Protein AF-A0A356E0G9-F1 (afdb_monomer)

Sequence (446 aa):
MGRFVGATNSIGKPLASLRALPQQRVYFHWIRPKVQLHAKRFLLPVWPAGHRGKLLQPDQRGICILLTPGRRTVAHSGKPHLSTLSSFSALHSPEKGDYRHPTGSRIAIPPVPVSSRGKPMRRIIPLLFSIVLILSSCELFYDEPVAGDVYAILVGLDYQNNTSQDNLQGTLNDADELHIVLDSLAEQTDSDYFGYRFRQEGLSYTSEVNYLIGTTTVNAYPSITNIEKAIEALVGATDESDLILFSYSGHGGEDGSIALAKTSSSDGEYFYDVQNLLDHFKKVNGRKLIILDTCYSGLSLPVNPGSTNTVLGSSIDDWYAKYWENSSYELPDIYVLTASADTESYEVDLDSSKSVKHMHGAFTAALLEALGWSHPHSANISTVEPSTPPAARGSTLTVDALYAYSKNYIEGLPDISLHWNLFSLSDYIQHPLVSGGAMDMVLFRF

Mean predicted aligned error: 16.93 Å

Structure (mmCIF, N/CA/C/O backbone):
data_AF-A0A356E0G9-F1
#
_entry.id   AF-A0A356E0G9-F1
#
loop_
_atom_site.group_PDB
_atom_site.id
_atom_site.type_symbol
_atom_site.label_atom_id
_atom_site.label_alt_id
_atom_site.label_comp_id
_atom_site.label_asym_id
_atom_site.label_entity_id
_atom_site.label_seq_id
_atom_site.pdbx_PDB_ins_code
_atom_site.Cartn_x
_atom_site.Cartn_y
_atom_site.Cartn_z
_atom_site.occupancy
_atom_site.B_iso_or_equiv
_atom_site.auth_seq_id
_atom_site.auth_comp_id
_atom_site.auth_asym_id
_atom_site.auth_atom_id
_atom_site.pdbx_PDB_model_num
ATOM 1 N N . MET A 1 1 ? -5.094 18.289 -58.049 1.00 35.91 1 MET A N 1
ATOM 2 C CA . MET A 1 1 ? -5.387 19.129 -59.233 1.00 35.91 1 MET A CA 1
ATOM 3 C C . MET A 1 1 ? -5.629 20.557 -58.757 1.00 35.91 1 MET A C 1
ATOM 5 O O . MET A 1 1 ? -6.449 20.719 -57.871 1.00 35.91 1 MET A O 1
ATOM 9 N N . GLY A 1 2 ? -4.915 21.546 -59.314 1.00 32.03 2 GLY A N 1
ATOM 10 C CA . GLY A 1 2 ? -5.243 22.982 -59.212 1.00 32.03 2 GLY A CA 1
ATOM 11 C C . GLY A 1 2 ? -4.559 23.797 -58.100 1.00 32.03 2 GLY A C 1
ATOM 12 O O . GLY A 1 2 ? -5.022 23.809 -56.971 1.00 32.03 2 GLY A O 1
ATOM 13 N N . ARG A 1 3 ? -3.479 24.511 -58.457 1.00 35.00 3 ARG A N 1
ATOM 14 C CA . ARG A 1 3 ? -2.796 25.594 -57.705 1.00 35.00 3 ARG A CA 1
ATOM 15 C C . ARG A 1 3 ? -3.504 26.950 -57.900 1.00 35.00 3 ARG A C 1
ATOM 17 O O . ARG A 1 3 ? -4.106 27.119 -58.949 1.00 35.00 3 ARG A O 1
ATOM 24 N N . PHE A 1 4 ? -3.304 27.899 -56.970 1.00 32.12 4 PHE A N 1
ATOM 25 C CA . PHE A 1 4 ? -2.865 29.322 -57.124 1.00 32.12 4 PHE A CA 1
ATOM 26 C C . PHE A 1 4 ? -3.093 30.031 -55.759 1.00 32.12 4 PHE A C 1
ATOM 28 O O . PHE A 1 4 ? -4.215 30.035 -55.277 1.00 32.12 4 PHE A O 1
ATOM 35 N N . VAL A 1 5 ? -2.085 30.355 -54.931 1.00 35.78 5 VAL A N 1
ATOM 36 C CA . VAL A 1 5 ? -1.077 31.453 -54.948 1.00 35.78 5 VAL A CA 1
ATOM 37 C C . VAL A 1 5 ? -1.670 32.862 -54.761 1.00 35.78 5 VAL A C 1
ATOM 39 O O . VAL A 1 5 ? -2.405 33.335 -55.618 1.00 35.78 5 VAL A O 1
ATOM 42 N N . GLY A 1 6 ? -1.235 33.558 -53.697 1.00 29.19 6 GLY A N 1
ATOM 43 C CA . GLY A 1 6 ? -1.370 35.013 -53.542 1.00 29.19 6 GLY A CA 1
ATOM 44 C C . GLY A 1 6 ? -1.037 35.532 -52.135 1.00 29.19 6 GLY A C 1
ATOM 45 O O . GLY A 1 6 ? -1.906 35.576 -51.276 1.00 29.19 6 GLY A O 1
ATOM 46 N N . ALA A 1 7 ? 0.221 35.915 -51.911 1.00 35.06 7 ALA A N 1
ATOM 47 C CA . ALA A 1 7 ? 0.749 36.555 -50.701 1.00 35.06 7 ALA A CA 1
ATOM 48 C C . ALA A 1 7 ? 0.665 38.094 -50.780 1.00 35.06 7 ALA A C 1
ATOM 50 O O . ALA A 1 7 ? 0.716 38.605 -51.890 1.00 35.06 7 ALA A O 1
ATOM 51 N N . THR A 1 8 ? 0.678 38.809 -49.640 1.00 32.97 8 THR A N 1
ATOM 52 C CA . THR A 1 8 ? 1.510 40.022 -49.413 1.00 32.97 8 THR A CA 1
ATOM 53 C C . THR A 1 8 ? 1.492 40.499 -47.953 1.00 32.97 8 THR A C 1
ATOM 55 O O . THR A 1 8 ? 0.504 40.361 -47.240 1.00 32.97 8 THR A O 1
ATOM 58 N N . ASN A 1 9 ? 2.631 41.074 -47.559 1.00 33.53 9 ASN A N 1
ATOM 59 C CA . ASN A 1 9 ? 3.059 41.536 -46.240 1.00 33.53 9 ASN A CA 1
ATOM 60 C C . ASN A 1 9 ? 2.533 42.930 -45.821 1.00 33.53 9 ASN A C 1
ATOM 62 O O . ASN A 1 9 ? 2.269 43.782 -46.663 1.00 33.53 9 ASN A O 1
ATOM 66 N N . SER A 1 10 ? 2.666 43.197 -44.513 1.00 31.72 10 SER A N 1
ATOM 67 C CA . SER A 1 10 ? 3.414 44.329 -43.910 1.00 31.72 10 SER A CA 1
ATOM 68 C C . SER A 1 10 ? 2.664 45.388 -43.066 1.00 31.72 10 SER A C 1
ATOM 70 O O . SER A 1 10 ? 1.836 46.141 -43.552 1.00 31.72 10 SER A O 1
ATOM 72 N N . ILE A 1 11 ? 3.070 45.425 -41.782 1.00 36.25 11 ILE A N 1
ATOM 73 C CA . ILE A 1 11 ? 3.589 46.555 -40.974 1.00 36.25 11 ILE A CA 1
ATOM 74 C C . ILE A 1 11 ? 2.729 47.824 -40.792 1.00 36.25 11 ILE A C 1
ATOM 76 O O . ILE A 1 11 ? 2.541 48.610 -41.712 1.00 36.25 11 ILE A O 1
ATOM 80 N N . GLY A 1 12 ? 2.430 48.139 -39.521 1.00 29.84 12 GLY A N 1
ATOM 81 C CA . GLY A 1 12 ? 2.161 49.507 -39.056 1.00 29.84 12 GLY A CA 1
ATOM 82 C C . GLY A 1 12 ? 1.699 49.596 -37.594 1.00 29.84 12 GLY A C 1
ATOM 83 O O . GLY A 1 12 ? 0.531 49.371 -37.305 1.00 29.84 12 GLY A O 1
ATOM 84 N N . LYS A 1 13 ? 2.610 49.937 -36.669 1.00 36.56 13 LYS A N 1
ATOM 85 C CA . LYS A 1 13 ? 2.304 50.350 -35.277 1.00 36.56 13 LYS A CA 1
ATOM 86 C C . LYS A 1 13 ? 1.587 51.715 -35.245 1.00 36.56 13 LYS A C 1
ATOM 88 O O . LYS A 1 13 ? 1.756 52.497 -36.179 1.00 36.56 13 LYS A O 1
ATOM 93 N N . PRO A 1 14 ? 0.965 52.079 -34.105 1.00 38.22 14 PRO A N 1
ATOM 94 C CA . PRO A 1 14 ? 1.549 53.186 -33.333 1.00 38.22 14 PRO A CA 1
ATOM 95 C C . PRO A 1 14 ? 1.628 52.978 -31.801 1.00 38.22 14 PRO A C 1
ATOM 97 O O . PRO A 1 14 ? 0.821 52.287 -31.187 1.00 38.22 14 PRO A O 1
ATOM 100 N N . LEU A 1 15 ? 2.657 53.617 -31.222 1.00 33.19 15 LEU A N 1
ATOM 101 C CA . LEU A 1 15 ? 2.876 54.015 -29.811 1.00 33.19 15 LEU A CA 1
ATOM 102 C C . LEU A 1 15 ? 1.768 54.992 -29.330 1.00 33.19 15 LEU A C 1
ATOM 104 O O . LEU A 1 15 ? 1.157 55.625 -30.179 1.00 33.19 15 LEU A O 1
ATOM 108 N N . ALA A 1 16 ? 1.471 55.294 -28.057 1.00 32.75 16 ALA A N 1
ATOM 109 C CA . ALA A 1 16 ? 1.988 55.004 -26.709 1.00 32.75 16 ALA A CA 1
ATOM 110 C C . ALA A 1 16 ? 0.949 55.494 -25.657 1.00 32.75 16 ALA A C 1
ATOM 112 O O . ALA A 1 16 ? 0.081 56.287 -26.012 1.00 32.75 16 ALA A O 1
ATOM 113 N N . SER A 1 17 ? 1.121 55.099 -24.378 1.00 29.55 17 SER A N 1
ATOM 114 C CA . SER A 1 17 ? 0.839 55.849 -23.115 1.00 29.55 17 SER A CA 1
ATOM 115 C C . SER A 1 17 ? 0.180 54.952 -22.042 1.00 29.55 17 SER A C 1
ATOM 117 O O . SER A 1 17 ? -0.998 54.645 -22.151 1.00 29.55 17 SER A O 1
ATOM 119 N N . LEU A 1 18 ? 0.923 54.337 -21.108 1.00 31.39 18 LEU A N 1
ATOM 120 C CA . LEU A 1 18 ? 1.389 54.825 -19.784 1.00 31.39 18 LEU A CA 1
ATOM 121 C C . LEU A 1 18 ? 0.334 54.870 -18.648 1.00 31.39 18 LEU A C 1
ATOM 123 O O . LEU A 1 18 ? -0.648 55.599 -18.743 1.00 31.39 18 LEU A O 1
ATOM 127 N N . ARG A 1 19 ? 0.720 54.232 -17.516 1.00 29.83 19 ARG A N 1
ATOM 128 C CA . ARG A 1 19 ? 0.151 54.173 -16.135 1.00 29.83 19 ARG A CA 1
ATOM 129 C C . ARG A 1 19 ? -0.820 52.998 -15.886 1.00 29.83 19 ARG A C 1
ATOM 131 O O . ARG A 1 19 ? -1.708 52.785 -16.688 1.00 29.83 19 ARG A O 1
ATOM 138 N N . ALA A 1 20 ? -0.741 52.196 -14.819 1.00 31.08 20 ALA A N 1
ATOM 139 C CA . ALA A 1 20 ? 0.079 52.181 -13.603 1.00 31.08 20 ALA A CA 1
ATOM 140 C C . ALA A 1 20 ? 0.285 50.723 -13.116 1.00 31.08 20 ALA A C 1
ATOM 142 O O . ALA A 1 20 ? -0.587 49.879 -13.297 1.00 31.08 20 ALA A O 1
ATOM 143 N N . LEU A 1 21 ? 1.439 50.448 -12.499 1.00 33.81 21 LEU A N 1
ATOM 144 C CA . LEU A 1 21 ? 1.812 49.173 -11.867 1.00 33.81 21 LEU A CA 1
ATOM 145 C C . LEU A 1 21 ? 1.270 49.085 -10.427 1.00 33.81 21 LEU A C 1
ATOM 147 O O . LEU A 1 21 ? 1.391 50.077 -9.703 1.00 33.81 21 LEU A O 1
ATOM 151 N N . PRO A 1 22 ? 0.843 47.905 -9.941 1.00 32.25 22 PRO A N 1
ATOM 152 C CA . PRO A 1 22 ? 0.866 47.589 -8.521 1.00 32.25 22 PRO A CA 1
ATOM 153 C C . PRO A 1 22 ? 2.098 46.739 -8.161 1.00 32.25 22 PRO A C 1
ATOM 155 O O . PRO A 1 22 ? 2.312 45.651 -8.683 1.00 32.25 22 PRO A O 1
ATOM 158 N N . GLN A 1 23 ? 2.902 47.311 -7.264 1.00 29.92 23 GLN A N 1
ATOM 159 C CA . GLN A 1 23 ? 3.772 46.704 -6.247 1.00 29.92 23 GLN A CA 1
ATOM 160 C C . GLN A 1 23 ? 4.315 45.280 -6.484 1.00 29.92 23 GLN A C 1
ATOM 162 O O . GLN A 1 23 ? 3.685 44.277 -6.158 1.00 29.92 23 GLN A O 1
ATOM 167 N N . GLN A 1 24 ? 5.585 45.219 -6.892 1.00 26.52 24 GLN A N 1
ATOM 168 C CA . GLN A 1 24 ? 6.452 44.067 -6.651 1.00 26.52 24 GLN A CA 1
ATOM 169 C C . GLN A 1 24 ? 6.668 43.891 -5.140 1.00 26.52 24 GLN A C 1
ATOM 171 O O . GLN A 1 24 ? 7.231 44.767 -4.481 1.00 26.52 24 GLN A O 1
ATOM 176 N N . ARG A 1 25 ? 6.261 42.742 -4.590 1.00 28.38 25 ARG A N 1
ATOM 177 C CA . ARG A 1 25 ? 6.801 42.251 -3.319 1.00 28.38 25 ARG A CA 1
ATOM 178 C C . ARG A 1 25 ? 8.171 41.642 -3.595 1.00 28.38 25 ARG A C 1
ATOM 180 O O . ARG A 1 25 ? 8.295 40.671 -4.334 1.00 28.38 25 ARG A O 1
ATOM 187 N N . VAL A 1 26 ? 9.189 42.253 -3.006 1.00 27.12 26 VAL A N 1
ATOM 188 C CA . VAL A 1 26 ? 10.553 41.732 -2.947 1.00 27.12 26 VAL A CA 1
ATOM 189 C C . VAL A 1 26 ? 10.541 40.527 -2.009 1.00 27.12 26 VAL A C 1
ATOM 191 O O . VAL A 1 26 ? 10.398 40.692 -0.799 1.00 27.12 26 VAL A O 1
ATOM 194 N N . TYR A 1 27 ? 10.674 39.321 -2.555 1.00 26.59 27 TYR A N 1
ATOM 195 C CA . TYR A 1 27 ? 11.041 38.154 -1.761 1.00 26.59 27 TYR A CA 1
ATOM 196 C C . TYR A 1 27 ? 12.563 38.124 -1.643 1.00 26.59 27 TYR A C 1
ATOM 198 O O . TYR A 1 27 ? 13.283 38.047 -2.639 1.00 26.59 27 TYR A O 1
ATOM 206 N N . PHE A 1 28 ? 13.056 38.220 -0.411 1.00 24.19 28 PHE A N 1
ATOM 207 C CA . PHE A 1 28 ? 14.445 37.922 -0.097 1.00 24.19 28 PHE A CA 1
ATOM 208 C C . PHE A 1 28 ? 14.677 36.426 -0.325 1.00 24.19 28 PHE A C 1
ATOM 210 O O . PHE A 1 28 ? 14.199 35.597 0.447 1.00 24.19 28 PHE A O 1
ATOM 217 N N . HIS A 1 29 ? 15.434 36.075 -1.364 1.00 25.56 29 HIS A N 1
ATOM 218 C CA . HIS A 1 29 ? 16.061 34.762 -1.440 1.00 25.56 29 HIS A CA 1
ATOM 219 C C . HIS A 1 29 ? 17.118 34.669 -0.339 1.00 25.56 29 HIS A C 1
ATOM 221 O O . HIS A 1 29 ? 18.210 35.226 -0.453 1.00 25.56 29 HIS A O 1
ATOM 227 N N . TRP A 1 30 ? 16.799 33.946 0.731 1.00 24.31 30 TRP A N 1
ATOM 228 C CA . TRP A 1 30 ? 17.823 33.391 1.604 1.00 24.31 30 TRP A CA 1
ATOM 229 C C . TRP A 1 30 ? 18.490 32.229 0.870 1.00 24.31 30 TRP A C 1
ATOM 231 O O . TRP A 1 30 ? 17.988 31.109 0.841 1.00 24.31 30 TRP A O 1
ATOM 241 N N . ILE A 1 31 ? 19.637 32.518 0.259 1.00 31.62 31 ILE A N 1
ATOM 242 C CA . ILE A 1 31 ? 20.604 31.501 -0.143 1.00 31.62 31 ILE A CA 1
ATOM 243 C C . ILE A 1 31 ? 21.127 30.885 1.158 1.00 31.62 31 ILE A C 1
ATOM 245 O O . ILE A 1 31 ? 21.936 31.494 1.859 1.00 31.62 31 ILE A O 1
ATOM 249 N N . ARG A 1 32 ? 20.639 29.693 1.519 1.00 29.91 32 ARG A N 1
ATOM 250 C CA . ARG A 1 32 ? 21.274 28.903 2.578 1.00 29.91 32 ARG A CA 1
ATOM 251 C C . ARG A 1 32 ? 22.642 28.423 2.074 1.00 29.91 32 ARG A C 1
ATOM 253 O O . ARG A 1 32 ? 22.739 27.957 0.937 1.00 29.91 32 ARG A O 1
ATOM 260 N N . PRO A 1 33 ? 23.708 28.540 2.879 1.00 27.89 33 PRO A N 1
ATOM 261 C CA . PRO A 1 33 ? 25.021 28.064 2.483 1.00 27.89 33 PRO A CA 1
ATOM 262 C C . PRO A 1 33 ? 25.018 26.534 2.419 1.00 27.89 33 PRO A C 1
ATOM 264 O O . PRO A 1 33 ? 24.547 25.866 3.339 1.00 27.89 33 PRO A O 1
ATOM 267 N N . LYS A 1 34 ? 25.597 25.981 1.345 1.00 27.16 34 LYS A N 1
ATOM 268 C CA . LYS A 1 34 ? 26.060 24.590 1.318 1.00 27.16 34 LYS A CA 1
ATOM 269 C C . LYS A 1 34 ? 27.010 24.395 2.498 1.00 27.16 34 LYS A C 1
ATOM 271 O O . LYS A 1 34 ? 28.119 24.929 2.488 1.00 27.16 34 LYS A O 1
ATOM 276 N N . VAL A 1 35 ? 26.597 23.620 3.494 1.00 27.92 35 VAL A N 1
ATOM 277 C CA . VAL A 1 35 ? 27.524 23.070 4.482 1.00 27.92 35 VAL A CA 1
ATOM 278 C C . VAL A 1 35 ? 28.307 21.972 3.767 1.00 27.92 35 VAL A C 1
ATOM 280 O O . VAL A 1 35 ? 27.882 20.826 3.685 1.00 27.92 35 VAL A O 1
ATOM 283 N N . GLN A 1 36 ? 29.445 22.343 3.179 1.00 28.34 36 GLN A N 1
ATOM 284 C CA . GLN A 1 36 ? 30.479 21.377 2.831 1.00 28.34 36 GLN A CA 1
ATOM 285 C C . GLN A 1 36 ? 31.076 20.858 4.139 1.00 28.34 36 GLN A C 1
ATOM 287 O O . GLN A 1 36 ? 31.843 21.556 4.805 1.00 28.34 36 GLN A O 1
ATOM 292 N N . LEU A 1 37 ? 30.745 19.622 4.506 1.00 28.00 37 LEU A N 1
ATOM 293 C CA . LEU A 1 37 ? 31.536 18.862 5.465 1.00 28.00 37 LEU A CA 1
ATOM 294 C C . LEU A 1 37 ? 32.902 18.582 4.827 1.00 28.00 37 LEU A C 1
ATOM 296 O O . LEU A 1 37 ? 33.096 17.638 4.066 1.00 28.00 37 LEU A O 1
ATOM 300 N N . HIS A 1 38 ? 33.864 19.458 5.116 1.00 26.19 38 HIS A N 1
ATOM 301 C CA . HIS A 1 38 ? 35.274 19.210 4.862 1.00 26.19 38 HIS A CA 1
ATOM 302 C C . HIS A 1 38 ? 35.733 18.031 5.727 1.00 26.19 38 HIS A C 1
ATOM 304 O O . HIS A 1 38 ? 36.119 18.203 6.884 1.00 26.19 38 HIS A O 1
ATOM 310 N N . ALA A 1 39 ? 35.761 16.833 5.144 1.00 30.05 39 ALA A N 1
ATOM 311 C CA . ALA A 1 39 ? 36.584 15.749 5.654 1.00 30.05 39 ALA A CA 1
ATOM 312 C C . ALA A 1 39 ? 38.056 16.194 5.580 1.00 30.05 39 ALA A C 1
ATOM 314 O O . ALA A 1 39 ? 38.675 16.222 4.512 1.00 30.05 39 ALA A O 1
ATOM 315 N N . LYS A 1 40 ? 38.622 16.596 6.724 1.00 27.41 40 LYS A N 1
ATOM 316 C CA . LYS A 1 40 ? 40.063 16.816 6.879 1.00 27.41 40 LYS A CA 1
ATOM 317 C C . LYS A 1 40 ? 40.774 15.477 6.681 1.00 27.41 40 LYS A C 1
ATOM 319 O O . LYS A 1 40 ? 40.899 14.685 7.608 1.00 27.41 40 LYS A O 1
ATOM 324 N N . ARG A 1 41 ? 41.259 15.244 5.459 1.00 28.56 41 ARG A N 1
ATOM 325 C CA . ARG A 1 41 ? 42.284 14.237 5.168 1.00 28.56 41 ARG A CA 1
ATOM 326 C C . ARG A 1 41 ? 43.509 14.527 6.034 1.00 28.56 41 ARG A C 1
ATOM 328 O O . ARG A 1 41 ? 44.144 15.570 5.878 1.00 28.56 41 ARG A O 1
ATOM 335 N N . PHE A 1 42 ? 43.851 13.595 6.917 1.00 29.36 42 PHE A N 1
ATOM 336 C CA . PHE A 1 42 ? 45.190 13.528 7.486 1.00 29.36 42 PHE A CA 1
ATOM 337 C C . PHE A 1 42 ? 46.171 13.196 6.357 1.00 29.36 42 PHE A C 1
ATOM 339 O O . PHE A 1 42 ? 46.122 12.124 5.757 1.00 29.36 42 PHE A O 1
ATOM 346 N N . LEU A 1 43 ? 47.032 14.162 6.043 1.00 29.14 43 LEU A N 1
ATOM 347 C CA . LEU A 1 43 ? 48.207 13.983 5.203 1.00 29.14 43 LEU A CA 1
ATOM 348 C C . LEU A 1 43 ? 49.259 13.208 6.004 1.00 29.14 43 LEU A C 1
ATOM 350 O O . LEU A 1 43 ? 49.739 13.694 7.026 1.00 29.14 43 LEU A O 1
ATOM 354 N N . LEU A 1 44 ? 49.649 12.036 5.508 1.00 31.06 44 LEU A N 1
ATOM 355 C CA . LEU A 1 44 ? 50.942 11.421 5.807 1.00 31.06 44 LEU A CA 1
ATOM 356 C C . LEU A 1 44 ? 51.749 11.319 4.501 1.00 31.06 44 LEU A C 1
ATOM 358 O O . LEU A 1 44 ? 51.158 11.238 3.421 1.00 31.06 44 LEU A O 1
ATOM 362 N N . PRO A 1 45 ? 53.084 11.442 4.576 1.00 32.59 45 PRO A N 1
ATOM 363 C CA . PRO A 1 45 ? 53.891 11.977 3.489 1.00 32.59 45 PRO A CA 1
ATOM 364 C C . PRO A 1 45 ? 54.175 10.963 2.378 1.00 32.59 45 PRO A C 1
ATOM 366 O O . PRO A 1 45 ? 54.380 9.775 2.611 1.00 32.59 45 PRO A O 1
ATOM 369 N N . VAL A 1 46 ? 54.248 11.494 1.159 1.00 31.75 46 VAL A N 1
ATOM 370 C CA . VAL A 1 46 ? 54.706 10.817 -0.056 1.00 31.75 46 VAL A CA 1
ATOM 371 C C . VAL A 1 46 ? 56.235 10.797 -0.094 1.00 31.75 46 VAL A C 1
ATOM 373 O O . VAL A 1 46 ? 56.863 11.845 0.043 1.00 31.75 46 VAL A O 1
ATOM 376 N N . TRP A 1 47 ? 56.821 9.635 -0.395 1.00 27.69 47 TRP A N 1
ATOM 377 C CA . TRP A 1 47 ? 58.110 9.523 -1.096 1.00 27.69 47 TRP A CA 1
ATOM 378 C C . TRP A 1 47 ? 58.171 8.209 -1.916 1.00 27.69 47 TRP A C 1
ATOM 380 O O . TRP A 1 47 ? 57.299 7.363 -1.731 1.00 27.69 47 TRP A O 1
ATOM 390 N N . PRO A 1 48 ? 59.062 8.056 -2.921 1.00 40.75 48 PRO A N 1
ATOM 391 C CA . PRO A 1 48 ? 58.610 7.809 -4.286 1.00 40.75 48 PRO A CA 1
ATOM 392 C C . PRO A 1 48 ? 59.123 6.499 -4.919 1.00 40.75 48 PRO A C 1
ATOM 394 O O . PRO A 1 48 ? 60.130 5.936 -4.512 1.00 40.75 48 PRO A O 1
ATOM 397 N N . ALA A 1 49 ? 58.451 6.147 -6.021 1.00 31.81 49 ALA A N 1
ATOM 398 C CA . ALA A 1 49 ? 58.928 5.434 -7.214 1.00 31.81 49 ALA A CA 1
ATOM 399 C C . ALA A 1 49 ? 59.436 3.976 -7.115 1.00 31.81 49 ALA A C 1
ATOM 401 O O . ALA A 1 49 ? 60.465 3.684 -6.521 1.00 31.81 49 ALA A O 1
ATOM 402 N N . GLY A 1 50 ? 58.841 3.118 -7.959 1.00 27.81 50 GLY A N 1
ATOM 403 C CA . GLY A 1 50 ? 59.640 2.281 -8.863 1.00 27.81 50 GLY A CA 1
ATOM 404 C C . GLY A 1 50 ? 59.413 0.763 -8.843 1.00 27.81 50 GLY A C 1
ATOM 405 O O . GLY A 1 50 ? 59.832 0.076 -7.928 1.00 27.81 50 GLY A O 1
ATOM 406 N N . HIS A 1 51 ? 58.919 0.272 -9.986 1.00 29.41 51 HIS A N 1
ATOM 407 C CA . HIS A 1 51 ? 59.160 -1.042 -10.611 1.00 29.41 51 HIS A CA 1
ATOM 408 C C . HIS A 1 51 ? 58.269 -2.281 -10.346 1.00 29.41 51 HIS A C 1
ATOM 410 O O . HIS A 1 51 ? 58.147 -2.827 -9.260 1.00 29.41 51 HIS A O 1
ATOM 416 N N . ARG A 1 52 ? 57.739 -2.737 -11.498 1.00 32.44 52 ARG A N 1
ATOM 417 C CA . ARG A 1 52 ? 57.273 -4.056 -11.968 1.00 32.44 52 ARG A CA 1
ATOM 418 C C . ARG A 1 52 ? 57.725 -5.288 -11.163 1.00 32.44 52 ARG A C 1
ATOM 420 O O . ARG A 1 52 ? 58.914 -5.465 -10.933 1.00 32.44 52 ARG A O 1
ATOM 427 N N . GLY A 1 53 ? 56.816 -6.251 -10.992 1.00 27.56 53 GLY A N 1
ATOM 428 C CA . GLY A 1 53 ? 57.157 -7.643 -10.673 1.00 27.56 53 GLY A CA 1
ATOM 429 C C . GLY A 1 53 ? 55.929 -8.538 -10.490 1.00 27.56 53 GLY A C 1
ATOM 430 O O . GLY A 1 53 ? 54.923 -8.086 -9.971 1.00 27.56 53 GLY A O 1
ATOM 431 N N . LYS A 1 54 ? 56.003 -9.778 -10.982 1.00 29.73 54 LYS A N 1
ATOM 432 C CA . LYS A 1 54 ? 54.931 -10.785 -11.115 1.00 29.73 54 LYS A CA 1
ATOM 433 C C . LYS A 1 54 ? 54.623 -11.552 -9.814 1.00 29.73 54 LYS A C 1
ATOM 435 O O . LYS A 1 54 ? 55.442 -11.564 -8.907 1.00 29.73 54 LYS A O 1
ATOM 440 N N . LEU A 1 55 ? 53.471 -12.244 -9.846 1.00 32.62 55 LEU A N 1
ATOM 441 C CA . LEU A 1 55 ? 53.054 -13.453 -9.107 1.00 32.62 55 LEU A CA 1
ATOM 442 C C . LEU A 1 55 ? 54.086 -14.102 -8.166 1.00 32.62 55 LEU A C 1
ATOM 444 O O . LEU A 1 55 ? 55.165 -14.468 -8.628 1.00 32.62 55 LEU A O 1
ATOM 448 N N . LEU A 1 56 ? 53.637 -14.424 -6.943 1.00 26.98 56 LEU A N 1
ATOM 449 C CA . LEU A 1 56 ? 53.635 -15.771 -6.331 1.00 26.98 56 LEU A CA 1
ATOM 450 C C . LEU A 1 56 ? 53.014 -15.710 -4.911 1.00 26.98 56 LEU A C 1
ATOM 452 O O . LEU A 1 56 ? 53.440 -14.915 -4.080 1.00 26.98 56 LEU A O 1
ATOM 456 N N . GLN A 1 57 ? 52.020 -16.564 -4.634 1.00 30.05 57 GLN A N 1
ATOM 457 C CA . GLN A 1 57 ? 51.799 -17.161 -3.298 1.00 30.05 57 GLN A CA 1
ATOM 458 C C . GLN A 1 57 ? 52.984 -18.118 -3.001 1.00 30.05 57 GLN A C 1
ATOM 460 O O . GLN A 1 57 ? 53.560 -18.590 -3.988 1.00 30.05 57 GLN A O 1
ATOM 465 N N . PRO A 1 58 ? 53.357 -18.470 -1.741 1.00 38.06 58 PRO A N 1
ATOM 466 C CA . PRO A 1 58 ? 52.431 -18.839 -0.657 1.00 38.06 58 PRO A CA 1
ATOM 467 C C . PRO A 1 58 ? 52.886 -18.594 0.814 1.00 38.06 58 PRO A C 1
ATOM 469 O O . PRO A 1 58 ? 54.013 -18.217 1.114 1.00 38.06 58 PRO A O 1
ATOM 472 N N . ASP A 1 59 ? 51.956 -18.962 1.699 1.00 28.08 59 ASP A N 1
ATOM 473 C CA . ASP A 1 59 ? 52.118 -19.655 2.988 1.00 28.08 59 ASP A CA 1
ATOM 474 C C . ASP A 1 59 ? 52.281 -18.909 4.330 1.00 28.08 59 ASP A C 1
ATOM 476 O O . ASP A 1 59 ? 52.843 -17.828 4.476 1.00 28.08 59 ASP A O 1
ATOM 480 N N . GLN A 1 60 ? 51.689 -19.591 5.309 1.00 30.45 60 GLN A N 1
ATOM 481 C CA . GLN A 1 60 ? 51.258 -19.263 6.659 1.00 30.45 60 GLN A CA 1
ATOM 482 C C . GLN A 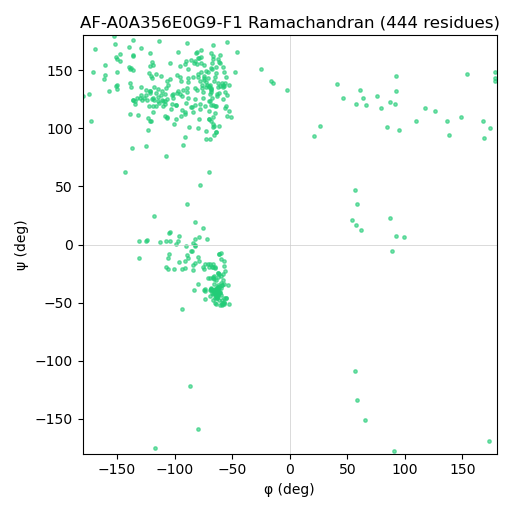1 60 ? 52.315 -18.742 7.643 1.00 30.45 60 GLN A C 1
ATOM 484 O O . GLN A 1 60 ? 53.462 -19.188 7.643 1.00 30.45 60 GLN A O 1
ATOM 489 N N . ARG A 1 61 ? 51.840 -17.948 8.624 1.00 29.78 61 ARG A N 1
ATOM 490 C CA . ARG A 1 61 ? 51.991 -18.196 10.081 1.00 29.78 61 ARG A CA 1
ATOM 491 C C . ARG A 1 61 ? 51.206 -17.177 10.930 1.00 29.78 61 ARG A C 1
ATOM 493 O O . ARG A 1 61 ? 51.391 -15.987 10.736 1.00 29.78 61 ARG A O 1
ATOM 500 N N . GLY A 1 62 ? 50.414 -17.714 11.876 1.00 24.67 62 GLY A N 1
ATOM 501 C CA . GLY A 1 62 ? 50.001 -17.228 13.219 1.00 24.67 62 GLY A CA 1
ATOM 502 C C . GLY A 1 62 ? 49.636 -15.747 13.422 1.00 24.67 62 GLY A C 1
ATOM 503 O O . GLY A 1 62 ? 50.363 -14.858 13.025 1.00 24.67 62 GLY A O 1
ATOM 504 N N . ILE A 1 63 ? 48.587 -15.383 14.160 1.00 25.03 63 ILE A N 1
ATOM 505 C CA . ILE A 1 63 ? 48.222 -15.837 15.511 1.00 25.03 63 ILE A CA 1
ATOM 506 C C . ILE A 1 63 ? 46.709 -15.617 15.697 1.00 25.03 63 ILE A C 1
ATOM 508 O O . ILE A 1 63 ? 46.203 -14.532 15.429 1.00 25.03 63 ILE A O 1
ATOM 512 N N . CYS A 1 64 ? 46.001 -16.636 16.189 1.00 24.41 64 CYS A N 1
ATOM 513 C CA . CYS A 1 64 ? 44.587 -16.576 16.557 1.00 24.41 64 CYS A CA 1
ATOM 514 C C . CYS A 1 64 ? 44.471 -16.892 18.057 1.00 24.41 64 CYS A C 1
ATOM 516 O O . CYS A 1 64 ? 45.012 -17.901 18.515 1.00 24.41 64 CYS A O 1
ATOM 518 N N . ILE A 1 65 ? 43.818 -16.014 18.822 1.00 26.66 65 ILE A N 1
ATOM 519 C CA . ILE A 1 65 ? 43.548 -16.201 20.253 1.00 26.66 65 ILE A CA 1
ATOM 520 C C . ILE A 1 65 ? 42.187 -16.888 20.375 1.00 26.66 65 ILE A C 1
ATOM 522 O O . ILE A 1 65 ? 41.157 -16.314 20.035 1.00 26.66 65 ILE A O 1
ATOM 526 N N . LEU A 1 66 ? 42.210 -18.133 20.846 1.00 24.34 66 LEU A N 1
ATOM 527 C CA . LEU A 1 66 ? 41.048 -18.978 21.104 1.00 24.34 66 LEU A CA 1
ATOM 528 C C . LEU A 1 66 ? 40.720 -18.920 22.602 1.00 24.34 66 LEU A C 1
ATOM 530 O O . LEU A 1 66 ? 41.541 -19.310 23.431 1.00 24.34 66 LEU A O 1
ATOM 534 N N . LEU A 1 67 ? 39.514 -18.468 22.945 1.00 26.38 67 LEU A N 1
ATOM 535 C CA . LEU A 1 67 ? 38.905 -18.687 24.256 1.00 26.38 67 LEU A CA 1
ATOM 536 C C . LEU A 1 67 ? 37.791 -19.724 24.091 1.00 26.38 67 LEU A C 1
ATOM 538 O O . LEU A 1 67 ? 36.755 -19.462 23.489 1.00 26.38 67 LEU A O 1
ATOM 542 N N . THR A 1 68 ? 38.027 -20.924 24.612 1.00 28.52 68 THR A N 1
ATOM 543 C CA . THR A 1 68 ? 37.033 -21.997 24.747 1.00 28.52 68 THR A CA 1
ATOM 544 C C . THR A 1 68 ? 36.282 -21.886 26.073 1.00 28.52 68 THR A C 1
ATOM 546 O O . THR A 1 68 ? 36.912 -21.593 27.091 1.00 28.52 68 THR A O 1
ATOM 549 N N . PRO A 1 69 ? 35.025 -22.353 26.124 1.00 30.33 69 PRO A N 1
ATOM 550 C CA . PRO A 1 69 ? 34.567 -23.132 27.266 1.00 30.33 69 PRO A CA 1
ATOM 551 C C . PRO A 1 69 ? 34.086 -24.525 26.837 1.00 30.33 69 PRO A C 1
ATOM 553 O O . PRO A 1 69 ? 33.332 -24.700 25.882 1.00 30.33 69 PRO A O 1
ATOM 556 N N . GLY A 1 70 ? 34.572 -25.533 27.562 1.00 27.05 70 GLY A N 1
ATOM 557 C CA . GLY A 1 70 ? 34.319 -26.946 27.309 1.00 27.05 70 GLY A CA 1
ATOM 558 C C . GLY A 1 70 ? 32.914 -27.411 27.696 1.00 27.05 70 GLY A C 1
ATOM 559 O O . GLY A 1 70 ? 32.362 -27.027 28.725 1.00 27.05 70 GLY A O 1
ATOM 560 N N . ARG A 1 71 ? 32.381 -28.327 26.882 1.00 27.80 71 ARG A N 1
ATOM 561 C CA . ARG A 1 71 ? 31.263 -29.218 27.219 1.00 27.80 71 ARG A CA 1
ATOM 562 C C . ARG A 1 71 ? 31.752 -30.381 28.089 1.00 27.80 71 ARG A C 1
ATOM 564 O O . ARG A 1 71 ? 32.768 -31.000 27.783 1.00 27.80 71 ARG A O 1
ATOM 571 N N . ARG A 1 72 ? 30.946 -30.770 29.082 1.00 29.45 72 ARG A N 1
ATOM 572 C CA . ARG A 1 72 ? 30.825 -32.167 29.527 1.00 29.45 72 ARG A CA 1
ATOM 573 C C . ARG A 1 72 ? 29.445 -32.681 29.132 1.00 29.45 72 ARG A C 1
ATOM 575 O O . ARG A 1 72 ? 28.433 -32.097 29.497 1.00 29.45 72 ARG A O 1
ATOM 582 N N . THR A 1 73 ? 29.434 -33.773 28.382 1.00 29.64 73 THR A N 1
ATOM 583 C CA . THR A 1 73 ? 28.270 -34.595 28.047 1.00 29.64 73 THR A CA 1
ATOM 584 C C . THR A 1 73 ? 28.066 -35.674 29.106 1.00 29.64 73 THR A C 1
ATOM 586 O O . THR A 1 73 ? 29.018 -36.376 29.439 1.00 29.64 73 THR A O 1
ATOM 589 N N . VAL A 1 74 ? 26.824 -35.874 29.548 1.00 30.12 74 VAL A N 1
ATOM 590 C CA . VAL A 1 74 ? 26.325 -37.176 30.015 1.00 30.12 74 VAL A CA 1
ATOM 591 C C . VAL A 1 74 ? 24.940 -37.364 29.403 1.00 30.12 74 VAL A C 1
ATOM 593 O O . VAL A 1 74 ? 24.079 -36.497 29.524 1.00 30.12 74 VAL A O 1
ATOM 596 N N . ALA A 1 75 ? 24.768 -38.473 28.692 1.00 28.19 75 ALA A N 1
ATOM 597 C CA . ALA A 1 75 ? 23.520 -38.901 28.084 1.00 28.19 75 ALA A CA 1
ATOM 598 C C . ALA A 1 75 ? 22.711 -39.739 29.082 1.00 28.19 75 ALA A C 1
ATOM 600 O O . ALA A 1 75 ? 23.281 -40.608 29.736 1.00 28.19 75 ALA A O 1
ATOM 601 N N . HIS A 1 76 ? 21.392 -39.547 29.132 1.00 29.30 76 HIS A N 1
ATOM 602 C CA . HIS A 1 76 ? 20.462 -40.630 29.444 1.00 29.30 76 HIS A CA 1
ATOM 603 C C . HIS A 1 76 ? 19.105 -40.425 28.761 1.00 29.30 76 HIS A C 1
ATOM 605 O O . HIS A 1 76 ? 18.563 -39.328 28.673 1.00 29.30 76 HIS A O 1
ATOM 611 N N . SER A 1 77 ? 18.626 -41.545 28.237 1.00 30.34 77 SER A N 1
ATOM 612 C CA . SER A 1 77 ? 17.393 -41.831 27.516 1.00 30.34 77 SER A CA 1
ATOM 613 C C . SER A 1 77 ? 16.143 -41.836 28.401 1.00 30.34 77 SER A C 1
ATOM 615 O O . SER A 1 77 ? 16.208 -42.336 29.521 1.00 30.34 77 SER A O 1
ATOM 617 N N . GLY A 1 78 ? 14.988 -41.470 27.831 1.00 27.12 78 GLY A N 1
ATOM 618 C CA . GLY A 1 78 ? 13.681 -41.986 28.266 1.00 27.12 78 GLY A CA 1
ATOM 619 C C . GLY A 1 78 ? 12.559 -40.947 28.385 1.00 27.12 78 GLY A C 1
ATOM 620 O O . GLY A 1 78 ? 12.503 -40.193 29.346 1.00 27.12 78 GLY A O 1
ATOM 621 N N . LYS A 1 79 ? 11.621 -40.962 27.431 1.00 28.78 79 LYS A N 1
ATOM 622 C CA . LYS A 1 79 ? 10.182 -40.683 27.659 1.00 28.78 79 LYS A CA 1
ATOM 623 C C . LYS A 1 79 ? 9.495 -42.028 28.015 1.00 28.78 79 LYS A C 1
ATOM 625 O O . LYS A 1 79 ? 10.155 -43.045 27.785 1.00 28.78 79 LYS A O 1
ATOM 630 N N . PRO A 1 80 ? 8.202 -42.122 28.420 1.00 49.12 80 PRO A N 1
ATOM 631 C CA . PRO A 1 80 ? 7.154 -41.095 28.629 1.00 49.12 80 PRO A CA 1
ATOM 632 C C . PRO A 1 80 ? 6.329 -41.283 29.942 1.00 49.12 80 PRO A C 1
ATOM 634 O O . PRO A 1 80 ? 6.500 -42.278 30.631 1.00 49.12 80 PRO A O 1
ATOM 637 N N . HIS A 1 81 ? 5.414 -40.350 30.264 1.00 29.19 81 HIS A N 1
ATOM 638 C CA . HIS A 1 81 ? 3.949 -40.542 30.465 1.00 29.19 81 HIS A CA 1
ATOM 639 C C . HIS A 1 81 ? 3.279 -39.509 31.400 1.00 29.19 81 HIS A C 1
ATOM 641 O O . HIS A 1 81 ? 3.863 -39.030 32.366 1.00 29.19 81 HIS A O 1
ATOM 647 N N . LEU A 1 82 ? 2.018 -39.212 31.054 1.00 31.12 82 LEU A N 1
ATOM 648 C CA . LEU A 1 82 ? 0.986 -38.438 31.759 1.00 31.12 82 LEU A CA 1
ATOM 649 C C . LEU A 1 82 ? 0.802 -38.808 33.247 1.00 31.12 82 LEU A C 1
ATOM 651 O O . LEU A 1 82 ? 0.791 -39.994 33.556 1.00 31.12 82 LEU A O 1
ATOM 655 N N . SER A 1 83 ? 0.421 -37.833 34.089 1.00 28.94 83 SER A N 1
ATOM 656 C CA . SER A 1 83 ? -0.913 -37.797 34.735 1.00 28.94 83 SER A CA 1
ATOM 657 C C . SER A 1 83 ? -1.113 -36.607 35.691 1.00 28.94 83 SER A C 1
ATOM 659 O O . SER A 1 83 ? -0.196 -36.139 36.354 1.00 28.94 83 SER A O 1
ATOM 661 N N . THR A 1 84 ? -2.373 -36.188 35.725 1.00 31.30 84 THR A N 1
ATOM 662 C CA . THR A 1 84 ? -3.145 -35.230 36.536 1.00 31.30 84 THR A CA 1
ATOM 663 C C . THR A 1 84 ? -3.127 -35.392 38.070 1.00 31.30 84 THR A C 1
ATOM 665 O O . THR A 1 84 ? -2.726 -36.439 38.565 1.00 31.30 84 THR A O 1
ATOM 668 N N . LEU A 1 85 ? -3.767 -34.405 38.743 1.00 28.73 85 LEU A N 1
ATOM 669 C CA . LEU A 1 85 ? -4.355 -34.334 40.113 1.00 28.73 85 LEU A CA 1
ATOM 670 C C . LEU A 1 85 ? -3.558 -33.426 41.078 1.00 28.73 85 LEU A C 1
ATOM 672 O O . LEU A 1 85 ? -2.399 -33.684 41.361 1.00 28.73 85 LEU A O 1
ATOM 676 N N . SER A 1 86 ? -4.021 -32.222 41.443 1.00 28.53 86 SER A N 1
ATOM 677 C CA . SER A 1 86 ? -5.181 -31.803 42.266 1.00 28.53 86 SER A CA 1
ATOM 678 C C . SER A 1 86 ? -4.974 -31.914 43.788 1.00 28.53 86 SER A C 1
ATOM 680 O O . SER A 1 86 ? -4.924 -33.013 44.325 1.00 28.53 86 SER A O 1
ATOM 682 N N . SER A 1 87 ? -5.038 -30.744 44.448 1.00 31.00 87 SER A N 1
ATOM 683 C CA . SER A 1 87 ? -5.719 -30.434 45.729 1.00 31.00 87 SER A CA 1
ATOM 684 C C . SER A 1 87 ? -5.329 -31.131 47.048 1.00 31.00 87 SER A C 1
ATOM 686 O O . SER A 1 87 ? -5.317 -32.350 47.125 1.00 31.00 87 SER A O 1
ATOM 688 N N . PHE A 1 88 ? -5.170 -30.303 48.097 1.00 29.67 88 PHE A N 1
ATOM 689 C CA . PHE A 1 88 ? -5.664 -30.371 49.503 1.00 29.67 88 PHE A CA 1
ATOM 690 C C . PHE A 1 88 ? -4.632 -29.678 50.424 1.00 29.67 88 PHE A C 1
ATOM 692 O O . PHE A 1 88 ? -3.467 -30.046 50.438 1.00 29.67 88 PHE A O 1
ATOM 699 N N . SER A 1 89 ? -4.925 -28.509 51.003 1.00 30.89 89 SER A N 1
ATOM 700 C CA . SER A 1 89 ? -5.718 -28.233 52.221 1.00 30.89 89 SER A CA 1
ATOM 701 C C . SER A 1 89 ? -4.910 -28.287 53.524 1.00 30.89 89 SER A C 1
ATOM 703 O O . SER A 1 89 ? -4.306 -29.289 53.883 1.00 30.89 89 SER A O 1
ATOM 705 N N . ALA A 1 90 ? -4.985 -27.142 54.205 1.00 35.00 90 ALA A N 1
ATOM 706 C CA . ALA A 1 90 ? -4.690 -26.797 55.592 1.00 35.00 90 ALA A CA 1
ATOM 707 C C . ALA A 1 90 ? -4.764 -27.913 56.649 1.00 35.00 90 ALA A C 1
ATOM 709 O O . ALA A 1 90 ? -5.648 -28.758 56.578 1.00 35.00 90 ALA A O 1
ATOM 710 N N . LEU A 1 91 ? -3.964 -27.772 57.722 1.00 29.70 91 LEU A N 1
ATOM 711 C CA . LEU A 1 91 ? -4.432 -27.668 59.121 1.00 29.70 91 LEU A CA 1
ATOM 712 C C . LEU A 1 91 ? -3.263 -27.552 60.132 1.00 29.70 91 LEU A C 1
ATOM 714 O O . LEU A 1 91 ? -2.256 -28.237 60.020 1.00 29.70 91 LEU A O 1
ATOM 718 N N . HIS A 1 92 ? -3.518 -26.737 61.167 1.00 32.12 92 HIS A N 1
ATOM 719 C CA . HIS A 1 92 ? -3.071 -26.849 62.572 1.00 32.12 92 HIS A CA 1
ATOM 720 C C . HIS A 1 92 ? -1.693 -26.314 63.038 1.00 32.12 92 HIS A C 1
ATOM 722 O O . HIS A 1 92 ? -0.673 -26.989 63.003 1.00 32.12 92 HIS A O 1
ATOM 728 N N . SER A 1 93 ? -1.754 -25.124 63.658 1.00 34.66 93 SER A N 1
ATOM 729 C CA . SER A 1 93 ? -1.169 -24.804 64.987 1.00 34.66 93 SER A CA 1
ATOM 730 C C . SER A 1 93 ? -1.833 -25.669 66.083 1.00 34.66 93 SER A C 1
ATOM 732 O O . SER A 1 93 ? -2.972 -26.077 65.834 1.00 34.66 93 SER A O 1
ATOM 734 N N . PRO A 1 94 ? -1.263 -25.901 67.297 1.00 48.22 94 PRO A N 1
ATOM 735 C CA . PRO A 1 94 ? -0.667 -24.859 68.163 1.00 48.22 94 PRO A CA 1
ATOM 736 C C . PRO A 1 94 ? 0.480 -25.309 69.102 1.00 48.22 94 PRO A C 1
ATOM 738 O O . PRO A 1 94 ? 0.681 -26.493 69.311 1.00 48.22 94 PRO A O 1
ATOM 741 N N . GLU A 1 95 ? 1.144 -24.368 69.788 1.00 34.94 95 GLU A N 1
ATOM 742 C CA . GLU A 1 95 ? 1.501 -24.578 71.203 1.00 34.94 95 GLU A CA 1
ATOM 743 C C . GLU A 1 95 ? 1.832 -23.278 71.953 1.00 34.94 95 GLU A C 1
ATOM 745 O O . GLU A 1 95 ? 2.390 -22.326 71.410 1.00 34.94 95 GLU A O 1
ATOM 750 N N . LYS A 1 96 ? 1.395 -23.252 73.217 1.00 37.28 96 LYS A N 1
ATOM 751 C CA . LYS A 1 96 ? 1.506 -22.169 74.199 1.00 37.28 96 LYS A CA 1
ATOM 752 C C . LYS A 1 96 ? 2.819 -22.299 74.974 1.00 37.28 96 LYS A C 1
ATOM 754 O O . LYS A 1 96 ? 3.179 -23.403 75.365 1.00 37.28 96 LYS A O 1
ATOM 759 N N . GLY A 1 97 ? 3.445 -21.173 75.310 1.00 38.12 97 GLY A N 1
ATOM 760 C CA . GLY A 1 97 ? 4.528 -21.104 76.293 1.00 38.12 97 GLY A CA 1
ATOM 761 C C . GLY A 1 97 ? 4.288 -19.977 77.295 1.00 38.12 97 GLY A C 1
ATOM 762 O O . GLY A 1 97 ? 4.336 -18.806 76.929 1.00 38.12 97 GLY A O 1
ATOM 763 N N . ASP A 1 98 ? 4.014 -20.354 78.545 1.00 38.25 98 ASP A N 1
ATOM 764 C CA . ASP A 1 98 ? 3.979 -19.496 79.736 1.00 38.25 98 ASP A CA 1
ATOM 765 C C . ASP A 1 98 ? 5.404 -19.162 80.201 1.00 38.25 98 ASP A C 1
ATOM 767 O O . ASP A 1 98 ? 6.211 -20.076 80.334 1.00 38.25 98 ASP A O 1
ATOM 771 N N . TYR A 1 99 ? 5.688 -17.911 80.583 1.00 36.59 99 TYR A N 1
ATOM 772 C CA . TYR A 1 99 ? 6.738 -17.604 81.569 1.00 36.59 99 TYR A CA 1
ATOM 773 C C . TYR A 1 99 ? 6.417 -16.330 82.369 1.00 36.59 99 TYR A C 1
ATOM 775 O O . TYR A 1 99 ? 5.994 -15.309 81.829 1.00 36.59 99 TYR A O 1
ATOM 783 N N . ARG A 1 100 ? 6.596 -16.429 83.694 1.00 35.91 100 ARG A N 1
ATOM 784 C CA . ARG A 1 100 ? 6.277 -15.421 84.721 1.00 35.91 100 ARG A CA 1
ATOM 785 C C . ARG A 1 100 ? 7.369 -14.347 84.895 1.00 35.91 100 ARG A C 1
ATOM 787 O O . ARG A 1 100 ? 8.544 -14.594 84.657 1.00 35.91 100 ARG A O 1
ATOM 794 N N . HIS A 1 101 ? 6.907 -13.197 85.403 1.00 39.22 101 HIS A N 1
ATOM 795 C CA . HIS A 1 101 ? 7.574 -11.951 85.835 1.00 39.22 101 HIS A CA 1
ATOM 796 C C . HIS A 1 101 ? 8.843 -12.077 86.715 1.00 39.22 101 HIS A C 1
ATOM 798 O O . HIS A 1 101 ? 9.048 -13.106 87.358 1.00 39.22 101 HIS A O 1
ATOM 804 N N . PRO A 1 102 ? 9.615 -10.973 86.871 1.00 49.22 102 PRO A N 1
ATOM 805 C CA . PRO A 1 102 ? 9.403 -10.118 88.051 1.00 49.22 102 PRO A CA 1
ATOM 806 C C . PRO A 1 102 ? 9.461 -8.584 87.832 1.00 49.22 102 PRO A C 1
ATOM 808 O O . PRO A 1 102 ? 10.104 -8.045 86.940 1.00 49.22 102 PRO A O 1
ATOM 811 N N . THR A 1 103 ? 8.727 -7.935 88.735 1.00 42.78 103 THR A N 1
ATOM 812 C CA . THR A 1 103 ? 8.638 -6.543 89.222 1.00 42.78 103 THR A CA 1
ATOM 813 C C . THR A 1 103 ? 9.742 -5.514 88.921 1.00 42.78 103 THR A C 1
ATOM 815 O O . THR A 1 103 ? 10.915 -5.759 89.190 1.00 42.78 103 THR A O 1
ATOM 818 N N . GLY A 1 104 ? 9.321 -4.276 88.607 1.00 35.94 104 GLY A N 1
ATOM 819 C CA . GLY A 1 104 ? 10.143 -3.064 88.738 1.00 35.94 104 GLY A CA 1
ATOM 820 C C . GLY A 1 104 ? 9.388 -1.744 88.491 1.00 35.94 104 GLY A C 1
ATOM 821 O O . GLY A 1 104 ? 9.082 -1.417 87.355 1.00 35.94 104 GLY A O 1
ATOM 822 N N . SER A 1 105 ? 9.114 -1.012 89.580 1.00 38.22 105 SER A N 1
ATOM 823 C CA . SER A 1 105 ? 9.086 0.464 89.752 1.00 38.22 105 SER A CA 1
ATOM 824 C C . SER A 1 105 ? 8.388 1.413 88.746 1.00 38.22 105 SER A C 1
ATOM 826 O O . SER A 1 105 ? 8.713 1.508 87.570 1.00 38.22 105 SER A O 1
ATOM 828 N N . ARG A 1 106 ? 7.490 2.233 89.317 1.00 46.19 106 ARG A N 1
ATOM 829 C CA . ARG A 1 106 ? 6.692 3.328 88.731 1.00 46.19 106 ARG A CA 1
ATOM 830 C C . ARG A 1 106 ? 7.530 4.483 88.162 1.00 46.19 106 ARG A C 1
ATOM 832 O O . ARG A 1 106 ? 8.386 5.002 88.870 1.00 46.19 106 ARG A O 1
ATOM 839 N N . ILE A 1 107 ? 7.124 5.010 87.002 1.00 40.91 107 ILE A N 1
ATOM 840 C CA . ILE A 1 107 ? 7.293 6.424 86.618 1.00 40.91 107 ILE A CA 1
ATOM 841 C C . ILE A 1 107 ? 5.974 6.901 85.993 1.00 40.91 107 ILE A C 1
ATOM 843 O O . ILE A 1 107 ? 5.451 6.277 85.073 1.00 40.91 107 ILE A O 1
ATOM 847 N N . ALA A 1 108 ? 5.410 7.977 86.542 1.00 47.28 108 ALA A N 1
ATOM 848 C CA . ALA A 1 108 ? 4.198 8.618 86.048 1.00 47.28 108 ALA A CA 1
ATOM 849 C C . ALA A 1 108 ? 4.525 9.478 84.817 1.00 47.28 108 ALA A C 1
ATOM 851 O O . ALA A 1 108 ? 5.327 10.405 84.909 1.00 47.28 108 ALA A O 1
ATOM 852 N N . ILE A 1 109 ? 3.896 9.172 83.682 1.00 46.81 109 ILE A N 1
ATOM 853 C CA . ILE A 1 109 ? 3.958 9.969 82.451 1.00 46.81 109 ILE A CA 1
ATOM 854 C C . ILE A 1 109 ? 2.649 10.774 82.358 1.00 46.81 109 ILE A C 1
ATOM 856 O O . ILE A 1 109 ? 1.577 10.181 82.511 1.00 46.81 109 ILE A O 1
ATOM 860 N N . PRO A 1 110 ? 2.691 12.101 82.146 1.00 54.91 110 PRO A N 1
ATOM 861 C CA . PRO A 1 110 ? 1.485 12.910 81.982 1.00 54.91 110 PRO A CA 1
ATOM 862 C C . PRO A 1 110 ? 0.752 12.565 80.669 1.00 54.91 110 PRO A C 1
ATOM 864 O O . PRO A 1 110 ? 1.390 12.158 79.696 1.00 54.91 110 PRO A O 1
ATOM 867 N N . PRO A 1 111 ? -0.584 12.721 80.610 1.00 52.00 111 PRO A N 1
ATOM 868 C CA . PRO A 1 111 ? -1.361 12.362 79.430 1.00 52.00 111 PRO A CA 1
ATOM 869 C C . PRO A 1 111 ? -1.031 13.279 78.246 1.00 52.00 111 PRO A C 1
ATOM 871 O O . PRO A 1 111 ? -1.130 14.502 78.332 1.00 52.00 111 PRO A O 1
ATOM 874 N N . VAL A 1 112 ? -0.669 12.662 77.120 1.00 52.28 112 VAL A N 1
ATOM 875 C CA . VAL A 1 112 ? -0.555 13.315 75.811 1.00 52.28 112 VAL A CA 1
ATOM 876 C C . VAL A 1 112 ? -1.963 13.716 75.342 1.00 52.28 112 VAL A C 1
ATOM 878 O O . VAL A 1 112 ? -2.877 12.889 75.413 1.00 52.28 112 VAL A O 1
ATOM 881 N N . PRO A 1 113 ? -2.178 14.950 74.851 1.00 52.00 113 PRO A N 1
ATOM 882 C CA . PRO A 1 113 ? -3.466 15.350 74.302 1.00 52.00 113 PRO A CA 1
ATOM 883 C C . PRO A 1 113 ? -3.749 14.559 73.020 1.00 52.00 113 PRO A C 1
ATOM 885 O O . PRO A 1 113 ? -3.003 14.626 72.043 1.00 52.00 113 PRO A O 1
ATOM 888 N N . VAL A 1 114 ? -4.844 13.797 73.028 1.00 49.97 114 VAL A N 1
ATOM 889 C CA . VAL A 1 114 ? -5.359 13.085 71.855 1.00 49.97 114 VAL A CA 1
ATOM 890 C C . VAL A 1 114 ? -5.838 14.125 70.844 1.00 49.97 114 VAL A C 1
ATOM 892 O O . VAL A 1 114 ? -6.910 14.712 70.989 1.00 49.97 114 VAL A O 1
ATOM 895 N N . SER A 1 115 ? -4.999 14.363 69.835 1.00 48.75 115 SER A N 1
ATOM 896 C CA . SER A 1 115 ? -5.323 15.173 68.667 1.00 48.75 115 SER A CA 1
ATOM 897 C C . SER A 1 115 ? -6.545 14.599 67.953 1.00 48.75 115 SER A C 1
ATOM 899 O O . SER A 1 115 ? -6.717 13.387 67.793 1.00 48.75 115 SER A O 1
ATOM 901 N N . SER A 1 116 ? -7.432 15.509 67.585 1.00 50.22 116 SER A N 1
ATOM 902 C CA . SER A 1 116 ? -8.752 15.273 67.042 1.00 50.22 116 SER A CA 1
ATOM 903 C C . SER A 1 116 ? -8.720 14.430 65.766 1.00 50.22 116 SER A C 1
ATOM 905 O O . SER A 1 116 ? -8.087 14.768 64.774 1.00 50.22 116 SER A O 1
ATOM 907 N N . ARG A 1 117 ? -9.488 13.334 65.812 1.00 52.00 117 ARG A N 1
ATOM 908 C CA . ARG A 1 117 ? -10.248 12.723 64.708 1.00 52.00 117 ARG A CA 1
ATOM 909 C C . ARG A 1 117 ? -9.756 13.111 63.310 1.00 52.00 117 ARG A C 1
ATOM 911 O O . ARG A 1 117 ? -10.266 14.057 62.707 1.00 52.00 117 ARG A O 1
ATOM 918 N N . GLY A 1 118 ? -8.872 12.286 62.750 1.00 55.94 118 GLY A N 1
ATOM 919 C CA . GLY A 1 118 ? -8.743 12.181 61.303 1.00 55.94 118 GLY A CA 1
ATOM 920 C C . GLY A 1 118 ? -10.131 11.940 60.709 1.00 55.94 118 GLY A C 1
ATOM 921 O O . GLY A 1 118 ? -10.744 10.895 60.936 1.00 55.94 118 GLY A O 1
ATOM 922 N N . LYS A 1 119 ? -10.667 12.946 60.009 1.00 60.06 119 LYS A N 1
ATOM 923 C CA . LYS A 1 119 ? -11.881 12.800 59.201 1.00 60.06 119 LYS A CA 1
ATOM 924 C C . LYS A 1 119 ? -11.674 11.607 58.257 1.00 60.06 119 LYS A C 1
ATOM 926 O O . LYS A 1 119 ? -10.585 11.470 57.699 1.00 60.06 119 LYS A O 1
ATOM 931 N N . PRO A 1 120 ? -12.675 10.734 58.063 1.00 55.84 120 PRO A N 1
ATOM 932 C CA . PRO A 1 120 ? -12.506 9.512 57.293 1.00 55.84 120 PRO A CA 1
ATOM 933 C C . PRO A 1 120 ? -12.318 9.838 55.802 1.00 55.84 120 PRO A C 1
ATOM 935 O O . PRO A 1 120 ? -13.278 9.873 55.039 1.00 55.84 120 PRO A O 1
ATOM 938 N N . MET A 1 121 ? -11.065 10.004 55.364 1.00 57.41 121 MET A N 1
ATOM 939 C CA . MET A 1 121 ? -10.674 10.038 53.942 1.00 57.41 121 MET A CA 1
ATOM 940 C C . MET A 1 121 ? -11.037 8.734 53.204 1.00 57.41 121 MET A C 1
ATOM 942 O O . MET A 1 121 ? -11.067 8.693 51.977 1.00 57.41 121 MET A O 1
ATOM 946 N N . ARG A 1 122 ? -11.405 7.680 53.948 1.00 59.00 122 ARG A N 1
ATOM 947 C CA . ARG A 1 122 ? -11.845 6.372 53.442 1.00 59.00 122 ARG A CA 1
ATOM 948 C C . ARG A 1 122 ? -13.056 6.419 52.502 1.00 59.00 122 ARG A C 1
ATOM 950 O O . ARG A 1 122 ? -13.270 5.453 51.784 1.00 59.00 122 ARG A O 1
ATOM 957 N N . ARG A 1 123 ? -13.845 7.502 52.502 1.00 63.59 123 ARG A N 1
ATOM 958 C CA . ARG A 1 123 ? -15.004 7.662 51.601 1.00 63.59 123 ARG A CA 1
ATOM 959 C C . ARG A 1 123 ? -14.706 8.463 50.331 1.00 63.59 123 ARG A C 1
ATOM 961 O O . ARG A 1 123 ? -15.498 8.403 49.403 1.00 63.59 123 ARG A O 1
ATOM 968 N N . ILE A 1 124 ? -13.582 9.182 50.280 1.00 78.25 124 ILE A N 1
ATOM 969 C CA . ILE A 1 124 ? -13.212 10.005 49.118 1.00 78.25 124 ILE A CA 1
ATOM 970 C C . ILE A 1 124 ? -12.535 9.148 48.045 1.00 78.25 124 ILE A C 1
ATOM 972 O O . ILE A 1 124 ? -12.834 9.307 46.871 1.00 78.25 124 ILE A O 1
ATOM 976 N N . ILE A 1 125 ? -11.690 8.192 48.443 1.00 82.75 125 ILE A N 1
ATOM 977 C CA . ILE A 1 125 ? -10.981 7.291 47.518 1.00 82.75 125 ILE A CA 1
ATOM 978 C C . ILE A 1 125 ? -11.937 6.495 46.607 1.00 82.75 125 ILE A C 1
ATOM 980 O O . ILE A 1 125 ? -11.747 6.558 45.396 1.00 82.75 125 ILE A O 1
ATOM 984 N N . PRO A 1 126 ? -12.978 5.796 47.114 1.00 83.31 126 PRO A N 1
ATOM 985 C CA . PRO A 1 126 ? -13.898 5.079 46.232 1.00 83.31 126 PRO A CA 1
ATOM 986 C C . PRO A 1 126 ? -14.701 6.027 45.336 1.00 83.31 126 PRO A C 1
ATOM 988 O O . PRO A 1 126 ? -14.924 5.698 44.183 1.00 83.31 126 PRO A O 1
ATOM 991 N N . LEU A 1 127 ? -15.063 7.225 45.815 1.00 85.44 127 LEU A N 1
ATOM 992 C CA . LEU A 1 127 ? -15.755 8.233 45.005 1.00 85.44 127 LEU A CA 1
ATOM 993 C C . LEU A 1 127 ? -14.882 8.712 43.833 1.00 85.44 127 LEU A C 1
ATOM 995 O O . LEU A 1 127 ? -15.362 8.812 42.711 1.00 85.44 127 LEU A O 1
ATOM 999 N N . LEU A 1 128 ? -13.596 8.971 44.085 1.00 85.62 128 LEU A N 1
ATOM 1000 C CA . LEU A 1 128 ? -12.626 9.365 43.062 1.00 85.62 128 LEU A CA 1
ATOM 1001 C C . LEU A 1 128 ? -12.397 8.241 42.048 1.00 85.62 128 LEU A C 1
ATOM 1003 O O . LEU A 1 128 ? -12.390 8.501 40.852 1.00 85.62 128 LEU A O 1
ATOM 1007 N N . PHE A 1 129 ? -12.292 6.994 42.512 1.00 85.06 129 PHE A N 1
ATOM 1008 C CA . PHE A 1 129 ? -12.162 5.828 41.636 1.00 85.06 129 PHE A CA 1
ATOM 1009 C C . PHE A 1 129 ? -13.415 5.616 40.776 1.00 85.06 129 PHE A C 1
ATOM 1011 O O . PHE A 1 129 ? -13.305 5.314 39.595 1.00 85.06 129 PHE A O 1
ATOM 1018 N N . SER A 1 130 ? -14.608 5.830 41.339 1.00 83.88 130 SER A N 1
ATOM 1019 C CA . SER A 1 130 ? -15.870 5.765 40.599 1.00 83.88 130 SER A CA 1
ATOM 1020 C C . SER A 1 130 ? -16.013 6.899 39.588 1.00 83.88 130 SER A C 1
ATOM 1022 O O . SER A 1 130 ? -16.501 6.651 38.497 1.00 83.88 130 SER A O 1
ATOM 1024 N N . ILE A 1 131 ? -15.562 8.117 39.902 1.00 83.06 131 ILE A N 1
ATOM 1025 C CA . ILE A 1 131 ? -15.546 9.232 38.943 1.00 83.06 131 ILE A CA 1
ATOM 1026 C C . ILE A 1 131 ? -14.555 8.946 37.812 1.00 83.06 131 ILE A C 1
ATOM 1028 O O . ILE A 1 131 ? -14.908 9.145 36.661 1.00 83.06 131 ILE A O 1
ATOM 1032 N N . VAL A 1 132 ? -13.361 8.421 38.107 1.00 82.19 132 VAL A N 1
ATOM 1033 C CA . VAL A 1 132 ? -12.400 7.999 37.071 1.00 82.19 132 VAL A CA 1
ATOM 1034 C C . VAL A 1 132 ? -12.981 6.880 36.209 1.00 82.19 132 VAL A C 1
ATOM 1036 O O . VAL A 1 132 ? -12.865 6.947 34.992 1.00 82.19 132 VAL A O 1
ATOM 1039 N N . LEU A 1 133 ? -13.660 5.893 36.801 1.00 80.19 133 LEU A N 1
ATOM 1040 C CA . LEU A 1 133 ? -14.344 4.834 36.053 1.00 80.19 133 LEU A CA 1
ATOM 1041 C C . LEU A 1 133 ? -15.472 5.392 35.180 1.00 80.19 133 LEU A C 1
ATOM 1043 O O . LEU A 1 133 ? -15.534 5.066 34.008 1.00 80.19 133 LEU A O 1
ATOM 1047 N N . ILE A 1 134 ? -16.326 6.276 35.698 1.00 74.38 134 ILE A N 1
ATOM 1048 C CA . ILE A 1 134 ? -17.436 6.864 34.928 1.00 74.38 134 ILE A CA 1
ATOM 1049 C C . ILE A 1 134 ? -16.911 7.782 33.815 1.00 74.38 134 ILE A C 1
ATOM 1051 O O . ILE A 1 134 ? -17.392 7.706 32.691 1.00 74.38 134 ILE A O 1
ATOM 1055 N N . LEU A 1 135 ? -15.893 8.604 34.088 1.00 69.25 135 LEU A N 1
ATOM 1056 C CA . LEU A 1 135 ? -15.270 9.468 33.079 1.00 69.25 135 LEU A CA 1
ATOM 1057 C C . LEU A 1 135 ? -14.482 8.670 32.030 1.00 69.25 135 LEU A C 1
ATOM 1059 O O . LEU A 1 135 ? -14.428 9.093 30.886 1.00 69.25 135 LEU A O 1
ATOM 1063 N N . SER A 1 136 ? -13.937 7.501 32.381 1.00 65.31 136 SER A N 1
ATOM 1064 C CA . SER A 1 136 ? -13.367 6.559 31.399 1.00 65.31 136 SER A CA 1
ATOM 1065 C C . SER A 1 136 ? -14.421 5.713 30.674 1.00 65.31 136 SER A C 1
ATOM 1067 O O . SER A 1 136 ? -14.089 5.071 29.686 1.00 65.31 136 SER A O 1
ATOM 1069 N N . SER A 1 137 ? -15.684 5.722 31.120 1.00 56.97 137 SER A N 1
ATOM 1070 C CA . SER A 1 137 ? -16.773 4.947 30.503 1.00 56.97 137 SER A CA 1
ATOM 1071 C C . SER A 1 137 ? -17.571 5.727 29.453 1.00 56.97 137 SER A C 1
ATOM 1073 O O . SER A 1 137 ? -18.250 5.105 28.644 1.00 56.97 137 SER A O 1
ATOM 1075 N N . CYS A 1 138 ? -17.547 7.066 29.477 1.00 46.22 138 CYS A N 1
ATOM 1076 C CA . CYS A 1 138 ? -18.516 7.892 28.739 1.00 46.22 138 CYS A CA 1
ATOM 1077 C C . CYS A 1 138 ? -18.002 8.553 27.444 1.00 46.22 138 CYS A C 1
ATOM 1079 O O . CYS A 1 138 ? -18.775 9.275 26.824 1.00 46.22 138 CYS A O 1
ATOM 1081 N N . GLU A 1 139 ? -16.761 8.315 27.008 1.00 45.19 139 GLU A N 1
ATOM 1082 C CA . GLU A 1 139 ? -16.241 8.865 25.734 1.00 45.19 139 GLU A CA 1
ATOM 1083 C C . GLU A 1 139 ? -15.680 7.822 24.752 1.00 45.19 139 GLU A C 1
ATOM 1085 O O . GLU A 1 139 ? -15.210 8.195 23.683 1.00 45.19 139 GLU A O 1
ATOM 1090 N N . LEU A 1 140 ? -15.745 6.520 25.055 1.00 48.72 140 LEU A N 1
ATOM 1091 C CA . LEU A 1 140 ? -15.030 5.507 24.262 1.00 48.72 140 LEU A CA 1
ATOM 1092 C C . LEU A 1 140 ? -15.920 4.462 23.576 1.00 48.72 140 LEU A C 1
ATOM 1094 O O . LEU A 1 140 ? -15.466 3.359 23.300 1.00 48.72 140 LEU A O 1
ATOM 1098 N N . PHE A 1 141 ? -17.184 4.783 23.318 1.00 43.78 141 PHE A N 1
ATOM 1099 C CA . PHE A 1 141 ? -18.057 3.928 22.515 1.00 43.78 141 PHE A CA 1
ATOM 1100 C C . PHE A 1 141 ? -18.845 4.814 21.559 1.00 43.78 141 PHE A C 1
ATOM 1102 O O . PHE A 1 141 ? -19.961 5.237 21.853 1.00 43.78 141 PHE A O 1
ATOM 1109 N N . TYR A 1 142 ? -18.217 5.158 20.436 1.00 43.97 142 TYR A N 1
ATOM 1110 C CA . TYR A 1 142 ? -18.985 5.515 19.251 1.00 43.97 142 TYR A CA 1
ATOM 1111 C C . TYR A 1 142 ? -19.608 4.228 18.715 1.00 43.97 142 TYR A C 1
ATOM 1113 O O . TYR A 1 142 ? -18.936 3.195 18.708 1.00 43.97 142 TYR A O 1
ATOM 1121 N N . ASP A 1 143 ? -20.882 4.286 18.312 1.00 41.03 143 ASP A N 1
ATOM 1122 C CA . ASP A 1 143 ? -21.509 3.189 17.577 1.00 41.03 143 ASP A CA 1
ATOM 1123 C C . ASP A 1 143 ? -20.616 2.874 16.376 1.00 41.03 143 ASP A C 1
ATOM 1125 O O . ASP A 1 143 ? -20.370 3.729 15.520 1.00 41.03 143 ASP A O 1
ATOM 1129 N N . GLU A 1 144 ? -20.045 1.672 16.386 1.00 56.00 144 GLU A N 1
ATOM 1130 C CA . GLU A 1 144 ? -19.083 1.261 15.377 1.00 56.00 144 GLU A CA 1
ATOM 1131 C C . GLU A 1 144 ? -19.806 1.100 14.039 1.00 56.00 144 GLU A C 1
ATOM 1133 O O . GLU A 1 144 ? -20.843 0.429 13.983 1.00 56.00 144 GLU A O 1
ATOM 1138 N N . PRO A 1 145 ? -19.298 1.714 12.958 1.00 55.97 145 PRO A N 1
ATOM 1139 C CA . PRO A 1 145 ? -19.885 1.518 11.647 1.00 55.97 145 PRO A CA 1
ATOM 1140 C C . PRO A 1 145 ? -19.811 0.033 11.279 1.00 55.97 145 PRO A C 1
ATOM 1142 O O . PRO A 1 145 ? -18.794 -0.627 11.505 1.00 55.97 145 PRO A O 1
ATOM 1145 N N . VAL A 1 146 ? -20.908 -0.483 10.723 1.00 64.62 146 VAL A N 1
ATOM 1146 C CA . VAL A 1 146 ? -20.960 -1.822 10.125 1.00 64.62 146 VAL A CA 1
ATOM 1147 C C . VAL A 1 146 ? -19.875 -1.893 9.051 1.00 64.62 146 VAL A C 1
ATOM 1149 O O . VAL A 1 146 ? -19.751 -0.964 8.253 1.00 64.62 146 VAL A O 1
ATOM 1152 N N . ALA A 1 147 ? -19.064 -2.952 9.066 1.00 80.38 147 ALA A N 1
ATOM 1153 C CA . ALA A 1 147 ? -18.045 -3.153 8.045 1.00 80.38 147 ALA A CA 1
ATOM 1154 C C . ALA A 1 147 ? -18.737 -3.376 6.693 1.00 80.38 147 ALA A C 1
ATOM 1156 O O . ALA A 1 147 ? -19.543 -4.296 6.573 1.00 80.38 147 ALA A O 1
ATOM 1157 N N . GLY A 1 148 ? -18.472 -2.492 5.729 1.00 92.25 148 GLY A N 1
ATOM 1158 C CA . GLY A 1 148 ? -18.907 -2.662 4.345 1.00 92.25 148 GLY A CA 1
ATOM 1159 C C . GLY A 1 148 ? -18.003 -3.627 3.579 1.00 92.25 148 GLY A C 1
ATOM 1160 O O . GLY A 1 148 ? -17.270 -4.428 4.171 1.00 92.25 148 GLY A O 1
ATOM 1161 N N . ASP A 1 149 ? -18.032 -3.503 2.261 1.00 96.44 149 ASP A N 1
ATOM 1162 C CA . ASP A 1 149 ? -17.228 -4.302 1.345 1.00 96.44 149 ASP A CA 1
ATOM 1163 C C . ASP A 1 149 ? -15.772 -3.811 1.315 1.00 96.44 149 ASP A C 1
ATOM 1165 O O . ASP A 1 149 ? -15.436 -2.685 1.707 1.00 96.44 149 ASP A O 1
ATOM 1169 N N . VAL A 1 150 ? -14.873 -4.665 0.828 1.00 97.62 150 VAL A N 1
ATOM 1170 C CA . VAL A 1 150 ? -13.442 -4.373 0.716 1.00 97.62 150 VAL A CA 1
ATOM 1171 C C . VAL A 1 150 ? -13.055 -4.218 -0.749 1.00 97.62 150 VAL A C 1
ATOM 1173 O O . VAL A 1 150 ? -13.117 -5.160 -1.534 1.00 97.62 150 VAL A O 1
ATOM 1176 N N . TYR A 1 151 ? -12.559 -3.040 -1.116 1.00 98.56 151 TYR A N 1
ATOM 1177 C CA . TYR A 1 151 ? -12.049 -2.744 -2.454 1.00 98.56 151 TYR A CA 1
ATOM 1178 C C . TYR A 1 151 ? -10.541 -2.544 -2.395 1.00 98.56 151 TYR A C 1
ATOM 1180 O O . TYR A 1 151 ? -10.059 -1.731 -1.611 1.00 98.56 151 TYR A O 1
ATOM 1188 N N . ALA A 1 152 ? -9.779 -3.236 -3.243 1.00 98.56 152 ALA A N 1
ATOM 1189 C CA . ALA A 1 152 ? -8.322 -3.136 -3.247 1.00 98.56 152 ALA A CA 1
ATOM 1190 C C . ALA A 1 152 ? -7.763 -2.882 -4.650 1.00 98.56 152 ALA A C 1
ATOM 1192 O O . ALA A 1 152 ? -8.007 -3.653 -5.571 1.00 98.56 152 ALA A O 1
ATOM 1193 N N . ILE A 1 153 ? -6.956 -1.834 -4.810 1.00 98.75 153 ILE A N 1
ATOM 1194 C CA . ILE A 1 153 ? -6.109 -1.618 -5.989 1.00 98.75 153 ILE A CA 1
ATOM 1195 C C . ILE A 1 153 ? -4.676 -1.983 -5.595 1.00 98.75 153 ILE A C 1
ATOM 1197 O O . ILE A 1 153 ? -4.091 -1.353 -4.719 1.00 98.75 153 ILE A O 1
ATOM 1201 N N . LEU A 1 154 ? -4.110 -3.006 -6.230 1.00 98.75 154 LEU A N 1
ATOM 1202 C CA . LEU A 1 154 ? -2.809 -3.578 -5.872 1.00 98.75 154 LEU A CA 1
ATOM 1203 C C . LEU A 1 154 ? -1.855 -3.436 -7.055 1.00 98.75 154 LEU A C 1
ATOM 1205 O O . LEU A 1 154 ? -2.085 -4.030 -8.107 1.00 98.75 154 LEU A O 1
ATOM 1209 N N . VAL A 1 155 ? -0.812 -2.628 -6.903 1.00 98.69 155 VAL A N 1
ATOM 1210 C CA . VAL A 1 155 ? 0.097 -2.232 -7.980 1.00 98.69 155 VAL A CA 1
ATOM 1211 C C . VAL A 1 155 ? 1.474 -2.857 -7.764 1.00 98.69 155 VAL A C 1
ATOM 1213 O O . VAL A 1 155 ? 2.091 -2.634 -6.726 1.00 98.69 155 VAL A O 1
ATOM 1216 N N . GLY A 1 156 ? 1.966 -3.597 -8.761 1.00 98.06 156 GLY A N 1
ATOM 1217 C CA . GLY A 1 156 ? 3.302 -4.206 -8.750 1.00 98.06 156 GLY A CA 1
ATOM 1218 C C . GLY A 1 156 ? 4.003 -4.079 -10.104 1.00 98.06 156 GLY A C 1
ATOM 1219 O O . GLY A 1 156 ? 3.389 -4.304 -11.154 1.00 98.06 156 GLY A O 1
ATOM 1220 N N . LEU A 1 157 ? 5.283 -3.705 -10.094 1.00 96.81 157 LEU A N 1
ATOM 1221 C CA . LEU A 1 157 ? 6.077 -3.446 -11.301 1.00 96.81 157 LEU A CA 1
ATOM 1222 C C . LEU A 1 157 ? 7.455 -4.109 -11.215 1.00 96.81 157 LEU A C 1
ATOM 1224 O O . LEU A 1 157 ? 8.211 -3.819 -10.289 1.00 96.81 157 LEU A O 1
ATOM 1228 N N . ASP A 1 158 ? 7.809 -4.964 -12.178 1.00 95.75 158 ASP A N 1
ATOM 1229 C CA . ASP A 1 158 ? 9.141 -5.599 -12.220 1.00 95.75 158 ASP A CA 1
ATOM 1230 C C . ASP A 1 158 ? 10.199 -4.775 -12.976 1.00 95.75 158 ASP A C 1
ATOM 1232 O O . ASP A 1 158 ? 11.392 -5.077 -12.914 1.00 95.75 158 ASP A O 1
ATOM 1236 N N . TYR A 1 159 ? 9.757 -3.737 -13.692 1.00 95.00 159 TYR A N 1
ATOM 1237 C CA . TYR A 1 159 ? 10.552 -2.812 -14.498 1.00 95.00 159 TYR A CA 1
ATOM 1238 C C . TYR A 1 159 ? 11.397 -3.456 -15.604 1.00 95.00 159 TYR A C 1
ATOM 1240 O O . TYR A 1 159 ? 12.240 -2.782 -16.190 1.00 95.00 159 TYR A O 1
ATOM 1248 N N . GLN A 1 160 ? 11.127 -4.705 -16.003 1.00 94.25 160 GLN A N 1
ATOM 1249 C CA . GLN A 1 160 ? 11.896 -5.369 -17.066 1.00 94.25 160 GLN A CA 1
ATOM 1250 C C . GLN A 1 160 ? 11.837 -4.629 -18.411 1.00 94.25 160 GLN A C 1
ATOM 1252 O O . GLN A 1 160 ? 12.762 -4.721 -19.220 1.00 94.25 160 GLN A O 1
ATOM 1257 N N . ASN A 1 161 ? 10.761 -3.881 -18.667 1.00 90.75 161 ASN A N 1
ATOM 1258 C CA . ASN A 1 161 ? 10.602 -3.048 -19.860 1.00 90.75 161 ASN A CA 1
ATOM 1259 C C . ASN A 1 161 ? 11.292 -1.666 -19.764 1.00 90.75 161 ASN A C 1
ATOM 1261 O O . ASN A 1 161 ? 11.151 -0.846 -20.684 1.00 90.75 161 ASN A O 1
ATOM 1265 N N . ASN A 1 162 ? 12.028 -1.396 -18.680 1.00 87.19 162 ASN A N 1
ATOM 1266 C CA . ASN A 1 162 ? 12.722 -0.144 -18.412 1.00 87.19 162 ASN A CA 1
ATOM 1267 C C . ASN A 1 162 ? 14.242 -0.359 -18.356 1.00 87.19 162 ASN A C 1
ATOM 1269 O O . ASN A 1 162 ? 14.765 -1.063 -17.509 1.00 87.19 162 ASN A O 1
ATOM 1273 N N . THR A 1 163 ? 14.985 0.294 -19.249 1.00 82.50 163 THR A N 1
ATOM 1274 C CA . THR A 1 163 ? 16.455 0.193 -19.288 1.00 82.50 163 THR A CA 1
ATOM 1275 C C . THR A 1 163 ? 17.172 1.163 -18.352 1.00 82.50 163 THR A C 1
ATOM 1277 O O . THR A 1 163 ? 18.401 1.177 -18.322 1.00 82.50 163 THR A O 1
ATOM 1280 N N . SER A 1 164 ? 16.434 2.058 -17.699 1.00 82.88 164 SER A N 1
ATOM 1281 C CA . SER A 1 164 ? 16.993 3.158 -16.908 1.00 82.88 164 SER A CA 1
ATOM 1282 C C . SER A 1 164 ? 16.868 2.930 -15.396 1.00 82.88 164 SER A C 1
ATOM 1284 O O . SER A 1 164 ? 17.552 3.601 -14.632 1.00 82.88 164 SER A O 1
ATOM 1286 N N . GLN A 1 165 ? 16.082 1.930 -14.989 1.00 84.19 165 GLN A N 1
ATOM 1287 C CA . GLN A 1 165 ? 15.900 1.500 -13.603 1.00 84.19 165 GLN A CA 1
ATOM 1288 C C . GLN A 1 165 ? 16.290 0.029 -13.471 1.00 84.19 165 GLN A C 1
ATOM 1290 O O . GLN A 1 165 ? 16.222 -0.720 -14.446 1.00 84.19 165 GLN A O 1
ATOM 1295 N N . ASP A 1 166 ? 16.698 -0.374 -12.272 1.00 91.31 166 ASP A N 1
ATOM 1296 C CA . ASP A 1 166 ? 16.972 -1.778 -11.986 1.00 91.31 166 ASP A CA 1
ATOM 1297 C C . ASP A 1 166 ? 15.668 -2.581 -11.929 1.00 91.31 166 ASP A C 1
ATOM 1299 O O . ASP A 1 166 ? 14.620 -2.075 -11.527 1.00 91.31 166 ASP A O 1
ATOM 1303 N N . ASN A 1 167 ? 15.728 -3.852 -12.314 1.00 94.56 167 ASN A N 1
ATOM 1304 C CA . ASN A 1 167 ? 14.569 -4.732 -12.208 1.00 94.56 167 ASN A CA 1
ATOM 1305 C C . ASN A 1 167 ? 14.316 -5.088 -10.740 1.00 94.56 167 ASN A C 1
ATOM 1307 O O . ASN A 1 167 ? 15.261 -5.410 -10.016 1.00 94.56 167 ASN A O 1
ATOM 1311 N N . LEU A 1 168 ? 13.046 -5.121 -10.345 1.00 95.12 168 LEU A N 1
ATOM 1312 C CA . LEU A 1 168 ? 12.619 -5.599 -9.030 1.00 95.12 168 LEU A CA 1
ATOM 1313 C C . LEU A 1 168 ? 12.009 -6.993 -9.156 1.00 95.12 168 LEU A C 1
ATOM 1315 O O . LEU A 1 168 ? 11.355 -7.305 -10.151 1.00 95.12 168 LEU A O 1
ATOM 1319 N N . GLN A 1 169 ? 12.268 -7.856 -8.176 1.00 93.44 169 GLN A N 1
ATOM 1320 C CA . GLN A 1 169 ? 11.885 -9.270 -8.253 1.00 93.44 169 GLN A CA 1
ATOM 1321 C C . GLN A 1 169 ? 10.694 -9.609 -7.358 1.00 93.44 169 GLN A C 1
ATOM 1323 O O . GLN A 1 169 ? 10.042 -10.624 -7.601 1.00 93.44 169 GLN A O 1
ATOM 1328 N N . GLY A 1 170 ? 10.422 -8.799 -6.334 1.00 94.88 170 GLY A N 1
ATOM 1329 C CA . GLY A 1 170 ? 9.399 -9.072 -5.330 1.00 94.88 170 GLY A CA 1
ATOM 1330 C C . GLY A 1 170 ? 8.081 -8.333 -5.520 1.00 94.88 170 GLY A C 1
ATOM 1331 O O . GLY A 1 170 ? 7.050 -8.819 -5.072 1.00 94.88 170 GLY A O 1
ATOM 1332 N N . THR A 1 171 ? 8.066 -7.225 -6.257 1.00 97.31 171 THR A N 1
ATOM 1333 C CA . THR A 1 171 ? 6.886 -6.345 -6.388 1.00 97.31 171 THR A CA 1
ATOM 1334 C C . THR A 1 171 ? 5.643 -7.033 -6.964 1.00 97.31 171 THR A C 1
ATOM 1336 O O . THR A 1 171 ? 4.510 -6.703 -6.611 1.00 97.31 171 THR A O 1
ATOM 1339 N N . LEU A 1 172 ? 5.827 -8.001 -7.867 1.00 96.81 172 LEU A N 1
ATOM 1340 C CA . LEU A 1 172 ? 4.722 -8.788 -8.416 1.00 96.81 172 LEU A CA 1
ATOM 1341 C C . LEU A 1 172 ? 4.182 -9.787 -7.386 1.00 96.81 172 LEU A C 1
ATOM 1343 O O . LEU A 1 172 ? 2.965 -9.948 -7.299 1.00 96.81 172 LEU A O 1
ATOM 1347 N N . ASN A 1 173 ? 5.064 -10.400 -6.588 1.00 95.44 173 ASN A N 1
ATOM 1348 C CA . ASN A 1 173 ? 4.670 -11.289 -5.494 1.00 95.44 173 ASN A CA 1
ATOM 1349 C C . ASN A 1 173 ? 3.938 -10.503 -4.404 1.00 95.44 173 ASN A C 1
ATOM 1351 O O . ASN A 1 173 ? 2.911 -10.958 -3.919 1.00 95.44 173 ASN A O 1
ATOM 1355 N N . ASP A 1 174 ? 4.415 -9.300 -4.074 1.00 97.56 174 ASP A N 1
ATOM 1356 C CA . ASP A 1 174 ? 3.766 -8.382 -3.136 1.00 97.56 174 ASP A CA 1
ATOM 1357 C C . ASP A 1 174 ? 2.300 -8.136 -3.522 1.00 97.56 174 ASP A C 1
ATOM 1359 O O . ASP A 1 174 ? 1.397 -8.323 -2.708 1.00 97.56 174 ASP A O 1
ATOM 1363 N N . ALA A 1 175 ? 2.041 -7.772 -4.784 1.00 97.56 175 ALA A N 1
ATOM 1364 C CA . ALA A 1 175 ? 0.686 -7.513 -5.268 1.00 97.56 175 ALA A CA 1
ATOM 1365 C C . ALA A 1 175 ? -0.195 -8.777 -5.302 1.00 97.56 175 ALA A C 1
ATOM 1367 O O . ALA A 1 175 ? -1.387 -8.704 -4.993 1.00 97.56 175 ALA A O 1
ATOM 1368 N N . ASP A 1 176 ? 0.361 -9.926 -5.692 1.00 95.50 176 ASP A N 1
ATOM 1369 C CA . ASP A 1 176 ? -0.383 -11.186 -5.784 1.00 95.50 176 ASP A CA 1
ATOM 1370 C C . ASP A 1 176 ? -0.700 -11.784 -4.404 1.00 95.50 176 ASP A C 1
ATOM 1372 O O . ASP A 1 176 ? -1.808 -12.272 -4.191 1.00 95.50 176 ASP A O 1
ATOM 1376 N N . GLU A 1 177 ? 0.227 -11.730 -3.453 1.00 95.75 177 GLU A N 1
ATOM 1377 C CA . GLU A 1 177 ? 0.030 -12.309 -2.120 1.00 95.75 177 GLU A CA 1
ATOM 1378 C C . GLU A 1 177 ? -0.800 -11.396 -1.217 1.00 95.75 177 GLU A C 1
ATOM 1380 O O . GLU A 1 177 ? -1.653 -11.893 -0.477 1.00 95.75 177 GLU A O 1
ATOM 1385 N N . LEU A 1 178 ? -0.666 -10.067 -1.350 1.00 97.12 178 LEU A N 1
ATOM 1386 C CA . LEU A 1 178 ? -1.586 -9.137 -0.692 1.00 97.12 178 LEU A CA 1
ATOM 1387 C C . LEU A 1 178 ? -3.025 -9.342 -1.176 1.00 97.12 178 LEU A C 1
ATOM 1389 O O . LEU A 1 178 ? -3.953 -9.266 -0.379 1.00 97.12 178 LEU A O 1
ATOM 1393 N N . HIS A 1 179 ? -3.227 -9.632 -2.464 1.00 97.12 179 HIS A N 1
ATOM 1394 C CA . HIS A 1 179 ? -4.555 -9.935 -2.997 1.00 97.12 179 HIS A CA 1
ATOM 1395 C C . HIS A 1 179 ? -5.185 -11.140 -2.298 1.00 97.12 179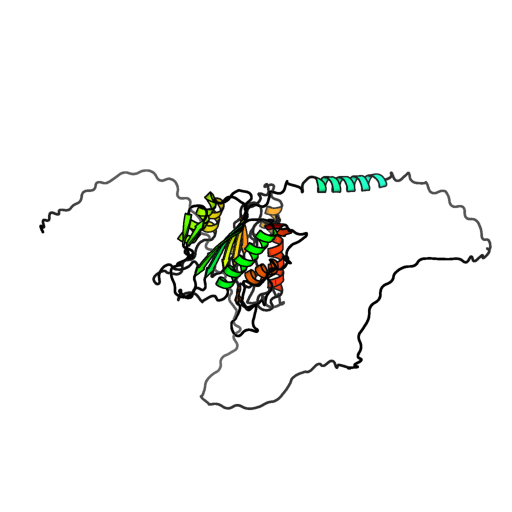 HIS A C 1
ATOM 1397 O O . HIS A 1 179 ? -6.325 -11.056 -1.856 1.00 97.12 179 HIS A O 1
ATOM 1403 N N . ILE A 1 180 ? -4.426 -12.230 -2.165 1.00 95.12 180 ILE A N 1
ATOM 1404 C CA . ILE A 1 180 ? -4.910 -13.481 -1.573 1.00 95.12 180 ILE A CA 1
ATOM 1405 C C . ILE A 1 180 ? -5.216 -13.304 -0.087 1.00 95.12 180 ILE A C 1
ATOM 1407 O O . ILE A 1 180 ? -6.279 -13.716 0.375 1.00 95.12 180 ILE A O 1
ATOM 1411 N N . VAL A 1 181 ? -4.302 -12.692 0.673 1.00 95.62 181 VAL A N 1
ATOM 1412 C CA . VAL A 1 181 ? -4.519 -12.533 2.114 1.00 95.62 181 VAL A CA 1
ATOM 1413 C C . VAL A 1 181 ? -5.695 -11.595 2.391 1.00 95.62 181 VAL A C 1
ATOM 1415 O O . VAL A 1 181 ? -6.494 -11.883 3.272 1.00 95.62 181 VAL A O 1
ATOM 1418 N N . LEU A 1 182 ? -5.860 -10.515 1.620 1.00 96.62 182 LEU A N 1
ATOM 1419 C CA . LEU A 1 182 ? -6.975 -9.583 1.807 1.00 96.62 182 LEU A CA 1
ATOM 1420 C C . LEU A 1 182 ? -8.329 -10.207 1.452 1.00 96.62 182 LEU A C 1
ATOM 1422 O O . LEU A 1 182 ? -9.290 -9.961 2.174 1.00 96.62 182 LEU A O 1
ATOM 1426 N N . ASP A 1 183 ? -8.389 -11.021 0.395 1.00 96.00 183 ASP A N 1
ATOM 1427 C CA . ASP A 1 183 ? -9.585 -11.788 0.017 1.00 96.00 183 ASP A CA 1
ATOM 1428 C C . ASP A 1 183 ? -10.023 -12.717 1.157 1.00 96.00 183 ASP A C 1
ATOM 1430 O O . ASP A 1 183 ? -11.147 -12.649 1.649 1.00 96.00 183 ASP A O 1
ATOM 1434 N N . SER A 1 184 ? -9.079 -13.499 1.689 1.00 93.50 184 SER A N 1
ATOM 1435 C CA . SER A 1 184 ? -9.352 -14.403 2.809 1.00 93.50 184 SER A CA 1
ATOM 1436 C C . SER A 1 184 ? -9.765 -13.671 4.088 1.00 93.50 184 SER A C 1
ATOM 1438 O O . SER A 1 184 ? -10.622 -14.156 4.825 1.00 93.50 184 SER A O 1
ATOM 1440 N N . LEU A 1 185 ? -9.165 -12.514 4.388 1.00 93.44 185 LEU A N 1
ATOM 1441 C CA . LEU A 1 185 ? -9.550 -11.734 5.565 1.00 93.44 185 LEU A CA 1
ATOM 1442 C C . LEU A 1 185 ? -10.952 -11.141 5.420 1.00 93.44 185 LEU A C 1
ATOM 1444 O O . LEU A 1 185 ? -11.691 -11.150 6.398 1.00 93.44 185 LEU A O 1
ATOM 1448 N N . ALA A 1 186 ? -11.327 -10.679 4.226 1.00 94.56 186 ALA A N 1
ATOM 1449 C CA . ALA A 1 186 ? -12.683 -10.216 3.950 1.00 94.56 186 ALA A CA 1
ATOM 1450 C C . ALA A 1 186 ? -13.708 -11.354 4.092 1.00 94.56 186 ALA A C 1
ATOM 1452 O O . ALA A 1 186 ? -14.719 -11.174 4.771 1.00 94.56 186 ALA A O 1
ATOM 1453 N N . GLU A 1 187 ? -13.404 -12.550 3.570 1.00 92.56 187 GLU A N 1
ATOM 1454 C CA . GLU A 1 187 ? -14.249 -13.742 3.742 1.00 92.56 187 GLU A CA 1
ATOM 1455 C C . GLU A 1 187 ? -14.425 -14.104 5.227 1.00 92.56 187 GLU A C 1
ATOM 1457 O O . GLU A 1 187 ? -15.537 -14.374 5.684 1.00 92.56 187 GLU A O 1
ATOM 1462 N N . GLN A 1 188 ? -13.345 -14.058 6.015 1.00 90.00 188 GLN A N 1
ATOM 1463 C CA . GLN A 1 188 ? -13.395 -14.320 7.459 1.00 90.00 188 GLN A CA 1
ATOM 1464 C C . GLN A 1 188 ? -14.272 -13.321 8.226 1.00 90.00 188 GLN A C 1
ATOM 1466 O O . GLN A 1 188 ? -14.761 -13.662 9.305 1.00 90.00 188 GLN A O 1
ATOM 1471 N N . THR A 1 189 ? -14.472 -12.112 7.694 1.00 89.94 189 THR A N 1
ATOM 1472 C CA . THR A 1 189 ? -15.298 -11.066 8.308 1.00 89.94 189 THR A CA 1
ATOM 1473 C C . THR A 1 189 ? -16.664 -10.878 7.648 1.00 89.94 189 THR A C 1
ATOM 1475 O O . THR A 1 189 ? -17.346 -9.914 7.987 1.00 89.94 189 THR A O 1
ATOM 1478 N N . ASP A 1 190 ? -17.080 -11.789 6.758 1.00 91.12 190 ASP A N 1
ATOM 1479 C CA . ASP A 1 190 ? -18.361 -11.729 6.027 1.00 91.12 190 ASP A CA 1
ATOM 1480 C C . ASP A 1 190 ? -18.519 -10.441 5.184 1.00 91.12 190 ASP A C 1
ATOM 1482 O O . ASP A 1 190 ? -19.612 -9.890 5.065 1.00 91.12 190 ASP A O 1
ATOM 1486 N N . SER A 1 191 ? -17.409 -9.949 4.618 1.00 93.06 191 SER A N 1
ATOM 1487 C CA . SER A 1 191 ? -17.362 -8.819 3.679 1.00 93.06 191 SER A CA 1
ATOM 1488 C C . SER A 1 191 ? -17.098 -9.319 2.258 1.00 93.06 191 SER A C 1
ATOM 1490 O O . SER A 1 191 ? -16.240 -10.184 2.062 1.00 93.06 191 SER A O 1
ATOM 1492 N N . ASP A 1 192 ? -17.749 -8.732 1.250 1.00 96.62 192 ASP A N 1
ATOM 1493 C CA . ASP A 1 192 ? -17.380 -9.001 -0.142 1.00 96.62 192 ASP A CA 1
ATOM 1494 C C . ASP A 1 192 ? -16.022 -8.351 -0.468 1.00 96.62 192 ASP A C 1
ATOM 1496 O O . ASP A 1 192 ? -15.704 -7.250 -0.005 1.00 96.62 192 ASP A O 1
ATOM 1500 N N . TYR A 1 193 ? -15.209 -9.028 -1.285 1.00 97.56 193 TYR A N 1
ATOM 1501 C CA . TYR A 1 193 ? -13.891 -8.548 -1.700 1.00 97.56 193 TYR A CA 1
ATOM 1502 C C . TYR A 1 193 ? -13.800 -8.289 -3.206 1.00 97.56 193 TYR A C 1
ATOM 1504 O O . TYR A 1 193 ? -14.086 -9.144 -4.047 1.00 97.56 193 TYR A O 1
ATOM 1512 N N . PHE A 1 194 ? -13.305 -7.102 -3.550 1.00 98.31 194 PHE A N 1
ATOM 1513 C CA . PHE A 1 194 ? -13.100 -6.634 -4.914 1.00 98.31 194 PHE A CA 1
ATOM 1514 C C . PHE A 1 194 ? -11.645 -6.192 -5.118 1.00 98.31 194 PHE A C 1
ATOM 1516 O O . PHE A 1 194 ? -11.297 -5.013 -5.008 1.00 98.31 194 PHE A O 1
ATOM 1523 N N . GLY A 1 195 ? -10.774 -7.158 -5.421 1.00 97.94 195 GLY A N 1
ATOM 1524 C CA . GLY A 1 195 ? -9.350 -6.929 -5.673 1.00 97.94 195 GLY A CA 1
ATOM 1525 C C . GLY A 1 195 ? -8.991 -6.737 -7.149 1.00 97.94 195 GLY A C 1
ATOM 1526 O O . GLY A 1 195 ? -9.269 -7.590 -7.992 1.00 97.94 195 GLY A O 1
ATOM 1527 N N . TYR A 1 196 ? -8.280 -5.654 -7.455 1.00 98.50 196 TYR A N 1
ATOM 1528 C CA . TYR A 1 196 ? -7.827 -5.278 -8.793 1.00 98.50 196 TYR A CA 1
ATOM 1529 C C . TYR A 1 196 ? -6.298 -5.191 -8.832 1.00 98.50 196 TYR A C 1
ATOM 1531 O O . TYR A 1 196 ? -5.697 -4.246 -8.320 1.00 98.50 196 TYR A O 1
ATOM 1539 N N . ARG A 1 197 ? -5.651 -6.174 -9.465 1.00 98.19 197 ARG A N 1
ATOM 1540 C CA . ARG A 1 197 ? -4.186 -6.237 -9.582 1.00 98.19 197 ARG A CA 1
ATOM 1541 C C . ARG A 1 197 ? -3.698 -5.543 -10.847 1.00 98.19 197 ARG A C 1
ATOM 1543 O O . ARG A 1 197 ? -3.972 -6.015 -11.952 1.00 98.19 197 ARG A O 1
ATOM 1550 N N . PHE A 1 198 ? -2.963 -4.452 -10.690 1.00 98.38 198 PHE A N 1
ATOM 1551 C CA . PHE A 1 198 ? -2.331 -3.711 -11.772 1.00 98.38 198 PHE A CA 1
ATOM 1552 C C . PHE A 1 198 ? -0.852 -4.078 -11.849 1.00 98.38 198 PHE A C 1
ATOM 1554 O O . PHE A 1 198 ? -0.050 -3.648 -11.023 1.00 98.38 198 PHE A O 1
ATOM 1561 N N . ARG A 1 199 ? -0.494 -4.903 -12.835 1.00 97.25 199 ARG A N 1
ATOM 1562 C CA . ARG A 1 199 ? 0.830 -5.532 -12.914 1.00 97.25 199 ARG A CA 1
ATOM 1563 C C . ARG A 1 199 ? 1.552 -5.167 -14.204 1.00 97.25 199 ARG A C 1
ATOM 1565 O O . ARG A 1 199 ? 0.977 -5.270 -15.290 1.00 97.25 199 ARG A O 1
ATOM 1572 N N . GLN A 1 200 ? 2.814 -4.766 -14.084 1.00 95.88 200 GLN A N 1
ATOM 1573 C CA . GLN A 1 200 ? 3.742 -4.690 -15.211 1.00 95.88 200 GLN A CA 1
ATOM 1574 C C . GLN A 1 200 ? 4.761 -5.819 -15.061 1.00 95.88 200 GLN A C 1
ATOM 1576 O O . GLN A 1 200 ? 5.588 -5.798 -14.156 1.00 95.88 200 GLN A O 1
ATOM 1581 N N . GLU A 1 201 ? 4.661 -6.804 -15.953 1.00 94.56 201 GLU A N 1
ATOM 1582 C CA . GLU A 1 201 ? 5.512 -7.993 -15.981 1.00 94.56 201 GLU A CA 1
ATOM 1583 C C . GLU A 1 201 ? 6.235 -8.093 -17.329 1.00 94.56 201 GLU A C 1
ATOM 1585 O O . GLU A 1 201 ? 5.626 -7.991 -18.403 1.00 94.56 201 GLU A O 1
ATOM 1590 N N . GLY A 1 202 ? 7.548 -8.303 -17.276 1.00 94.56 202 GLY A N 1
ATOM 1591 C CA . GLY A 1 202 ? 8.381 -8.497 -18.451 1.00 94.56 202 GLY A CA 1
ATOM 1592 C C . GLY A 1 202 ? 8.455 -7.264 -19.356 1.00 94.56 202 GLY A C 1
ATOM 1593 O O . GLY A 1 202 ? 8.344 -6.118 -18.933 1.00 94.56 202 GLY A O 1
ATOM 1594 N N . LEU A 1 203 ? 8.655 -7.502 -20.653 1.00 94.50 203 LEU A N 1
ATOM 1595 C CA . LEU A 1 203 ? 8.927 -6.449 -21.641 1.00 94.50 203 LEU A CA 1
ATOM 1596 C C . LEU A 1 203 ? 7.668 -5.752 -22.197 1.00 94.50 203 LEU A C 1
ATOM 1598 O O . LEU A 1 203 ? 7.782 -4.914 -23.091 1.00 94.50 203 LEU A O 1
ATOM 1602 N N . SER A 1 204 ? 6.468 -6.121 -21.737 1.00 93.69 204 SER A N 1
ATOM 1603 C CA . SER A 1 204 ? 5.210 -5.586 -22.276 1.00 93.69 204 SER A CA 1
ATOM 1604 C C . SER A 1 204 ? 4.956 -4.152 -21.812 1.00 93.69 204 SER A C 1
ATOM 1606 O O . SER A 1 204 ? 5.233 -3.817 -20.665 1.00 93.69 204 SER A O 1
ATOM 1608 N N . TYR A 1 205 ? 4.359 -3.328 -22.679 1.00 93.25 205 TYR A N 1
ATOM 1609 C CA . TYR A 1 205 ? 3.890 -1.971 -22.354 1.00 93.25 205 TYR A CA 1
ATOM 1610 C C . TYR A 1 205 ? 2.361 -1.875 -22.201 1.00 93.25 205 TYR A C 1
ATOM 1612 O O . TYR A 1 205 ? 1.790 -0.785 -22.171 1.00 93.25 205 TYR A O 1
ATOM 1620 N N . THR A 1 206 ? 1.681 -3.022 -22.171 1.00 93.19 206 THR A N 1
ATOM 1621 C CA . THR A 1 206 ? 0.217 -3.132 -22.127 1.00 93.19 206 THR A CA 1
ATOM 1622 C C . THR A 1 206 ? -0.217 -4.364 -21.339 1.00 93.19 206 THR A C 1
ATOM 1624 O O . THR A 1 206 ? 0.569 -5.297 -21.165 1.00 93.19 206 THR A O 1
ATOM 1627 N N . SER A 1 207 ? -1.487 -4.407 -20.938 1.00 94.94 207 SER A N 1
ATOM 1628 C CA . SER A 1 207 ? -2.126 -5.590 -20.356 1.00 94.94 207 SER A CA 1
ATOM 1629 C C . SER A 1 207 ? -3.305 -6.039 -21.215 1.00 94.94 207 SER A C 1
ATOM 1631 O O . SER A 1 207 ? -4.045 -5.210 -21.750 1.00 94.94 207 SER A O 1
ATOM 1633 N N . GLU A 1 208 ? -3.498 -7.351 -21.328 1.00 95.19 208 GLU A N 1
ATOM 1634 C CA . GLU A 1 208 ? -4.697 -7.949 -21.932 1.00 95.19 208 GLU A CA 1
ATOM 1635 C C . GLU A 1 208 ? -5.863 -8.029 -20.932 1.00 95.19 208 GLU A C 1
ATOM 1637 O O . GLU A 1 208 ? -7.022 -8.196 -21.320 1.00 95.19 208 GLU A O 1
ATOM 1642 N N . VAL A 1 209 ? -5.571 -7.871 -19.638 1.00 97.19 209 VAL A N 1
ATOM 1643 C CA . VAL A 1 209 ? -6.558 -7.928 -18.562 1.00 97.19 209 VAL A CA 1
ATOM 1644 C C . VAL A 1 209 ? -7.264 -6.581 -18.443 1.00 97.19 209 VAL A C 1
ATOM 1646 O O . VAL A 1 209 ? -6.643 -5.516 -18.448 1.00 97.19 209 VAL A O 1
ATOM 1649 N N . ASN A 1 210 ? -8.588 -6.633 -18.319 1.00 98.00 210 ASN A N 1
ATOM 1650 C CA . ASN A 1 210 ? -9.416 -5.475 -18.021 1.00 98.00 210 ASN A CA 1
ATOM 1651 C C . ASN A 1 210 ? -10.330 -5.810 -16.843 1.00 98.00 210 ASN A C 1
ATOM 1653 O O . ASN A 1 210 ? -10.945 -6.876 -16.825 1.00 98.00 210 ASN A O 1
ATOM 1657 N N . TYR A 1 211 ? -10.443 -4.886 -15.897 1.00 98.19 211 TYR A N 1
ATOM 1658 C CA . TYR A 1 211 ? -11.368 -4.977 -14.775 1.00 98.19 211 TYR A CA 1
ATOM 1659 C C . TYR A 1 211 ? -12.630 -4.174 -15.063 1.00 98.19 211 TYR A C 1
ATOM 1661 O O . TYR A 1 211 ? -12.574 -3.124 -15.706 1.00 98.19 211 TYR A O 1
ATOM 1669 N N . LEU A 1 212 ? -13.767 -4.661 -14.575 1.00 97.88 212 LEU A N 1
ATOM 1670 C CA . LEU A 1 212 ? -14.994 -3.885 -14.483 1.00 97.88 212 LEU A CA 1
ATOM 1671 C C . LEU A 1 212 ? -15.110 -3.383 -13.042 1.00 97.88 212 LEU A C 1
ATOM 1673 O O . LEU A 1 212 ? -15.360 -4.178 -12.145 1.00 97.88 212 LEU A O 1
ATOM 1677 N N . ILE A 1 213 ? -14.898 -2.084 -12.837 1.00 97.81 213 ILE A N 1
ATOM 1678 C CA . ILE A 1 213 ? -15.002 -1.425 -11.531 1.00 97.81 213 ILE A CA 1
ATOM 1679 C C . ILE A 1 213 ? -16.286 -0.597 -11.550 1.00 97.81 213 ILE A C 1
ATOM 1681 O O . ILE A 1 213 ? -16.403 0.366 -12.317 1.00 97.81 213 ILE A O 1
ATOM 1685 N N . GLY A 1 214 ? -17.290 -1.030 -10.786 1.00 94.12 214 GLY A N 1
ATOM 1686 C CA . GLY A 1 214 ? -18.656 -0.526 -10.915 1.00 94.12 214 GLY A CA 1
ATOM 1687 C C . GLY A 1 214 ? -19.177 -0.710 -12.345 1.00 94.12 214 GLY A C 1
ATOM 1688 O O . GLY A 1 214 ? -19.422 -1.824 -12.801 1.00 94.12 214 GLY A O 1
ATOM 1689 N N . THR A 1 215 ? -19.316 0.391 -13.0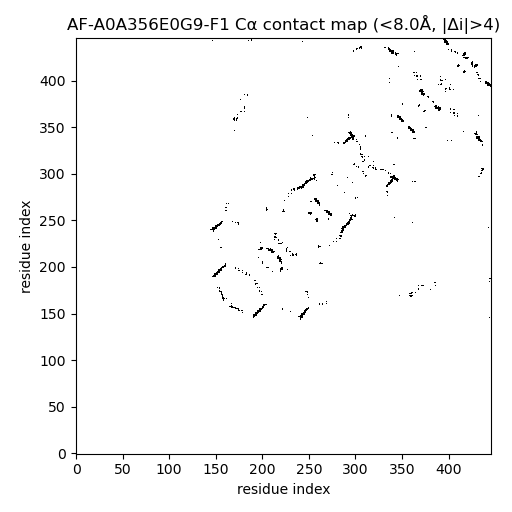86 1.00 96.19 215 THR A N 1
ATOM 1690 C CA . THR A 1 215 ? -19.749 0.385 -14.500 1.00 96.19 215 THR A CA 1
ATOM 1691 C C . THR A 1 215 ? -18.628 0.703 -15.494 1.00 96.19 215 THR A C 1
ATOM 1693 O O . THR A 1 215 ? -18.865 0.770 -16.702 1.00 96.19 215 THR A O 1
ATOM 1696 N N . THR A 1 216 ? -17.397 0.885 -15.012 1.00 98.00 216 THR A N 1
ATOM 1697 C CA . THR A 1 216 ? -16.267 1.356 -15.816 1.00 98.00 216 THR A CA 1
ATOM 1698 C C . THR A 1 216 ? -15.287 0.226 -16.104 1.00 98.00 216 THR A C 1
ATOM 1700 O O . THR A 1 216 ? -14.755 -0.401 -15.192 1.00 98.00 216 THR A O 1
ATOM 1703 N N . THR A 1 217 ? -14.984 -0.006 -17.383 1.00 98.25 217 THR A N 1
ATOM 1704 C CA . THR A 1 217 ? -13.905 -0.921 -17.783 1.00 98.25 217 THR A CA 1
ATOM 1705 C C . THR A 1 217 ? -12.548 -0.220 -17.730 1.00 98.25 217 THR A C 1
ATOM 1707 O O . THR A 1 217 ? -12.350 0.817 -18.378 1.00 98.25 217 THR A O 1
ATOM 1710 N N . VAL A 1 218 ? -11.597 -0.799 -17.002 1.00 98.31 218 VAL A N 1
ATOM 1711 C CA . VAL A 1 218 ? -10.245 -0.267 -16.793 1.00 98.31 218 VAL A CA 1
ATOM 1712 C C . VAL A 1 218 ? -9.211 -1.313 -17.197 1.00 98.31 218 VAL A C 1
ATOM 1714 O O . VAL A 1 218 ? -9.332 -2.478 -16.831 1.00 98.31 218 VAL A O 1
ATOM 1717 N N . ASN A 1 219 ? -8.197 -0.911 -17.961 1.00 97.94 219 ASN A N 1
ATOM 1718 C CA . ASN A 1 219 ? -7.107 -1.805 -18.341 1.00 97.94 219 ASN A CA 1
ATOM 1719 C C . ASN A 1 219 ? -6.154 -2.008 -17.155 1.00 97.94 219 ASN A C 1
ATOM 1721 O O . ASN A 1 219 ? -5.771 -1.035 -16.515 1.00 97.94 219 ASN A O 1
ATOM 1725 N N . ALA A 1 220 ? -5.750 -3.248 -16.885 1.00 97.62 220 ALA A N 1
ATOM 1726 C CA . ALA A 1 220 ? -4.960 -3.607 -15.705 1.00 97.62 220 ALA A CA 1
ATOM 1727 C C . ALA A 1 220 ? -3.459 -3.276 -15.819 1.00 97.62 220 ALA A C 1
ATOM 1729 O O . ALA A 1 220 ? -2.669 -3.676 -14.970 1.00 97.62 220 ALA A O 1
ATOM 1730 N N . TYR A 1 221 ? -3.022 -2.595 -16.878 1.00 97.62 221 TYR A N 1
ATOM 1731 C CA . TYR A 1 221 ? -1.637 -2.144 -16.972 1.00 97.62 221 TYR A CA 1
ATOM 1732 C C . TYR A 1 221 ? -1.410 -0.932 -16.048 1.00 97.62 221 TYR A C 1
ATOM 1734 O O . TYR A 1 221 ? -2.199 0.012 -16.144 1.00 97.62 221 TYR A O 1
ATOM 1742 N N . PRO A 1 222 ? -0.363 -0.897 -15.199 1.00 96.50 222 PRO A N 1
ATOM 1743 C CA . PRO A 1 222 ? -0.152 0.147 -14.186 1.00 96.50 222 PRO A CA 1
ATOM 1744 C C . PRO A 1 222 ? 0.414 1.457 -14.767 1.00 96.50 222 PRO A C 1
ATOM 1746 O O . PRO A 1 222 ? 1.409 2.005 -14.291 1.00 96.50 222 PRO A O 1
ATOM 1749 N N . SER A 1 223 ? -0.223 1.973 -15.820 1.00 95.25 223 SER A N 1
ATOM 1750 C CA . SER A 1 223 ? -0.015 3.347 -16.274 1.00 95.25 223 SER A CA 1
ATOM 1751 C C . SER A 1 223 ? -0.770 4.318 -15.370 1.00 95.25 223 SER A C 1
ATOM 1753 O O . SER A 1 223 ? -1.795 3.961 -14.780 1.00 95.25 223 SER A O 1
ATOM 1755 N N . ILE A 1 224 ? -0.317 5.572 -15.322 1.00 93.38 224 ILE A N 1
ATOM 1756 C CA . ILE A 1 224 ? -0.989 6.603 -14.525 1.00 93.38 224 ILE A CA 1
ATOM 1757 C C . ILE A 1 224 ? -2.467 6.752 -14.898 1.00 93.38 224 ILE A C 1
ATOM 1759 O O . ILE A 1 224 ? -3.334 6.703 -14.034 1.00 93.38 224 ILE A O 1
ATOM 1763 N N . THR A 1 225 ? -2.767 6.811 -16.197 1.00 95.31 225 THR A N 1
ATOM 1764 C CA . THR A 1 225 ? -4.138 6.957 -16.695 1.00 95.31 225 THR A CA 1
ATOM 1765 C C . THR A 1 225 ? -5.036 5.809 -16.250 1.00 95.31 225 THR A C 1
ATOM 1767 O O . THR A 1 225 ? -6.206 6.026 -15.952 1.00 95.31 225 THR A O 1
ATOM 1770 N N . ASN A 1 226 ? -4.517 4.582 -16.203 1.00 97.56 226 ASN A N 1
ATOM 1771 C CA . ASN A 1 226 ? -5.303 3.434 -15.767 1.00 97.56 226 ASN A CA 1
ATOM 1772 C C . ASN A 1 226 ? -5.518 3.432 -14.250 1.00 97.56 226 ASN A C 1
ATOM 1774 O O . ASN A 1 226 ? -6.622 3.118 -13.813 1.00 97.56 226 ASN A O 1
ATOM 1778 N N . ILE A 1 227 ? -4.505 3.813 -13.464 1.00 97.81 227 ILE A N 1
ATOM 1779 C CA . ILE A 1 227 ? -4.612 3.922 -12.002 1.00 97.81 227 ILE A CA 1
ATOM 1780 C C . ILE A 1 227 ? -5.603 5.028 -11.620 1.00 97.81 227 ILE A C 1
ATOM 1782 O O . ILE A 1 227 ? -6.540 4.765 -10.871 1.00 97.81 227 ILE A O 1
ATOM 1786 N N . GLU A 1 228 ? -5.472 6.232 -12.184 1.00 97.50 228 GLU A N 1
ATOM 1787 C CA . GLU A 1 228 ? -6.418 7.336 -11.957 1.00 97.50 228 GLU A CA 1
ATOM 1788 C C . GLU A 1 228 ? -7.843 6.927 -12.336 1.00 97.50 228 GLU A C 1
ATOM 1790 O O . GLU A 1 228 ? -8.773 7.109 -11.553 1.00 97.50 228 GLU A O 1
ATOM 1795 N N . LYS A 1 229 ? -8.014 6.288 -13.501 1.00 98.06 229 LYS A N 1
ATOM 1796 C CA . LYS A 1 229 ? -9.317 5.794 -13.956 1.00 98.06 229 LYS A CA 1
ATOM 1797 C C . LYS A 1 229 ? -9.900 4.733 -13.019 1.00 98.06 229 LYS A C 1
ATOM 1799 O O . LYS A 1 229 ? -11.114 4.697 -12.838 1.00 98.06 229 LYS A O 1
ATOM 1804 N N . ALA A 1 230 ? -9.067 3.866 -12.443 1.00 98.44 230 ALA A N 1
ATOM 1805 C CA . ALA A 1 230 ? -9.508 2.875 -11.466 1.00 98.44 230 ALA A CA 1
ATOM 1806 C C . ALA A 1 230 ? -10.028 3.542 -10.190 1.00 98.44 230 ALA A C 1
ATOM 1808 O O . ALA A 1 230 ? -11.112 3.203 -9.724 1.00 98.44 230 ALA A O 1
ATOM 1809 N N . ILE A 1 231 ? -9.297 4.532 -9.675 1.00 98.38 231 ILE A N 1
ATOM 1810 C CA . ILE A 1 231 ? -9.687 5.286 -8.478 1.00 98.38 231 ILE A CA 1
ATOM 1811 C C . ILE A 1 231 ? -10.976 6.072 -8.738 1.00 98.38 231 ILE A C 1
ATOM 1813 O O . ILE A 1 231 ? -11.901 6.039 -7.932 1.00 98.38 231 ILE A O 1
ATOM 1817 N N . GLU A 1 232 ? -11.083 6.735 -9.890 1.00 98.00 232 GLU A N 1
ATOM 1818 C CA . GLU A 1 232 ? -12.298 7.455 -10.284 1.00 98.00 232 GLU A CA 1
ATOM 1819 C C . GLU A 1 232 ? -13.507 6.526 -10.436 1.00 98.00 232 GLU A C 1
ATOM 1821 O O . GLU A 1 232 ? -14.626 6.913 -10.099 1.00 98.00 232 GLU A O 1
ATOM 1826 N N . ALA A 1 233 ? -13.299 5.293 -10.903 1.00 98.19 233 ALA A N 1
ATOM 1827 C CA . ALA A 1 233 ? -14.364 4.304 -11.009 1.00 98.19 233 ALA A CA 1
ATOM 1828 C C . ALA A 1 233 ? -14.900 3.851 -9.639 1.00 98.19 233 ALA A C 1
ATOM 1830 O O . ALA A 1 233 ? -16.086 3.529 -9.547 1.00 98.19 233 ALA A O 1
ATOM 1831 N N . LEU A 1 234 ? -14.076 3.877 -8.581 1.00 98.12 234 LEU A N 1
ATOM 1832 C CA . LEU A 1 234 ? -14.516 3.545 -7.221 1.00 98.12 234 LEU A CA 1
ATOM 1833 C C . LEU A 1 234 ? -15.531 4.552 -6.666 1.00 98.12 234 LEU A C 1
ATOM 1835 O O . LEU A 1 234 ? -16.428 4.154 -5.937 1.00 98.12 234 LEU A O 1
ATOM 1839 N N . VAL A 1 235 ? -15.478 5.827 -7.073 1.00 96.62 235 VAL A N 1
ATOM 1840 C CA . VAL A 1 235 ? -16.408 6.877 -6.596 1.00 96.62 235 VAL A CA 1
ATOM 1841 C C . VAL A 1 235 ? -17.883 6.490 -6.775 1.00 96.62 235 VAL A C 1
ATOM 1843 O O . VAL A 1 235 ? -18.726 6.857 -5.964 1.00 96.62 235 VAL A O 1
ATOM 1846 N N . GLY A 1 236 ? -18.206 5.767 -7.852 1.00 93.19 236 GLY A N 1
ATOM 1847 C CA . GLY A 1 236 ? -19.564 5.285 -8.127 1.00 93.19 236 GLY A CA 1
ATOM 1848 C C . GLY A 1 236 ? -19.815 3.827 -7.739 1.00 93.19 236 GLY A C 1
ATOM 1849 O O . GLY A 1 236 ? -20.909 3.333 -8.004 1.00 93.19 236 GLY A O 1
ATOM 1850 N N . ALA A 1 237 ? -18.811 3.135 -7.199 1.00 96.50 237 ALA A N 1
ATOM 1851 C CA . ALA A 1 237 ? -18.881 1.726 -6.826 1.00 96.50 237 ALA A CA 1
ATOM 1852 C C . ALA A 1 237 ? -18.932 1.511 -5.307 1.00 96.50 237 ALA A C 1
ATOM 1854 O O . ALA A 1 237 ? -19.357 0.441 -4.898 1.00 96.50 237 ALA A O 1
ATOM 1855 N N . THR A 1 238 ? -18.523 2.503 -4.508 1.00 96.75 238 THR A N 1
ATOM 1856 C CA . THR A 1 238 ? -18.333 2.358 -3.058 1.00 96.75 238 THR A CA 1
ATOM 1857 C C . THR A 1 238 ? -19.224 3.293 -2.239 1.00 96.75 238 THR A C 1
ATOM 1859 O O . THR A 1 238 ? -19.661 4.352 -2.712 1.00 96.75 238 THR A O 1
ATOM 1862 N N . ASP A 1 239 ? -19.463 2.919 -0.986 1.00 95.12 239 ASP A N 1
ATOM 1863 C CA . ASP A 1 239 ? -20.176 3.693 0.027 1.00 95.12 239 ASP A CA 1
ATOM 1864 C C . ASP A 1 239 ? -19.298 4.057 1.242 1.00 95.12 239 ASP A C 1
ATOM 1866 O O . ASP A 1 239 ? -18.083 3.870 1.235 1.00 95.12 239 ASP A O 1
ATOM 1870 N N . GLU A 1 240 ? -19.894 4.683 2.262 1.00 92.25 240 GLU A N 1
ATOM 1871 C CA . GLU A 1 240 ? -19.170 5.200 3.436 1.00 92.25 240 GLU A CA 1
ATOM 1872 C C . GLU A 1 240 ? -18.731 4.119 4.440 1.00 92.25 240 GLU A C 1
ATOM 1874 O O . GLU A 1 240 ? -17.854 4.372 5.270 1.00 92.25 240 GLU A O 1
ATOM 1879 N N . SER A 1 241 ? -19.337 2.930 4.399 1.00 91.88 241 SER A N 1
ATOM 1880 C CA . SER A 1 241 ? -18.977 1.790 5.256 1.00 91.88 241 SER A CA 1
ATOM 1881 C C . SER A 1 241 ? -17.813 0.970 4.699 1.00 91.88 241 SER A C 1
ATOM 1883 O O . SER A 1 241 ? -17.118 0.293 5.470 1.00 91.88 241 SER A O 1
ATOM 1885 N N . ASP A 1 242 ? -17.580 1.058 3.390 1.00 95.44 242 ASP A N 1
ATOM 1886 C CA . ASP A 1 242 ? -16.563 0.287 2.682 1.00 95.44 242 ASP A CA 1
ATOM 1887 C C . ASP A 1 242 ? -15.129 0.608 3.131 1.00 95.44 242 ASP A C 1
ATOM 1889 O O . ASP A 1 242 ? -14.788 1.711 3.586 1.00 95.44 242 ASP A O 1
ATOM 1893 N N . LEU A 1 243 ? -14.258 -0.391 2.979 1.00 95.19 243 LEU A N 1
ATOM 1894 C CA . LEU A 1 243 ? -12.815 -0.282 3.154 1.00 95.19 243 LEU A CA 1
ATOM 1895 C C . LEU A 1 243 ? -12.134 -0.209 1.785 1.00 95.19 243 LEU A C 1
ATOM 1897 O O . LEU A 1 243 ? -12.212 -1.138 0.986 1.00 95.19 243 LEU A O 1
ATOM 1901 N N . ILE A 1 244 ? -11.405 0.877 1.541 1.00 97.69 244 ILE A N 1
ATOM 1902 C CA . ILE A 1 244 ? -10.663 1.106 0.302 1.00 97.69 244 ILE A CA 1
ATOM 1903 C C . ILE A 1 244 ? -9.168 0.968 0.570 1.00 97.69 244 ILE A C 1
ATOM 1905 O O . ILE A 1 244 ? -8.587 1.707 1.365 1.00 97.69 244 ILE A O 1
ATOM 1909 N N . LEU A 1 245 ? -8.532 0.040 -0.129 1.00 98.12 245 LEU A N 1
ATOM 1910 C CA . LEU A 1 245 ? -7.112 -0.252 -0.031 1.00 98.12 245 LEU A CA 1
ATOM 1911 C C . LEU A 1 245 ? -6.420 0.105 -1.344 1.00 98.12 245 LEU A C 1
ATOM 1913 O O . LEU A 1 245 ? -6.861 -0.272 -2.429 1.00 98.12 245 LEU A O 1
ATOM 1917 N N . PHE A 1 246 ? -5.294 0.794 -1.245 1.00 98.62 246 PHE A N 1
ATOM 1918 C CA . PHE A 1 246 ? -4.351 0.935 -2.346 1.00 98.62 246 PHE A CA 1
ATOM 1919 C C . PHE A 1 246 ? -2.996 0.450 -1.869 1.00 98.62 246 PHE A C 1
ATOM 1921 O O . PHE A 1 246 ? -2.496 0.967 -0.879 1.00 98.62 246 PHE A O 1
ATOM 1928 N N . SER A 1 247 ? -2.397 -0.513 -2.561 1.00 98.56 247 SER A N 1
ATOM 1929 C CA . SER A 1 247 ? -1.018 -0.926 -2.309 1.00 98.56 247 SER A CA 1
ATOM 1930 C C . SER A 1 247 ? -0.175 -0.682 -3.545 1.00 98.56 247 SER A C 1
ATOM 1932 O O . SER A 1 247 ? -0.594 -1.013 -4.654 1.00 98.56 247 SER A O 1
ATOM 1934 N N . TYR A 1 248 ? 1.008 -0.119 -3.351 1.00 98.62 248 TYR A N 1
ATOM 1935 C CA . TYR A 1 248 ? 2.010 0.064 -4.387 1.00 98.62 248 TYR A CA 1
ATOM 1936 C C . TYR A 1 248 ? 3.333 -0.539 -3.930 1.00 98.62 248 TYR A C 1
ATOM 1938 O O . TYR A 1 248 ? 3.835 -0.155 -2.877 1.00 98.62 248 TYR A O 1
ATOM 1946 N N . SER A 1 249 ? 3.894 -1.432 -4.746 1.00 98.38 249 SER A N 1
ATOM 1947 C CA . SER A 1 249 ? 5.253 -1.952 -4.597 1.00 98.38 249 SER A CA 1
ATOM 1948 C C . SER A 1 249 ? 6.057 -1.661 -5.866 1.00 98.38 249 SER A C 1
ATOM 1950 O O . SER A 1 249 ? 5.677 -2.073 -6.971 1.00 98.38 249 SER A O 1
ATOM 1952 N N . GLY A 1 250 ? 7.143 -0.900 -5.726 1.00 97.25 250 GLY A N 1
ATOM 1953 C CA . GLY A 1 250 ? 7.949 -0.447 -6.856 1.00 97.25 250 GLY A CA 1
ATOM 1954 C C . GLY A 1 250 ? 9.043 0.551 -6.481 1.00 97.25 250 GLY A C 1
ATOM 1955 O O . GLY A 1 250 ? 9.328 0.788 -5.310 1.00 97.25 250 GLY A O 1
ATOM 1956 N N . HIS A 1 251 ? 9.652 1.165 -7.496 1.00 96.69 251 HIS A N 1
ATOM 1957 C CA . HIS A 1 251 ? 10.656 2.216 -7.304 1.00 96.69 251 HIS A CA 1
ATOM 1958 C C . HIS A 1 251 ? 10.025 3.539 -6.868 1.00 96.69 251 HIS A C 1
ATOM 1960 O O . HIS A 1 251 ? 8.877 3.844 -7.214 1.00 96.69 251 HIS A O 1
ATOM 1966 N N . GLY A 1 252 ? 10.822 4.362 -6.185 1.00 95.44 252 GLY A N 1
ATOM 1967 C CA . GLY A 1 252 ? 10.429 5.690 -5.719 1.00 95.44 252 GLY A CA 1
ATOM 1968 C C . GLY A 1 252 ? 11.531 6.716 -5.901 1.00 95.44 252 GLY A C 1
ATOM 1969 O O . GLY A 1 252 ? 12.715 6.379 -5.909 1.00 95.44 252 GLY A O 1
ATOM 1970 N N . GLY A 1 253 ? 11.126 7.967 -6.092 1.00 93.44 253 GLY A N 1
ATOM 1971 C CA . GLY A 1 253 ? 12.033 9.100 -6.195 1.00 93.44 253 GLY A CA 1
ATOM 1972 C C . GLY A 1 253 ? 12.486 9.566 -4.815 1.00 93.44 253 GLY A C 1
ATOM 1973 O O . GLY A 1 253 ? 11.774 9.403 -3.829 1.00 93.44 253 GLY A O 1
ATOM 1974 N N . GLU A 1 254 ? 13.647 10.219 -4.744 1.00 92.25 254 GLU A N 1
ATOM 1975 C CA . GLU A 1 254 ? 14.158 10.840 -3.507 1.00 92.25 254 GLU A CA 1
ATOM 1976 C C . GLU A 1 254 ? 13.243 11.950 -2.947 1.00 92.25 254 GLU A C 1
ATOM 1978 O O . GLU A 1 254 ? 13.477 12.459 -1.855 1.00 92.25 254 GLU A O 1
ATOM 1983 N N . ASP A 1 255 ? 12.212 12.353 -3.691 1.00 90.56 255 ASP A N 1
ATOM 1984 C CA . ASP A 1 255 ? 11.165 13.290 -3.281 1.00 90.56 255 ASP A CA 1
ATOM 1985 C C . ASP A 1 255 ? 9.884 12.598 -2.770 1.00 90.56 255 ASP A C 1
ATOM 1987 O O . ASP A 1 255 ? 8.917 13.280 -2.436 1.00 90.56 255 ASP A O 1
ATOM 1991 N N . GLY A 1 256 ? 9.873 11.262 -2.696 1.00 91.06 256 GLY A N 1
ATOM 1992 C CA . GLY A 1 256 ? 8.731 10.439 -2.284 1.00 91.06 256 GLY A CA 1
ATOM 1993 C C . GLY A 1 256 ? 7.789 10.037 -3.423 1.00 91.06 256 GLY A C 1
ATOM 1994 O O . GLY A 1 256 ? 6.863 9.250 -3.203 1.00 91.06 256 GLY A O 1
ATOM 1995 N N . SER A 1 257 ? 8.003 10.536 -4.641 1.00 95.44 257 SER A N 1
ATOM 1996 C CA . SER A 1 257 ? 7.204 10.155 -5.812 1.00 95.44 257 SER A CA 1
ATOM 1997 C C . SER A 1 257 ? 7.319 8.660 -6.140 1.00 95.44 257 SER A C 1
ATOM 1999 O O . SER A 1 257 ? 8.298 8.006 -5.787 1.00 95.44 257 SER A O 1
ATOM 2001 N N . ILE A 1 258 ? 6.329 8.110 -6.847 1.00 96.50 258 ILE A N 1
ATOM 2002 C CA . ILE A 1 258 ? 6.301 6.694 -7.255 1.00 96.50 258 ILE A CA 1
ATOM 2003 C C . ILE A 1 258 ? 6.600 6.531 -8.746 1.00 96.50 258 ILE A C 1
ATOM 2005 O O . ILE A 1 258 ? 6.089 7.288 -9.572 1.00 96.50 258 ILE A O 1
ATOM 2009 N N . ALA A 1 259 ? 7.414 5.543 -9.117 1.00 95.12 259 ALA A N 1
ATOM 2010 C CA . ALA A 1 259 ? 7.737 5.248 -10.511 1.00 95.12 259 ALA A CA 1
ATOM 2011 C C . ALA A 1 259 ? 6.672 4.354 -11.168 1.00 95.12 259 ALA A C 1
ATOM 2013 O O . ALA A 1 259 ? 6.532 3.178 -10.842 1.00 95.12 259 ALA A O 1
ATOM 2014 N N . LEU A 1 260 ? 5.953 4.874 -12.160 1.00 92.00 260 LEU A N 1
ATOM 2015 C CA . LEU A 1 260 ? 4.890 4.123 -12.839 1.00 92.00 260 LEU A CA 1
ATOM 2016 C C . LEU A 1 260 ? 5.363 3.468 -14.139 1.00 92.00 260 LEU A C 1
ATOM 2018 O O . LEU A 1 260 ? 6.417 3.795 -14.691 1.00 92.00 260 LEU A O 1
ATOM 2022 N N . ALA A 1 261 ? 4.558 2.538 -14.656 1.00 92.75 261 ALA A N 1
ATOM 2023 C CA . ALA A 1 261 ? 4.924 1.786 -15.843 1.00 92.75 261 ALA A CA 1
ATOM 2024 C C . ALA A 1 261 ? 4.911 2.660 -17.101 1.00 92.75 261 ALA A C 1
ATOM 2026 O O . ALA A 1 261 ? 3.954 3.390 -17.379 1.00 92.75 261 ALA A O 1
ATOM 2027 N N . LYS A 1 262 ? 5.956 2.508 -17.918 1.00 91.62 262 LYS A N 1
ATOM 2028 C CA . LYS A 1 262 ? 6.037 3.113 -19.253 1.00 91.62 262 LYS A CA 1
ATOM 2029 C C . LYS A 1 262 ? 4.951 2.550 -20.157 1.00 91.62 262 LYS A C 1
ATOM 2031 O O . LYS A 1 262 ? 4.622 1.375 -20.059 1.00 91.62 262 LYS A O 1
ATOM 2036 N N . THR A 1 263 ? 4.438 3.348 -21.083 1.00 91.88 263 THR A N 1
ATOM 2037 C CA . THR A 1 263 ? 3.453 2.894 -22.085 1.00 91.88 263 THR A CA 1
ATOM 2038 C C . THR A 1 263 ? 4.064 2.706 -23.471 1.00 91.88 263 THR A C 1
ATOM 2040 O O . THR A 1 263 ? 3.431 2.163 -24.375 1.00 91.88 263 THR A O 1
ATOM 2043 N N . SER A 1 264 ? 5.319 3.122 -23.641 1.00 91.00 264 SER A N 1
ATOM 2044 C CA . SER A 1 264 ? 6.111 2.902 -24.841 1.00 91.00 264 SER A CA 1
ATOM 2045 C C . SER A 1 264 ? 7.604 2.809 -24.518 1.00 91.00 264 SER A C 1
ATOM 2047 O O . SER A 1 264 ? 8.081 3.349 -23.520 1.00 91.00 264 SER A O 1
ATOM 2049 N N . SER A 1 265 ? 8.380 2.201 -25.418 1.00 87.38 265 SER A N 1
ATOM 2050 C CA . SER A 1 265 ? 9.844 2.136 -25.302 1.00 87.38 265 SER A CA 1
ATOM 2051 C C . SER A 1 265 ? 10.538 3.498 -25.425 1.00 87.38 265 SER A C 1
ATOM 2053 O O . SER A 1 265 ? 11.718 3.614 -25.108 1.00 87.38 265 SER A O 1
ATOM 2055 N N . SER A 1 266 ? 9.845 4.514 -25.947 1.00 87.31 266 SER A N 1
ATOM 2056 C CA . SER A 1 266 ? 10.358 5.885 -26.048 1.00 87.31 266 SER A CA 1
ATOM 2057 C C . SER A 1 266 ? 10.059 6.739 -24.819 1.00 87.31 266 SER A C 1
ATOM 2059 O O . SER A 1 266 ? 10.581 7.850 -24.727 1.00 87.31 266 SER A O 1
ATOM 2061 N N . ASP A 1 267 ? 9.235 6.246 -23.893 1.00 85.38 267 ASP A N 1
ATOM 2062 C CA . ASP A 1 267 ? 8.888 6.991 -22.691 1.00 85.38 267 ASP A CA 1
ATOM 2063 C C . ASP A 1 267 ? 10.111 7.074 -21.762 1.00 85.38 267 ASP A C 1
ATOM 2065 O O . ASP A 1 267 ? 10.848 6.100 -21.540 1.00 85.38 267 ASP A O 1
ATOM 2069 N N . GLY A 1 268 ? 10.332 8.266 -21.208 1.00 80.62 268 GLY A N 1
ATOM 2070 C CA . GLY A 1 268 ? 11.260 8.452 -20.097 1.00 80.62 268 GLY A CA 1
ATOM 2071 C C . GLY A 1 268 ? 10.753 7.752 -18.838 1.00 80.62 268 GLY A C 1
ATOM 2072 O O . GLY A 1 268 ? 9.628 7.254 -18.793 1.00 80.62 268 GLY A O 1
ATOM 2073 N N . GLU A 1 269 ? 11.588 7.702 -17.805 1.00 82.06 269 GLU A N 1
ATOM 2074 C CA . GLU A 1 269 ? 11.078 7.396 -16.469 1.00 82.06 269 GLU A CA 1
ATOM 2075 C C . GLU A 1 269 ? 10.015 8.419 -16.081 1.00 82.06 269 GLU A C 1
ATOM 2077 O O . GLU A 1 269 ? 10.170 9.618 -16.335 1.00 82.06 269 GLU A O 1
ATOM 2082 N N . TYR A 1 270 ? 8.931 7.929 -15.493 1.00 83.19 270 TYR A N 1
ATOM 2083 C CA . TYR A 1 270 ? 7.827 8.762 -15.064 1.00 83.19 270 TYR A CA 1
ATOM 2084 C C . TYR A 1 270 ? 7.596 8.554 -13.575 1.00 83.19 270 TYR A C 1
ATOM 2086 O O . TYR A 1 270 ? 7.125 7.501 -13.146 1.00 83.19 270 TYR A O 1
ATOM 2094 N N . PHE A 1 271 ? 7.948 9.582 -12.811 1.00 92.06 271 PHE A N 1
ATOM 2095 C CA . PHE A 1 271 ? 7.673 9.674 -11.390 1.00 92.06 271 PHE A CA 1
ATOM 2096 C C . PHE A 1 271 ? 6.386 10.463 -11.177 1.00 92.06 271 PHE A C 1
ATOM 2098 O O . PHE A 1 271 ? 6.211 11.551 -11.733 1.00 92.06 271 PHE A O 1
ATOM 2105 N N . TYR A 1 272 ? 5.481 9.891 -10.395 1.00 94.56 272 TYR A N 1
ATOM 2106 C CA . TYR A 1 272 ? 4.183 10.461 -10.091 1.00 94.56 272 TYR A CA 1
ATOM 2107 C C . TYR A 1 272 ? 4.135 10.944 -8.646 1.00 94.56 272 TYR A C 1
ATOM 2109 O O . TYR A 1 272 ? 4.481 10.213 -7.717 1.00 94.56 272 TYR A O 1
ATOM 2117 N N . ASP A 1 273 ? 3.704 12.190 -8.468 1.00 94.12 273 ASP A N 1
ATOM 2118 C CA . ASP A 1 273 ? 3.538 12.795 -7.151 1.00 94.12 273 ASP A CA 1
ATOM 2119 C C . ASP A 1 273 ? 2.383 12.112 -6.407 1.00 94.12 273 ASP A C 1
ATOM 2121 O O . ASP A 1 273 ? 1.230 12.123 -6.852 1.00 94.12 273 ASP A O 1
ATOM 2125 N N . VAL A 1 274 ? 2.699 11.533 -5.250 1.00 94.19 274 VAL A N 1
ATOM 2126 C CA . VAL A 1 274 ? 1.728 10.837 -4.408 1.00 94.19 274 VAL A CA 1
ATOM 2127 C C . VAL A 1 274 ? 0.633 11.783 -3.918 1.00 94.19 274 VAL A C 1
ATOM 2129 O O . VAL A 1 274 ? -0.496 11.341 -3.748 1.00 94.19 274 VAL A O 1
ATOM 2132 N N . GLN A 1 275 ? 0.876 13.087 -3.760 1.00 91.69 275 GLN A N 1
ATOM 2133 C CA . GLN A 1 275 ? -0.196 14.012 -3.370 1.00 91.69 275 GLN A CA 1
ATOM 2134 C C . GLN A 1 275 ? -1.313 14.072 -4.416 1.00 91.69 275 GLN A C 1
ATOM 2136 O O . GLN A 1 275 ? -2.488 14.089 -4.048 1.00 91.69 275 GLN A O 1
ATOM 2141 N N . ASN A 1 276 ? -0.973 13.995 -5.707 1.00 94.06 276 ASN A N 1
ATOM 2142 C CA . ASN A 1 276 ? -1.983 13.908 -6.758 1.00 94.06 276 ASN A CA 1
ATOM 2143 C C . ASN A 1 276 ? -2.777 12.597 -6.636 1.00 94.06 276 ASN A C 1
ATOM 2145 O O . ASN A 1 276 ? -4.000 12.612 -6.748 1.00 94.06 276 ASN A O 1
ATOM 2149 N N . LEU A 1 277 ? -2.114 11.472 -6.329 1.00 94.75 277 LEU A N 1
ATOM 2150 C CA . LEU A 1 277 ? -2.787 10.196 -6.045 1.00 94.75 277 LEU A CA 1
ATOM 2151 C C . LEU A 1 277 ? -3.793 10.334 -4.890 1.00 94.75 277 LEU A C 1
ATOM 2153 O O . LEU A 1 277 ? -4.956 9.951 -5.026 1.00 94.75 277 LEU A O 1
ATOM 2157 N N . LEU A 1 278 ? -3.358 10.910 -3.765 1.00 93.75 278 LEU A N 1
ATOM 2158 C CA . LEU A 1 278 ? -4.200 11.121 -2.586 1.00 93.75 278 LEU A CA 1
ATOM 2159 C C . LEU A 1 278 ? -5.393 12.036 -2.904 1.00 93.75 278 LEU A C 1
ATOM 2161 O O . LEU A 1 278 ? -6.498 11.789 -2.422 1.00 93.75 278 LEU A O 1
ATOM 2165 N N . ASP A 1 279 ? -5.212 13.049 -3.754 1.00 93.88 279 ASP A N 1
ATOM 2166 C CA . ASP A 1 279 ? -6.287 13.938 -4.206 1.00 93.88 279 ASP A CA 1
ATOM 2167 C C . ASP A 1 279 ? -7.378 13.219 -5.017 1.00 93.88 279 ASP A C 1
ATOM 2169 O O . ASP A 1 279 ? -8.550 13.606 -4.942 1.00 93.88 279 ASP A O 1
ATOM 2173 N N . HIS A 1 280 ? -7.042 12.154 -5.753 1.00 95.88 280 HIS A N 1
ATOM 2174 C CA . HIS A 1 280 ? -8.052 11.290 -6.372 1.00 95.88 280 HIS A CA 1
ATOM 2175 C C . HIS A 1 280 ? -8.828 10.492 -5.314 1.00 95.88 280 HIS A C 1
ATOM 2177 O O . HIS A 1 280 ? -10.059 10.459 -5.362 1.00 95.88 280 HIS A O 1
ATOM 2183 N N . PHE A 1 281 ? -8.140 9.925 -4.317 1.00 96.00 281 PHE A N 1
ATOM 2184 C CA . PHE A 1 281 ? -8.775 9.146 -3.244 1.00 96.00 281 PHE A CA 1
ATOM 2185 C C . PHE A 1 281 ? -9.689 9.965 -2.328 1.00 96.00 281 PHE A C 1
ATOM 2187 O O . PHE A 1 281 ? -10.664 9.420 -1.814 1.00 96.00 281 PHE A O 1
ATOM 2194 N N . LYS A 1 282 ? -9.454 11.276 -2.173 1.00 93.88 282 LYS A N 1
ATOM 2195 C CA . LYS A 1 282 ? -10.355 12.176 -1.421 1.00 93.88 282 LYS A CA 1
ATOM 2196 C C . LYS A 1 282 ? -11.799 12.167 -1.935 1.00 93.88 282 LYS A C 1
ATOM 2198 O O . LYS A 1 282 ? -12.700 12.542 -1.196 1.00 93.88 282 LYS A O 1
ATOM 2203 N N . LYS A 1 283 ? -12.018 11.787 -3.199 1.00 95.00 283 LYS A N 1
ATOM 2204 C CA . LYS A 1 283 ? -13.344 11.756 -3.840 1.00 95.00 283 LYS A CA 1
ATOM 2205 C C . LYS A 1 283 ? -14.056 10.410 -3.700 1.00 95.00 283 LYS A C 1
ATOM 2207 O O . LYS A 1 283 ? -15.231 10.331 -4.038 1.00 95.00 283 LYS A O 1
ATOM 2212 N N . VAL A 1 284 ? -13.343 9.360 -3.299 1.00 96.75 284 VAL A N 1
ATOM 2213 C CA . VAL A 1 284 ? -13.897 8.011 -3.126 1.00 96.75 284 VAL A CA 1
ATOM 2214 C C . VAL A 1 284 ? -14.625 7.964 -1.782 1.00 96.75 284 VAL A C 1
ATOM 2216 O O . VAL A 1 284 ? -14.173 8.611 -0.839 1.00 96.75 284 VAL A O 1
ATOM 2219 N N . ASN A 1 285 ? -15.736 7.241 -1.669 1.00 94.50 285 ASN A N 1
ATOM 2220 C CA . ASN A 1 285 ? -16.415 7.067 -0.379 1.00 94.50 285 ASN A CA 1
ATOM 2221 C C . ASN A 1 285 ? -15.709 5.994 0.460 1.00 94.50 285 ASN A C 1
ATOM 2223 O O . ASN A 1 285 ? -14.938 5.194 -0.076 1.00 94.50 285 ASN A O 1
ATOM 2227 N N . GLY A 1 286 ? -15.951 5.997 1.769 1.00 92.25 286 GLY A N 1
ATOM 2228 C CA . GLY A 1 286 ? -15.442 4.955 2.657 1.00 92.25 286 GLY A CA 1
ATOM 2229 C C . GLY A 1 286 ? -14.078 5.271 3.260 1.00 92.25 286 GLY A C 1
ATOM 2230 O O . GLY A 1 286 ? -13.496 6.346 3.062 1.00 92.25 286 GLY A O 1
ATOM 2231 N N . ARG A 1 287 ? -13.566 4.324 4.043 1.00 91.56 287 ARG A N 1
ATOM 2232 C CA . ARG A 1 287 ? -12.324 4.475 4.813 1.00 91.56 287 ARG A CA 1
ATOM 2233 C C . ARG A 1 287 ? -11.147 4.051 3.946 1.00 91.56 287 ARG A C 1
ATOM 2235 O O . ARG A 1 287 ? -11.156 2.935 3.435 1.00 91.56 287 ARG A O 1
ATOM 2242 N N . LYS A 1 288 ? -10.129 4.903 3.780 1.00 94.12 288 LYS A N 1
ATOM 2243 C CA . LYS A 1 288 ? -9.011 4.618 2.863 1.00 94.12 288 LYS A CA 1
ATOM 2244 C C . LYS A 1 288 ? -7.703 4.346 3.595 1.00 94.12 288 LYS A C 1
ATOM 2246 O O . LYS A 1 288 ? -7.282 5.154 4.422 1.00 94.12 288 LYS A O 1
ATOM 2251 N N . LEU A 1 289 ? -7.026 3.268 3.208 1.00 95.25 289 LEU A N 1
ATOM 2252 C CA . LEU A 1 289 ? -5.635 2.995 3.556 1.00 95.25 289 LEU A CA 1
ATOM 2253 C C . LEU A 1 289 ? -4.789 2.883 2.281 1.00 95.25 289 LEU A C 1
ATOM 2255 O O . LEU A 1 289 ? -5.067 2.082 1.391 1.00 95.25 289 LEU A O 1
ATOM 2259 N N . ILE A 1 290 ? -3.730 3.682 2.228 1.00 96.75 290 ILE A N 1
ATOM 2260 C CA . ILE A 1 290 ? -2.734 3.720 1.160 1.00 96.75 290 ILE A CA 1
ATOM 2261 C C . ILE A 1 290 ? -1.442 3.110 1.704 1.00 96.75 290 ILE A C 1
ATOM 2263 O O . ILE A 1 290 ? -0.918 3.573 2.710 1.00 96.75 290 ILE A O 1
ATOM 2267 N N . ILE A 1 291 ? -0.923 2.083 1.050 1.00 98.00 291 ILE A N 1
ATOM 2268 C CA . ILE A 1 291 ? 0.278 1.344 1.430 1.00 98.00 291 ILE A CA 1
ATOM 2269 C C . ILE A 1 291 ? 1.332 1.576 0.348 1.00 98.00 291 ILE A C 1
ATOM 2271 O O . ILE A 1 291 ? 1.076 1.329 -0.829 1.00 98.00 291 ILE A O 1
ATOM 2275 N N . LEU A 1 292 ? 2.501 2.079 0.738 1.00 98.12 292 LEU A N 1
ATOM 2276 C CA . LEU A 1 292 ? 3.581 2.442 -0.179 1.00 98.12 292 LEU A CA 1
ATOM 2277 C C . LEU A 1 292 ? 4.859 1.682 0.185 1.00 98.12 292 LEU A C 1
ATOM 2279 O O . LEU A 1 292 ? 5.597 2.106 1.077 1.00 98.12 292 LEU A O 1
ATOM 2283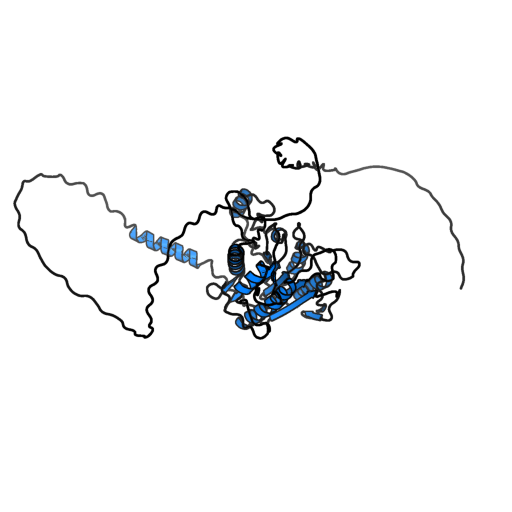 N N . ASP A 1 293 ? 5.134 0.589 -0.526 1.00 97.94 293 ASP A N 1
ATOM 2284 C CA . ASP A 1 293 ? 6.411 -0.121 -0.469 1.00 97.94 293 ASP A CA 1
ATOM 2285 C C . ASP A 1 293 ? 7.364 0.374 -1.552 1.00 97.94 293 ASP A C 1
ATOM 2287 O O . ASP A 1 293 ? 7.399 -0.103 -2.684 1.00 97.94 293 ASP A O 1
ATOM 2291 N N . THR A 1 294 ? 8.076 1.441 -1.205 1.00 96.88 294 THR A N 1
ATOM 2292 C CA . THR A 1 294 ? 8.982 2.138 -2.111 1.00 96.88 294 THR A CA 1
ATOM 2293 C C . THR A 1 294 ? 9.984 2.980 -1.333 1.00 96.88 294 THR A C 1
ATOM 2295 O O . THR A 1 294 ? 9.707 3.426 -0.211 1.00 96.88 294 THR A O 1
ATOM 2298 N N . CYS A 1 295 ? 11.145 3.228 -1.940 1.00 95.62 295 CYS A N 1
ATOM 2299 C CA . CYS A 1 295 ? 12.166 4.128 -1.409 1.00 95.62 295 CYS A CA 1
ATOM 2300 C C . CYS A 1 295 ? 11.590 5.524 -1.131 1.00 95.62 295 CYS A C 1
ATOM 2302 O O . CYS A 1 295 ? 10.736 6.010 -1.874 1.00 95.62 295 CYS A O 1
ATOM 2304 N N . TYR A 1 296 ? 12.081 6.158 -0.065 1.00 94.31 296 TYR A N 1
ATOM 2305 C CA . TYR A 1 296 ? 11.734 7.513 0.380 1.00 94.31 296 TYR A CA 1
ATOM 2306 C C . TYR A 1 296 ? 10.230 7.768 0.586 1.00 94.31 296 TYR A C 1
ATOM 2308 O O . TYR A 1 296 ? 9.774 8.914 0.592 1.00 94.31 296 TYR A O 1
ATOM 2316 N N . SER A 1 297 ? 9.442 6.708 0.783 1.00 94.56 297 SER A N 1
ATOM 2317 C CA . SER A 1 297 ? 7.977 6.773 0.856 1.00 94.56 297 SER A CA 1
ATOM 2318 C C . SER A 1 297 ? 7.456 7.645 2.003 1.00 94.56 297 SER A C 1
ATOM 2320 O O . SER A 1 297 ? 6.377 8.226 1.894 1.00 94.56 297 SER A O 1
ATOM 2322 N N . GLY A 1 298 ? 8.229 7.826 3.076 1.00 90.25 298 GLY A N 1
ATOM 2323 C CA . GLY A 1 298 ? 7.885 8.698 4.200 1.00 90.25 298 GLY A CA 1
ATOM 2324 C C . GLY A 1 298 ? 7.796 10.188 3.851 1.00 90.25 298 GLY A C 1
ATOM 2325 O O . GLY A 1 298 ? 7.144 10.951 4.572 1.00 90.25 298 GLY A O 1
ATOM 2326 N N . LEU A 1 299 ? 8.401 10.611 2.734 1.00 89.12 299 LEU A N 1
ATOM 2327 C CA . LEU A 1 299 ? 8.266 11.971 2.198 1.00 89.12 299 LEU A CA 1
ATOM 2328 C C . LEU A 1 299 ? 6.893 12.220 1.555 1.00 89.12 299 LEU A C 1
ATOM 2330 O O . LEU A 1 299 ? 6.484 13.371 1.422 1.00 89.12 299 LEU A O 1
ATOM 2334 N N . SER A 1 300 ? 6.154 11.152 1.246 1.00 84.75 300 SER A N 1
ATOM 2335 C CA . SER A 1 300 ? 4.814 11.204 0.650 1.00 84.75 300 SER A CA 1
ATOM 2336 C C . SER A 1 300 ? 3.672 11.240 1.659 1.00 84.75 300 SER A C 1
ATOM 2338 O O . SER A 1 300 ? 2.504 11.341 1.272 1.00 84.75 300 SER A O 1
ATOM 2340 N N . LEU A 1 301 ? 3.978 11.190 2.958 1.00 81.38 301 LEU A N 1
ATOM 2341 C CA . LEU A 1 301 ? 2.957 11.294 3.995 1.00 81.38 301 LEU A CA 1
ATOM 2342 C C . LEU A 1 301 ? 2.263 12.665 3.937 1.00 81.38 301 LEU A C 1
ATOM 2344 O O . LEU A 1 301 ? 2.941 13.699 3.964 1.00 81.38 301 LEU A O 1
ATOM 2348 N N . PRO A 1 302 ? 0.919 12.705 3.917 1.00 74.50 302 PRO A N 1
ATOM 2349 C CA . PRO A 1 302 ? 0.186 13.959 3.923 1.00 74.50 302 PRO A CA 1
ATOM 2350 C C . PRO A 1 302 ? 0.414 14.706 5.239 1.00 74.50 302 PRO A C 1
ATOM 2352 O O . PRO A 1 302 ? 0.479 14.115 6.321 1.00 74.50 302 PRO A O 1
ATOM 2355 N N . VAL A 1 303 ? 0.484 16.033 5.159 1.00 66.50 303 VAL A N 1
ATOM 2356 C CA . VAL A 1 303 ? 0.481 16.883 6.354 1.00 66.50 303 VAL A CA 1
ATOM 2357 C C . VAL A 1 303 ? -0.915 16.830 6.973 1.00 66.50 303 VAL A C 1
ATOM 2359 O O . VAL A 1 303 ? -1.897 17.146 6.304 1.00 66.50 303 VAL A O 1
ATOM 2362 N N . ASN A 1 304 ? -1.014 16.451 8.248 1.00 63.00 304 ASN A N 1
ATOM 2363 C CA . ASN A 1 304 ? -2.286 16.375 8.964 1.00 63.00 304 ASN A CA 1
ATOM 2364 C C . ASN A 1 304 ? -2.394 17.528 9.991 1.00 63.00 304 ASN A C 1
ATOM 2366 O O . ASN A 1 304 ? -1.452 17.764 10.752 1.00 63.00 304 ASN A O 1
ATOM 2370 N N . PRO A 1 305 ? -3.535 18.239 10.081 1.00 55.78 305 PRO A N 1
ATOM 2371 C CA . PRO A 1 305 ? -3.782 19.237 11.122 1.00 55.78 305 PRO A CA 1
ATOM 2372 C C . PRO A 1 305 ? -3.670 18.729 12.566 1.00 55.78 305 PRO A C 1
ATOM 2374 O O . PRO A 1 305 ? -3.613 19.556 13.464 1.00 55.78 305 PRO A O 1
ATOM 2377 N N . GLY A 1 306 ? -3.644 17.422 12.815 1.00 54.25 306 GLY A N 1
ATOM 2378 C CA . GLY A 1 306 ? -3.463 16.790 14.123 1.00 54.25 306 GLY A CA 1
ATOM 2379 C C . GLY A 1 306 ? -2.147 16.016 14.284 1.00 54.25 306 GLY A C 1
ATOM 2380 O O . GLY A 1 306 ? -1.935 15.412 15.332 1.00 54.25 306 GLY A O 1
ATOM 2381 N N . SER A 1 307 ? -1.259 15.995 13.280 1.00 58.94 307 SER A N 1
ATOM 2382 C CA . SER A 1 307 ? 0.013 15.257 13.353 1.00 58.94 307 SER A CA 1
ATOM 2383 C C . SER A 1 307 ? 1.114 15.892 12.498 1.00 58.94 307 SER A C 1
ATOM 2385 O O . SER A 1 307 ? 0.886 16.291 11.358 1.00 58.94 307 SER A O 1
ATOM 2387 N N . THR A 1 308 ? 2.329 15.982 13.041 1.00 60.03 308 THR A N 1
ATOM 2388 C CA . THR A 1 308 ? 3.506 16.497 12.327 1.00 60.03 308 THR A CA 1
ATOM 2389 C C . THR A 1 308 ? 4.353 15.357 11.771 1.00 60.03 308 THR A C 1
ATOM 2391 O O . THR A 1 308 ? 4.744 14.461 12.519 1.00 60.03 308 THR A O 1
ATOM 2394 N N . ASN A 1 309 ? 4.715 15.434 10.489 1.00 63.44 309 ASN A N 1
ATOM 2395 C CA . ASN A 1 309 ? 5.722 14.552 9.905 1.00 63.44 309 ASN A CA 1
ATOM 2396 C C . ASN A 1 309 ? 7.132 15.043 10.282 1.00 63.44 309 ASN A C 1
ATOM 2398 O O . ASN A 1 309 ? 7.611 16.048 9.752 1.00 63.44 309 ASN A O 1
ATOM 2402 N N . THR A 1 310 ? 7.809 14.310 11.168 1.00 59.09 310 THR A N 1
ATOM 2403 C CA . THR A 1 310 ? 9.175 14.622 11.621 1.00 59.09 310 THR A CA 1
ATOM 2404 C C . THR A 1 310 ? 10.231 14.494 10.530 1.00 59.09 310 THR A C 1
ATOM 2406 O O . THR A 1 310 ? 11.294 15.096 10.659 1.00 59.09 310 THR A O 1
ATOM 2409 N N . VAL A 1 311 ? 9.941 13.771 9.445 1.00 58.44 311 VAL A N 1
ATOM 2410 C CA . VAL A 1 311 ? 10.843 13.638 8.293 1.00 58.44 311 VAL A CA 1
ATOM 2411 C C . VAL A 1 311 ? 10.954 14.955 7.522 1.00 58.44 311 VAL A C 1
ATOM 2413 O O . VAL A 1 311 ? 12.043 15.371 7.142 1.00 58.44 311 VAL A O 1
ATOM 2416 N N . LEU A 1 312 ? 9.847 15.688 7.366 1.00 61.34 312 LEU A N 1
ATOM 2417 C CA . LEU A 1 312 ? 9.804 16.952 6.614 1.00 61.34 312 LEU A CA 1
ATOM 2418 C C . LEU A 1 312 ? 10.271 18.172 7.431 1.00 61.34 312 LEU A C 1
ATOM 2420 O O . LEU A 1 312 ? 10.007 19.319 7.069 1.00 61.34 312 LEU A O 1
ATOM 2424 N N . GLY A 1 313 ? 11.006 17.940 8.522 1.00 53.97 313 GLY A N 1
ATOM 2425 C CA . GLY A 1 313 ? 11.692 18.994 9.263 1.00 53.97 313 GLY A CA 1
ATOM 2426 C C . GLY A 1 313 ? 10.860 19.684 10.341 1.00 53.97 313 GLY A C 1
ATOM 2427 O O . GLY A 1 313 ? 11.208 20.803 10.722 1.00 53.97 313 GLY A O 1
ATOM 2428 N N . SER A 1 314 ? 9.806 19.049 10.866 1.00 61.44 314 SER A N 1
ATOM 2429 C CA . SER A 1 314 ? 9.217 19.514 12.126 1.00 61.44 314 SER A CA 1
ATOM 2430 C C . SER A 1 314 ? 10.195 19.242 13.270 1.00 61.44 314 SER A C 1
ATOM 2432 O O . SER A 1 314 ? 10.616 18.103 13.485 1.00 61.44 314 SER A O 1
ATOM 2434 N N . SER A 1 315 ? 10.566 20.283 14.007 1.00 69.06 315 SER A N 1
ATOM 2435 C CA . SER A 1 315 ? 11.351 20.143 15.229 1.00 69.06 315 SER A CA 1
ATOM 2436 C C . SER A 1 315 ? 10.540 19.430 16.317 1.00 69.06 315 SER A C 1
ATOM 2438 O O . SER A 1 315 ? 9.310 19.376 16.269 1.00 69.06 315 SER A O 1
ATOM 2440 N N . ILE A 1 316 ? 11.221 18.902 17.338 1.00 72.75 316 ILE A N 1
ATOM 2441 C CA . ILE A 1 316 ? 10.532 18.356 18.517 1.00 72.75 316 ILE A CA 1
ATOM 2442 C C . ILE A 1 316 ? 9.644 19.414 19.189 1.00 72.75 316 ILE A C 1
ATOM 2444 O O . ILE A 1 316 ? 8.595 19.080 19.732 1.00 72.75 316 ILE A O 1
ATOM 2448 N N . ASP A 1 317 ? 10.030 20.688 19.094 1.00 76.44 317 ASP A N 1
ATOM 2449 C CA . ASP A 1 317 ? 9.246 21.814 19.594 1.00 76.44 317 ASP A CA 1
ATOM 2450 C C . ASP A 1 317 ? 7.964 22.009 18.776 1.00 76.44 317 ASP A C 1
ATOM 2452 O O . ASP A 1 317 ? 6.917 22.267 19.362 1.00 76.44 317 ASP A O 1
ATOM 2456 N N . ASP A 1 318 ? 8.014 21.824 17.453 1.00 74.38 318 ASP A N 1
ATOM 2457 C CA . ASP A 1 318 ? 6.824 21.872 16.593 1.00 74.38 318 ASP A CA 1
ATOM 2458 C C . ASP A 1 318 ? 5.864 20.728 16.928 1.00 74.38 318 ASP A C 1
ATOM 2460 O O . ASP A 1 318 ? 4.658 20.947 17.030 1.00 74.38 318 ASP A O 1
ATOM 2464 N N . TRP A 1 319 ? 6.395 19.524 17.171 1.00 72.62 319 TRP A N 1
ATOM 2465 C CA . TRP A 1 319 ? 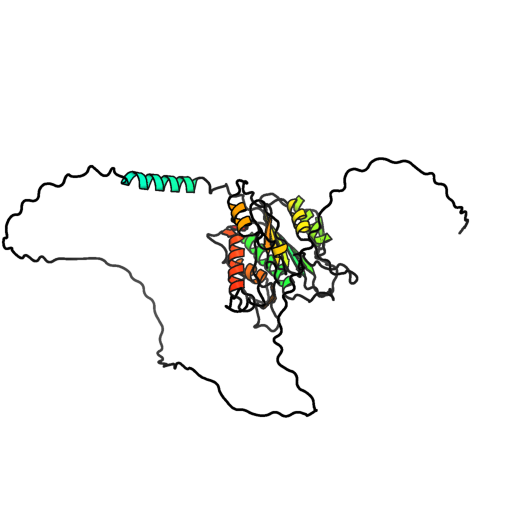5.598 18.384 17.628 1.00 72.62 319 TRP A CA 1
ATOM 2466 C C . TRP A 1 319 ? 4.937 18.666 18.986 1.00 72.62 319 TRP A C 1
ATOM 2468 O O . TRP A 1 319 ? 3.729 18.483 19.141 1.00 72.62 319 TRP A O 1
ATOM 2478 N N . TYR A 1 320 ? 5.700 19.174 19.962 1.00 75.19 320 TYR A N 1
ATOM 2479 C CA . TYR A 1 320 ? 5.168 19.540 21.278 1.00 75.19 320 TYR A CA 1
ATOM 2480 C C . TYR A 1 320 ? 4.123 20.654 21.180 1.00 75.19 320 TYR A C 1
ATOM 2482 O O . TYR A 1 320 ? 3.074 20.565 21.814 1.00 75.19 320 TYR A O 1
ATOM 2490 N N . ALA A 1 321 ? 4.386 21.697 20.392 1.00 80.06 321 ALA A N 1
ATOM 2491 C CA . ALA A 1 321 ? 3.448 22.792 20.177 1.00 80.06 321 ALA A CA 1
ATOM 2492 C C . ALA A 1 321 ? 2.145 22.286 19.550 1.00 80.06 321 ALA A C 1
ATOM 2494 O O . ALA A 1 321 ? 1.072 22.694 19.987 1.00 80.06 321 ALA A O 1
ATOM 2495 N N . LYS A 1 322 ? 2.241 21.358 18.590 1.00 74.38 322 LYS A N 1
ATOM 2496 C CA . LYS A 1 322 ? 1.089 20.725 17.950 1.00 74.38 322 LYS A CA 1
ATOM 2497 C C . LYS A 1 322 ? 0.260 19.900 18.927 1.00 74.38 322 LYS A C 1
ATOM 2499 O O . LYS A 1 322 ? -0.958 20.026 18.943 1.00 74.38 322 LYS A O 1
ATOM 2504 N N . TYR A 1 323 ? 0.913 19.101 19.770 1.00 73.75 323 TYR A N 1
ATOM 2505 C CA . TYR A 1 323 ? 0.246 18.284 20.787 1.00 73.75 323 TYR A CA 1
ATOM 2506 C C . TYR A 1 323 ? -0.589 19.124 21.771 1.00 73.75 323 TYR A C 1
ATOM 2508 O O . TYR A 1 323 ? -1.643 18.686 22.224 1.00 73.75 323 TYR A O 1
ATOM 2516 N N . TRP A 1 324 ? -0.131 20.336 22.098 1.00 80.25 324 TRP A N 1
ATOM 2517 C CA . TRP A 1 324 ? -0.826 21.263 23.001 1.00 80.25 324 TRP A CA 1
ATOM 2518 C C . TRP A 1 324 ? -1.685 22.311 22.278 1.00 80.25 324 TRP A C 1
ATOM 2520 O O . TRP A 1 324 ? -2.186 23.241 22.917 1.00 80.25 324 TRP A O 1
ATOM 2530 N N . GLU A 1 325 ? -1.844 22.206 20.959 1.00 80.25 325 GLU A N 1
ATOM 2531 C CA . GLU A 1 325 ? -2.674 23.127 20.195 1.00 80.25 325 GLU A CA 1
ATOM 2532 C C . GLU A 1 325 ? -4.161 22.862 20.481 1.00 80.25 325 GLU A C 1
ATOM 2534 O O . GLU A 1 325 ? -4.621 21.725 20.483 1.00 80.25 325 GLU A O 1
ATOM 2539 N N . ASN A 1 326 ? -4.947 23.922 20.692 1.00 74.00 326 ASN A N 1
ATOM 2540 C CA . ASN A 1 326 ? -6.393 23.822 20.950 1.00 74.00 326 ASN A CA 1
ATOM 2541 C C . ASN A 1 326 ? -7.225 23.508 19.684 1.00 74.00 326 ASN A C 1
ATOM 2543 O O . ASN A 1 326 ? -8.439 23.718 19.681 1.00 74.00 326 ASN A O 1
ATOM 2547 N N . SER A 1 327 ? -6.597 23.076 18.589 1.00 72.56 327 SER A N 1
ATOM 2548 C CA . SER A 1 327 ? -7.304 22.619 17.393 1.00 72.56 327 SER A CA 1
ATOM 2549 C C . SER A 1 327 ? -8.013 21.298 17.682 1.00 72.56 327 SER A C 1
ATOM 2551 O O . SER A 1 327 ? -7.434 20.407 18.301 1.00 72.56 327 SER A O 1
ATOM 2553 N N . SER A 1 328 ? -9.254 21.148 17.214 1.00 65.38 328 SER A N 1
ATOM 2554 C CA . SER A 1 328 ? -9.924 19.849 17.231 1.00 65.38 328 SER A CA 1
ATOM 2555 C C . SER A 1 328 ? -9.132 18.863 16.381 1.00 65.38 328 SER A C 1
ATOM 2557 O O . SER A 1 328 ? -8.782 19.167 15.241 1.00 65.38 328 SER A O 1
ATOM 2559 N N . TYR A 1 329 ? -8.851 17.692 16.942 1.00 65.75 329 TYR A N 1
ATOM 2560 C CA . TYR A 1 329 ? -8.256 16.601 16.191 1.00 65.75 329 TYR A CA 1
ATOM 2561 C C . TYR A 1 329 ? -9.303 16.054 15.207 1.00 65.75 329 TYR A C 1
ATOM 2563 O O . TYR A 1 329 ? -10.337 15.540 15.632 1.00 65.75 329 TYR A O 1
ATOM 2571 N N . GLU A 1 330 ? -9.055 16.198 13.906 1.00 69.25 330 GLU A N 1
ATOM 2572 C CA . GLU A 1 330 ? -9.898 15.628 12.852 1.00 69.25 330 GLU A CA 1
ATOM 2573 C C . GLU A 1 330 ? -9.406 14.217 12.517 1.00 69.25 330 GLU A C 1
ATOM 2575 O O . GLU A 1 330 ? -8.205 13.999 12.327 1.00 69.25 330 GLU A O 1
ATOM 2580 N N . LEU A 1 331 ? -10.330 13.252 12.462 1.00 70.38 331 LEU A N 1
ATOM 2581 C CA . LEU A 1 331 ? -10.008 11.909 11.987 1.00 70.38 331 LEU A CA 1
ATOM 2582 C C . LEU A 1 331 ? -9.580 12.010 10.519 1.00 70.38 331 LEU A C 1
ATOM 2584 O O . LEU A 1 331 ? -10.292 12.631 9.731 1.00 70.38 331 LEU A O 1
ATOM 2588 N N . PRO A 1 332 ? -8.421 11.452 10.139 1.00 75.88 332 PRO A N 1
ATOM 2589 C CA . PRO A 1 332 ? -8.012 11.481 8.749 1.00 75.88 332 PRO A CA 1
ATOM 2590 C C . PRO A 1 332 ? -8.937 10.593 7.913 1.00 75.88 332 PRO A C 1
ATOM 2592 O O . PRO A 1 332 ? -9.134 9.421 8.222 1.00 75.88 332 PRO A O 1
ATOM 2595 N N . ASP A 1 333 ? -9.425 11.134 6.800 1.00 77.31 333 ASP A N 1
ATOM 2596 C CA . ASP A 1 333 ? -10.192 10.363 5.812 1.00 77.31 333 ASP A CA 1
ATOM 2597 C C . ASP A 1 333 ? -9.314 9.349 5.053 1.00 77.31 333 ASP A C 1
ATOM 2599 O O . ASP A 1 333 ? -9.819 8.410 4.437 1.00 77.31 333 ASP A O 1
ATOM 2603 N N . ILE A 1 334 ? -7.990 9.556 5.066 1.00 88.81 334 ILE A N 1
ATOM 2604 C CA . ILE A 1 334 ? -6.994 8.732 4.376 1.00 88.81 334 ILE A CA 1
ATOM 2605 C C . ILE A 1 334 ? -5.822 8.448 5.314 1.00 88.81 334 ILE A C 1
ATOM 2607 O O . ILE A 1 334 ? -5.109 9.363 5.739 1.00 88.81 334 ILE A O 1
ATOM 2611 N N . TYR A 1 335 ? -5.582 7.166 5.564 1.00 90.25 335 TYR A N 1
ATOM 2612 C CA . TYR A 1 335 ? -4.394 6.663 6.238 1.00 90.25 335 TYR A CA 1
ATOM 2613 C C . TYR A 1 335 ? -3.350 6.264 5.197 1.00 90.25 335 TYR A C 1
ATOM 2615 O O . TYR A 1 335 ? -3.680 5.714 4.150 1.00 90.25 335 TYR A O 1
ATOM 2623 N N . VAL A 1 336 ? -2.082 6.550 5.474 1.00 92.38 336 VAL A N 1
ATOM 2624 C CA . VAL A 1 336 ? -0.950 6.224 4.604 1.00 92.38 336 VAL A CA 1
ATOM 2625 C C . VAL A 1 336 ? 0.085 5.487 5.435 1.00 92.38 336 VAL A C 1
ATOM 2627 O O . VAL A 1 336 ? 0.529 6.005 6.453 1.00 92.38 336 VAL A O 1
ATOM 2630 N N . LEU A 1 337 ? 0.465 4.294 5.003 1.00 93.81 337 LEU A N 1
ATOM 2631 C CA . LEU A 1 337 ? 1.460 3.441 5.629 1.00 93.81 337 LEU A CA 1
ATOM 2632 C C . LEU A 1 337 ? 2.616 3.242 4.643 1.00 93.81 337 LEU A C 1
ATOM 2634 O O . LEU A 1 337 ? 2.402 2.838 3.503 1.00 93.81 337 LEU A O 1
ATOM 2638 N N . THR A 1 338 ? 3.835 3.562 5.060 1.00 95.50 338 THR A N 1
ATOM 2639 C CA . THR A 1 338 ? 5.005 3.636 4.179 1.00 95.50 338 THR A CA 1
ATOM 2640 C C . THR A 1 338 ? 6.088 2.669 4.627 1.00 95.50 338 THR A C 1
ATOM 2642 O O . THR A 1 338 ? 6.293 2.473 5.826 1.00 95.50 338 THR A O 1
ATOM 2645 N N . ALA A 1 339 ? 6.811 2.091 3.671 1.00 96.19 339 ALA A N 1
ATOM 2646 C CA . ALA A 1 339 ? 7.886 1.143 3.944 1.00 96.19 339 ALA A CA 1
ATOM 2647 C C . ALA A 1 339 ? 9.133 1.775 4.554 1.00 96.19 339 ALA A C 1
ATOM 2649 O O . ALA A 1 339 ? 9.859 1.105 5.294 1.00 96.19 339 ALA A O 1
ATOM 2650 N N . SER A 1 340 ? 9.388 3.047 4.254 1.00 93.31 340 SER A N 1
ATOM 2651 C CA . SER A 1 340 ? 10.555 3.773 4.739 1.00 93.31 340 SER A CA 1
ATOM 2652 C C . SER A 1 340 ? 10.215 5.215 5.128 1.00 93.31 340 SER A C 1
ATOM 2654 O O . SER A 1 340 ? 9.109 5.711 4.887 1.00 93.31 340 SER A O 1
ATOM 2656 N N . ALA A 1 341 ? 11.175 5.876 5.778 1.00 89.56 341 ALA A N 1
ATOM 2657 C CA . ALA A 1 341 ? 11.142 7.296 6.102 1.00 89.56 341 ALA A CA 1
ATOM 2658 C C . ALA A 1 341 ? 11.705 8.109 4.916 1.00 89.56 341 ALA A C 1
ATOM 2660 O O . ALA A 1 341 ? 11.203 7.995 3.801 1.00 89.56 341 ALA A O 1
ATOM 2661 N N . ASP A 1 342 ? 12.763 8.895 5.121 1.00 88.19 342 ASP A N 1
ATOM 2662 C CA . ASP A 1 342 ? 13.588 9.513 4.071 1.00 88.19 342 ASP A CA 1
ATOM 2663 C C . ASP A 1 342 ? 14.755 8.610 3.631 1.00 88.19 342 ASP A C 1
ATOM 2665 O O . ASP A 1 342 ? 15.845 9.089 3.318 1.00 88.19 342 ASP A O 1
ATOM 2669 N N . THR A 1 343 ? 14.540 7.293 3.614 1.00 90.06 343 THR A N 1
ATOM 2670 C CA . THR A 1 343 ? 15.568 6.295 3.285 1.00 90.06 343 THR A CA 1
ATOM 2671 C C . THR A 1 343 ? 15.095 5.314 2.214 1.00 90.06 343 THR A C 1
ATOM 2673 O O . THR A 1 343 ? 13.910 5.258 1.875 1.00 90.06 343 THR A O 1
ATOM 2676 N N . GLU A 1 344 ? 16.020 4.519 1.679 1.00 91.94 344 GLU A N 1
ATOM 2677 C CA . GLU A 1 344 ? 15.710 3.409 0.770 1.00 91.94 344 GLU A CA 1
ATOM 2678 C C . GLU A 1 344 ? 14.797 2.350 1.434 1.00 91.94 344 GLU A C 1
ATOM 2680 O O . GLU A 1 344 ? 14.746 2.232 2.664 1.00 91.94 344 GLU A O 1
ATOM 2685 N N . SER A 1 345 ? 14.065 1.597 0.604 1.00 94.25 345 SER A N 1
ATOM 2686 C CA . SER A 1 345 ? 13.344 0.364 0.969 1.00 94.25 345 SER A CA 1
ATOM 2687 C C . SER A 1 345 ? 14.027 -0.818 0.277 1.00 94.25 345 SER A C 1
ATOM 2689 O O . SER A 1 345 ? 14.532 -0.664 -0.836 1.00 94.25 345 SER A O 1
ATOM 2691 N N . TYR A 1 346 ? 14.067 -1.983 0.922 1.00 94.88 346 TYR A N 1
ATOM 2692 C CA . TYR A 1 346 ? 14.854 -3.135 0.465 1.00 94.88 346 TYR A CA 1
ATOM 2693 C C . TYR A 1 346 ? 13.983 -4.353 0.162 1.00 94.88 346 TYR A C 1
ATOM 2695 O O . TYR A 1 346 ? 12.929 -4.521 0.765 1.00 94.88 346 TYR A O 1
ATOM 2703 N N . GLU A 1 347 ? 14.456 -5.248 -0.712 1.00 94.00 347 GLU A N 1
ATOM 2704 C CA . GLU A 1 347 ? 13.840 -6.562 -0.932 1.00 94.00 347 GLU A CA 1
ATOM 2705 C C . GLU A 1 347 ? 14.524 -7.659 -0.094 1.00 94.00 347 GLU A C 1
ATOM 2707 O O . GLU A 1 347 ? 15.746 -7.670 0.075 1.00 94.00 347 GLU A O 1
ATOM 2712 N N . VAL A 1 348 ? 13.742 -8.626 0.387 1.00 92.69 348 VAL A N 1
ATOM 2713 C CA . VAL A 1 348 ? 14.192 -9.805 1.141 1.00 92.69 348 VAL A CA 1
ATOM 2714 C C . VAL A 1 348 ? 13.759 -11.093 0.447 1.00 92.69 348 VAL A C 1
ATOM 2716 O O . VAL A 1 348 ? 12.705 -11.148 -0.179 1.00 92.69 348 VAL A O 1
ATOM 2719 N N . ASP A 1 349 ? 14.577 -12.139 0.565 1.00 91.12 349 ASP A N 1
ATOM 2720 C CA . ASP A 1 349 ? 14.257 -13.480 0.064 1.00 91.12 349 ASP A CA 1
ATOM 2721 C C . ASP A 1 349 ? 13.641 -14.321 1.185 1.00 91.12 349 ASP A C 1
ATOM 2723 O O . ASP A 1 349 ? 14.330 -14.700 2.138 1.00 91.12 349 ASP A O 1
ATOM 2727 N N . LEU A 1 350 ? 12.349 -14.623 1.067 1.00 85.12 350 LEU A N 1
ATOM 2728 C CA . LEU A 1 350 ? 11.605 -15.379 2.077 1.00 85.12 350 LEU A CA 1
ATOM 2729 C C . LEU A 1 350 ? 11.740 -16.898 1.912 1.00 85.12 350 LEU A C 1
ATOM 2731 O O . LEU A 1 350 ? 11.295 -17.658 2.773 1.00 85.12 350 LEU A O 1
ATOM 2735 N N . ASP A 1 351 ? 12.390 -17.362 0.840 1.00 80.81 351 ASP A N 1
ATOM 2736 C CA . ASP A 1 351 ? 12.680 -18.779 0.639 1.00 80.81 351 ASP A CA 1
ATOM 2737 C C . ASP A 1 351 ? 14.047 -19.010 -0.015 1.00 80.81 351 ASP A C 1
ATOM 2739 O O . ASP A 1 351 ? 14.187 -19.627 -1.074 1.00 80.81 351 ASP A O 1
ATOM 2743 N N . SER A 1 352 ? 15.089 -18.587 0.703 1.00 72.25 352 SER A N 1
ATOM 2744 C CA . SER A 1 352 ? 16.496 -18.801 0.326 1.00 72.25 352 SER A CA 1
ATOM 2745 C C . SER A 1 352 ? 16.906 -20.277 0.178 1.00 72.25 352 SER A C 1
ATOM 2747 O O . SER A 1 352 ? 18.024 -20.578 -0.250 1.00 72.25 352 SER A O 1
ATOM 2749 N N . SER A 1 353 ? 16.024 -21.218 0.539 1.00 71.12 353 SER A N 1
ATOM 2750 C CA . SER A 1 353 ? 16.249 -22.657 0.402 1.00 71.12 353 SER A CA 1
ATOM 2751 C C . SER A 1 353 ? 15.921 -23.193 -0.998 1.00 71.12 353 SER A C 1
ATOM 2753 O O . SER A 1 353 ? 16.385 -24.279 -1.365 1.00 71.12 353 SER A O 1
ATOM 2755 N N . LYS A 1 354 ? 15.151 -22.442 -1.796 1.00 69.50 354 LYS A N 1
ATOM 2756 C CA . LYS A 1 354 ? 14.771 -22.806 -3.165 1.00 69.50 354 LYS A CA 1
ATOM 2757 C C . LYS A 1 354 ? 15.770 -22.268 -4.192 1.00 69.50 354 LYS A C 1
ATOM 2759 O O . LYS A 1 354 ? 16.475 -21.288 -3.989 1.00 69.50 354 LYS A O 1
ATOM 2764 N N . SER A 1 355 ? 15.824 -22.926 -5.353 1.00 67.38 355 SER A N 1
ATOM 2765 C CA . SER A 1 355 ? 16.644 -22.481 -6.492 1.00 67.38 355 SER A CA 1
ATOM 2766 C C . SER A 1 355 ? 16.109 -21.217 -7.172 1.00 67.38 355 SER A C 1
ATOM 2768 O O . SER A 1 355 ? 16.823 -20.599 -7.957 1.00 67.38 355 SER A O 1
ATOM 2770 N N . VAL A 1 356 ? 14.846 -20.876 -6.913 1.00 73.94 356 VAL A N 1
ATOM 2771 C CA . VAL A 1 356 ? 14.186 -19.651 -7.362 1.00 73.94 356 VAL A CA 1
ATOM 2772 C C . VAL A 1 356 ? 13.898 -18.844 -6.107 1.00 73.94 356 VAL A C 1
ATOM 2774 O O . VAL A 1 356 ? 13.245 -19.367 -5.205 1.00 73.94 356 VAL A O 1
ATOM 2777 N N . LYS A 1 357 ? 14.422 -17.618 -6.050 1.00 82.81 357 LYS A N 1
ATOM 2778 C CA . LYS A 1 357 ? 14.209 -16.710 -4.922 1.00 82.81 357 LYS A CA 1
ATOM 2779 C C . LYS A 1 357 ? 12.742 -16.308 -4.845 1.00 82.81 357 LYS A C 1
ATOM 2781 O O . LYS A 1 357 ? 12.134 -16.045 -5.883 1.00 82.81 357 LYS A O 1
ATOM 2786 N N . HIS A 1 358 ? 12.210 -16.223 -3.633 1.00 88.81 358 HIS A N 1
ATOM 2787 C CA . HIS A 1 358 ? 10.854 -15.741 -3.375 1.00 88.81 358 HIS A CA 1
ATOM 2788 C C . HIS A 1 358 ? 10.968 -14.358 -2.739 1.00 88.81 358 HIS A C 1
ATOM 2790 O O . HIS A 1 358 ? 10.920 -14.204 -1.518 1.00 88.81 358 HIS A O 1
ATOM 2796 N N . MET A 1 359 ? 11.275 -13.379 -3.591 1.00 93.38 359 MET A N 1
ATOM 2797 C CA . MET A 1 359 ? 11.569 -12.010 -3.172 1.00 93.38 359 MET A CA 1
ATOM 2798 C C . MET A 1 359 ? 10.282 -11.262 -2.820 1.00 93.38 359 MET A C 1
ATOM 2800 O O . MET A 1 359 ? 9.252 -11.494 -3.451 1.00 93.38 359 MET A O 1
ATOM 2804 N N . HIS A 1 360 ? 10.382 -10.341 -1.867 1.00 95.94 360 HIS A N 1
ATOM 2805 C CA . HIS A 1 360 ? 9.354 -9.374 -1.470 1.00 95.94 360 HIS A CA 1
ATOM 2806 C C . HIS A 1 360 ? 10.023 -8.081 -1.018 1.00 95.94 360 HIS A C 1
ATOM 2808 O O . HIS A 1 360 ? 11.166 -8.133 -0.558 1.00 95.94 360 HIS A O 1
ATOM 2814 N N . GLY A 1 361 ? 9.319 -6.948 -1.048 1.00 96.62 361 GLY A N 1
ATOM 2815 C CA . GLY A 1 361 ? 9.732 -5.805 -0.232 1.00 96.62 361 GLY A CA 1
ATOM 2816 C C . GLY A 1 361 ? 9.795 -6.212 1.246 1.00 96.62 361 GLY A C 1
ATOM 2817 O O . GLY A 1 361 ? 8.920 -6.923 1.736 1.00 96.62 361 GLY A O 1
ATOM 2818 N N . ALA A 1 362 ? 10.830 -5.809 1.984 1.00 95.81 362 ALA A N 1
ATOM 2819 C CA . ALA A 1 362 ? 11.009 -6.168 3.396 1.00 95.81 362 ALA A CA 1
ATOM 2820 C C . ALA A 1 362 ? 9.815 -5.729 4.248 1.00 95.81 362 ALA A C 1
ATOM 2822 O O . ALA A 1 362 ? 9.424 -6.406 5.200 1.00 95.81 362 ALA A O 1
ATOM 2823 N N . PHE A 1 363 ? 9.225 -4.596 3.879 1.00 97.12 363 PHE A N 1
ATOM 2824 C CA . PHE A 1 363 ? 8.026 -4.080 4.501 1.00 97.12 363 PHE A CA 1
ATOM 2825 C C . PHE A 1 363 ? 6.782 -4.879 4.103 1.00 97.12 363 PHE A C 1
ATOM 2827 O O . PHE A 1 363 ? 6.029 -5.280 4.988 1.00 97.12 363 PHE A O 1
ATOM 2834 N N . THR A 1 364 ? 6.581 -5.181 2.817 1.00 97.62 364 THR A N 1
ATOM 2835 C CA . THR A 1 364 ? 5.451 -6.019 2.393 1.00 97.62 364 THR A CA 1
ATOM 2836 C C . THR A 1 364 ? 5.536 -7.441 2.949 1.00 97.62 364 THR A C 1
ATOM 2838 O O . THR A 1 364 ? 4.524 -7.969 3.397 1.00 97.62 364 THR A O 1
ATOM 2841 N N . ALA A 1 365 ? 6.726 -8.036 3.038 1.00 96.12 365 ALA A N 1
ATOM 2842 C CA . ALA A 1 365 ? 6.950 -9.307 3.726 1.00 96.12 365 ALA A CA 1
ATOM 2843 C C . ALA A 1 365 ? 6.456 -9.254 5.180 1.00 96.12 365 ALA A C 1
ATOM 2845 O O . ALA A 1 365 ? 5.728 -10.136 5.636 1.00 96.12 365 ALA A O 1
ATOM 2846 N N . ALA A 1 366 ? 6.801 -8.178 5.890 1.00 96.38 366 ALA A N 1
ATOM 2847 C CA . ALA A 1 366 ? 6.354 -7.960 7.255 1.00 96.38 366 ALA A CA 1
ATOM 2848 C C . ALA A 1 366 ? 4.832 -7.773 7.353 1.00 96.38 366 ALA A C 1
ATOM 2850 O O . ALA A 1 366 ? 4.212 -8.292 8.281 1.00 96.38 366 ALA A O 1
ATOM 2851 N N . LEU A 1 367 ? 4.228 -7.052 6.402 1.00 97.19 367 LEU A N 1
ATOM 2852 C CA . LEU A 1 367 ? 2.777 -6.884 6.316 1.00 97.19 367 LEU A CA 1
ATOM 2853 C C . LEU A 1 367 ? 2.067 -8.211 6.064 1.00 97.19 367 LEU A C 1
ATOM 2855 O O . LEU A 1 367 ? 1.085 -8.501 6.738 1.00 97.19 367 LEU A O 1
ATOM 2859 N N . LEU A 1 368 ? 2.555 -9.019 5.127 1.00 96.56 368 LEU A N 1
ATOM 2860 C CA . LEU A 1 368 ? 2.004 -10.338 4.833 1.00 96.56 368 LEU A CA 1
ATOM 2861 C C . LEU A 1 368 ? 2.017 -11.212 6.094 1.00 96.56 368 LEU A C 1
ATOM 2863 O O . LEU A 1 368 ? 0.968 -11.725 6.490 1.00 96.56 368 LEU A O 1
ATOM 2867 N N . GLU A 1 369 ? 3.149 -11.285 6.801 1.00 95.31 369 GLU A N 1
ATOM 2868 C CA . GLU A 1 369 ? 3.225 -12.041 8.055 1.00 95.31 369 GLU A CA 1
ATOM 2869 C C . GLU A 1 369 ? 2.289 -11.465 9.129 1.00 95.31 369 GLU A C 1
ATOM 2871 O O . GLU A 1 369 ? 1.563 -12.217 9.782 1.00 95.31 369 GLU A O 1
ATOM 2876 N N . ALA A 1 370 ? 2.218 -10.135 9.262 1.00 95.81 370 ALA A N 1
ATOM 2877 C CA . ALA A 1 370 ? 1.304 -9.445 10.175 1.00 95.81 370 ALA A CA 1
ATOM 2878 C C . ALA A 1 370 ? -0.177 -9.770 9.900 1.00 95.81 370 ALA A C 1
ATOM 2880 O O . ALA A 1 370 ? -0.972 -9.858 10.842 1.00 95.81 370 ALA A O 1
ATOM 2881 N N . LEU A 1 371 ? -0.526 -9.968 8.626 1.00 96.12 371 LEU A N 1
ATOM 2882 C CA . LEU A 1 371 ? -1.849 -10.350 8.126 1.00 96.12 371 LEU A CA 1
ATOM 2883 C C . LEU A 1 371 ? -2.116 -11.862 8.215 1.00 96.12 371 LEU A C 1
ATOM 2885 O O . LEU A 1 371 ? -3.205 -12.307 7.872 1.00 96.12 371 LEU A O 1
ATOM 2889 N N . GLY A 1 372 ? -1.161 -12.654 8.711 1.00 92.94 372 GLY A N 1
ATOM 2890 C CA . GLY A 1 372 ? -1.318 -14.096 8.909 1.00 92.94 372 GLY A CA 1
ATOM 2891 C C . GLY A 1 372 ? -0.852 -14.946 7.730 1.00 92.94 372 GLY A C 1
ATOM 2892 O O . GLY A 1 372 ? -1.030 -16.168 7.754 1.00 92.94 372 GLY A O 1
ATOM 2893 N N . TRP A 1 373 ? -0.219 -14.335 6.729 1.00 91.56 373 TRP A N 1
ATOM 2894 C CA . TRP A 1 373 ? 0.398 -15.020 5.601 1.00 91.56 373 TRP A CA 1
ATOM 2895 C C . TRP A 1 373 ? 1.841 -15.409 5.936 1.00 91.56 373 TRP A C 1
ATOM 2897 O O . TRP A 1 373 ? 2.744 -14.579 5.950 1.00 91.56 373 TRP A O 1
ATOM 2907 N N . SER A 1 374 ? 2.058 -16.679 6.280 1.00 82.81 374 SER A N 1
ATOM 2908 C CA . SER A 1 374 ? 3.366 -17.161 6.739 1.00 82.81 374 SER A CA 1
ATOM 2909 C C . SER A 1 374 ? 4.227 -17.715 5.603 1.00 82.81 374 SER A C 1
ATOM 2911 O O . SER A 1 374 ? 3.792 -18.591 4.853 1.00 82.81 374 SER A O 1
ATOM 2913 N N . HIS A 1 375 ? 5.496 -17.306 5.567 1.00 83.12 375 HIS A N 1
ATOM 2914 C CA . HIS A 1 375 ? 6.532 -17.888 4.708 1.00 83.12 375 HIS A CA 1
ATOM 2915 C C . HIS A 1 375 ? 7.496 -18.804 5.495 1.00 83.12 375 HIS A C 1
ATOM 2917 O O . HIS A 1 375 ? 7.657 -18.644 6.707 1.00 83.12 375 HIS A O 1
ATOM 2923 N N . PRO A 1 376 ? 8.174 -19.764 4.831 1.00 79.25 376 PRO A N 1
ATOM 2924 C CA . PRO A 1 376 ? 7.968 -20.167 3.443 1.00 79.25 376 PRO A CA 1
ATOM 2925 C C . PRO A 1 376 ? 6.681 -20.986 3.303 1.00 79.25 376 PRO A C 1
ATOM 2927 O O . PRO A 1 376 ? 6.383 -21.847 4.132 1.00 79.25 376 PRO A O 1
ATOM 2930 N N . HIS A 1 377 ? 5.948 -20.772 2.215 1.00 72.69 377 HIS A N 1
ATOM 2931 C CA . HIS A 1 377 ? 4.780 -21.579 1.874 1.00 72.69 377 HIS A CA 1
ATOM 2932 C C . HIS A 1 377 ? 4.997 -22.398 0.594 1.00 72.69 377 HIS A C 1
ATOM 2934 O O . HIS A 1 377 ? 6.039 -22.353 -0.078 1.00 72.69 377 HIS A O 1
ATOM 2940 N N . SER A 1 378 ? 4.007 -23.238 0.285 1.00 66.19 378 SER A N 1
ATOM 2941 C CA . SER A 1 378 ? 4.000 -24.055 -0.927 1.00 66.19 378 SER A CA 1
ATOM 2942 C C . SER A 1 378 ? 4.125 -23.164 -2.174 1.00 66.19 378 SER A C 1
ATOM 2944 O O . SER A 1 378 ? 3.646 -22.032 -2.184 1.00 66.19 378 SER A O 1
ATOM 2946 N N . ALA A 1 379 ? 4.764 -23.676 -3.234 1.00 63.50 379 ALA A N 1
ATOM 2947 C CA . ALA A 1 379 ? 4.876 -22.954 -4.507 1.00 63.50 379 ALA A CA 1
ATOM 2948 C C . ALA A 1 379 ? 3.511 -22.734 -5.183 1.00 63.50 379 ALA A C 1
ATOM 2950 O O . ALA A 1 379 ? 3.383 -21.869 -6.042 1.00 63.50 379 ALA A O 1
ATOM 2951 N N . ASN A 1 380 ? 2.496 -23.523 -4.813 1.00 70.69 380 ASN A N 1
ATOM 2952 C CA . ASN A 1 380 ? 1.133 -23.274 -5.241 1.00 70.69 380 ASN A CA 1
ATOM 2953 C C . ASN A 1 380 ? 0.428 -22.385 -4.208 1.00 70.69 380 ASN A C 1
ATOM 2955 O O . ASN A 1 380 ? -0.147 -22.884 -3.235 1.00 70.69 380 ASN A O 1
ATOM 2959 N N . ILE A 1 381 ? 0.47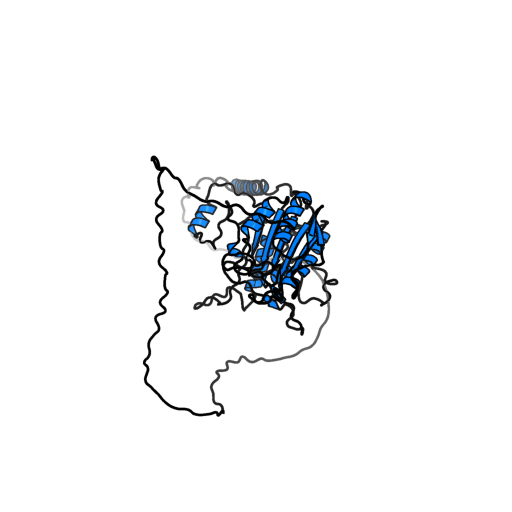3 -21.074 -4.441 1.00 72.69 381 ILE A N 1
ATOM 2960 C CA . ILE A 1 381 ? -0.142 -20.054 -3.579 1.00 72.69 381 ILE A CA 1
ATOM 2961 C C . ILE A 1 381 ? -1.654 -20.261 -3.397 1.00 72.69 381 ILE A C 1
ATOM 2963 O O . ILE A 1 381 ? -2.185 -19.935 -2.346 1.00 72.69 381 ILE A O 1
ATOM 2967 N N . SER A 1 382 ? -2.338 -20.919 -4.345 1.00 70.12 382 SER A N 1
ATOM 2968 C CA . SER A 1 382 ? -3.786 -21.183 -4.277 1.00 70.12 382 SER A CA 1
ATOM 2969 C C . SER A 1 382 ? -4.193 -22.248 -3.245 1.00 70.12 382 SER A C 1
ATOM 2971 O O . SER A 1 382 ? -5.331 -22.709 -3.257 1.00 70.12 382 SER A O 1
ATOM 2973 N N . THR A 1 383 ? -3.247 -22.757 -2.456 1.00 68.50 383 THR A N 1
ATOM 2974 C CA . THR A 1 383 ? -3.466 -23.813 -1.448 1.00 68.50 383 THR A CA 1
ATOM 2975 C C . THR A 1 383 ? -3.025 -23.390 -0.051 1.00 68.50 383 THR A C 1
ATOM 2977 O O . THR A 1 383 ? -3.014 -24.207 0.869 1.00 68.50 383 THR A O 1
ATOM 2980 N N . VAL A 1 384 ? -2.598 -22.136 0.088 1.00 73.56 384 VAL A N 1
ATOM 2981 C CA . VAL A 1 384 ? -2.143 -21.558 1.344 1.00 73.56 384 VAL A CA 1
ATOM 2982 C C . VAL A 1 384 ? -3.340 -20.863 1.976 1.00 73.56 384 VAL A C 1
ATOM 2984 O O . VAL A 1 384 ? -3.869 -19.911 1.417 1.00 73.56 384 VAL A O 1
ATOM 2987 N N . GLU A 1 385 ? -3.763 -21.367 3.128 1.00 76.50 385 GLU A N 1
ATOM 2988 C CA . GLU A 1 385 ? -4.791 -20.737 3.952 1.00 76.50 385 GLU A CA 1
ATOM 2989 C C . GLU A 1 385 ? -4.104 -19.773 4.927 1.00 76.50 385 GLU A C 1
ATOM 2991 O O . GLU A 1 385 ? -3.241 -20.223 5.698 1.00 76.50 385 GLU A O 1
ATOM 2996 N N . PRO A 1 386 ? -4.440 -18.472 4.916 1.00 80.38 386 PRO A N 1
ATOM 2997 C CA . PRO A 1 386 ? -3.923 -17.536 5.901 1.00 80.38 386 PRO A CA 1
ATOM 2998 C C . PRO A 1 386 ? -4.288 -17.968 7.321 1.00 80.38 386 PRO A C 1
ATOM 3000 O O . PRO A 1 386 ? -5.397 -18.420 7.609 1.00 80.38 386 PRO A O 1
ATOM 3003 N N . SER A 1 387 ? -3.335 -17.827 8.234 1.00 83.69 387 SER A N 1
ATOM 3004 C CA . SER A 1 387 ? -3.595 -17.997 9.661 1.00 83.69 387 SER A CA 1
ATOM 3005 C C . SER A 1 387 ? -4.298 -16.765 10.235 1.00 83.69 387 SER A C 1
ATOM 3007 O O . SER A 1 387 ? -4.343 -15.711 9.603 1.00 83.69 387 SER A O 1
ATOM 3009 N N . THR A 1 388 ? -4.831 -16.868 11.456 1.00 85.56 388 THR A N 1
ATOM 3010 C CA . THR A 1 388 ? -5.327 -15.684 12.172 1.00 85.56 388 THR A CA 1
ATOM 3011 C C . THR A 1 388 ? -4.218 -14.626 12.243 1.00 85.56 388 THR A C 1
ATOM 3013 O O . THR A 1 388 ? -3.122 -14.968 12.704 1.00 85.56 388 THR A O 1
ATOM 3016 N N . PRO A 1 389 ? -4.475 -13.362 11.852 1.00 93.75 389 PRO A N 1
ATOM 3017 C CA . PRO A 1 389 ? -3.439 -12.336 11.804 1.00 93.75 389 PRO A CA 1
ATOM 3018 C C . PRO A 1 389 ? -2.723 -12.183 13.152 1.00 93.75 389 PRO A C 1
ATOM 3020 O O . PRO A 1 389 ? -3.367 -11.818 14.142 1.00 93.75 389 PRO A O 1
ATOM 3023 N N . PRO A 1 390 ? -1.400 -12.414 13.240 1.00 94.38 390 PRO A N 1
ATOM 3024 C CA . PRO A 1 390 ? -0.667 -12.275 14.495 1.00 94.38 390 PRO A CA 1
ATOM 3025 C C . PRO A 1 390 ? -0.592 -10.821 14.975 1.00 94.38 390 PRO A C 1
ATOM 3027 O O . PRO A 1 390 ? -0.352 -10.582 16.160 1.00 94.38 390 PRO A O 1
ATOM 3030 N N . ALA A 1 391 ? -0.813 -9.845 14.089 1.00 93.81 391 ALA A N 1
ATOM 3031 C CA . ALA A 1 391 ? -0.943 -8.449 14.481 1.00 93.81 391 ALA A CA 1
ATOM 3032 C C . ALA A 1 391 ? -2.288 -8.139 15.164 1.00 93.81 391 ALA A C 1
ATOM 3034 O O . ALA A 1 391 ? -2.368 -7.155 15.898 1.00 93.81 391 ALA A O 1
ATOM 3035 N N . ALA A 1 392 ? -3.334 -8.955 14.984 1.00 91.75 392 ALA A N 1
ATOM 3036 C CA . ALA A 1 392 ? -4.641 -8.673 15.572 1.00 91.75 392 ALA A CA 1
ATOM 3037 C C . ALA A 1 392 ? -4.586 -8.660 17.111 1.00 91.75 392 ALA A C 1
ATOM 3039 O O . ALA A 1 392 ? -4.022 -9.545 17.759 1.00 91.75 392 ALA A O 1
ATOM 3040 N N . ARG A 1 393 ? -5.222 -7.656 17.723 1.00 88.12 393 ARG A N 1
ATOM 3041 C CA . ARG A 1 393 ? -5.322 -7.494 19.179 1.00 88.12 393 ARG A CA 1
ATOM 3042 C C . ARG A 1 393 ? -6.784 -7.532 19.592 1.00 88.12 393 ARG A C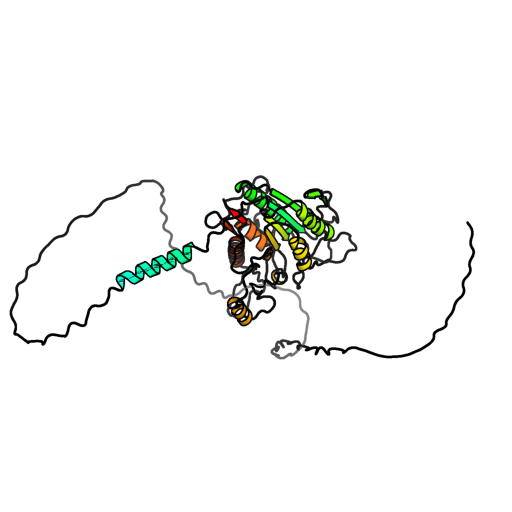 1
ATOM 3044 O O . ARG A 1 393 ? -7.571 -6.697 19.168 1.00 88.12 393 ARG A O 1
ATOM 3051 N N . GLY A 1 394 ? -7.154 -8.508 20.424 1.00 84.44 394 GLY A N 1
ATOM 3052 C CA . GLY A 1 394 ? -8.543 -8.661 20.878 1.00 84.44 394 GLY A CA 1
ATOM 3053 C C . GLY A 1 394 ? -9.528 -8.809 19.713 1.00 84.44 394 GLY A C 1
ATOM 3054 O O . GLY A 1 394 ? -10.521 -8.092 19.667 1.00 84.44 394 GLY A O 1
ATOM 3055 N N . SER A 1 395 ? -9.197 -9.678 18.751 1.00 87.31 395 SER A N 1
ATOM 3056 C CA . SER A 1 395 ? -9.951 -9.907 17.505 1.00 87.31 395 SER A CA 1
ATOM 3057 C C . SER A 1 395 ? -10.077 -8.703 16.569 1.00 87.31 395 SER A C 1
ATOM 3059 O O . SER A 1 395 ? -10.852 -8.747 15.624 1.00 87.31 395 SER A O 1
ATOM 3061 N N . THR A 1 396 ? -9.320 -7.630 16.796 1.00 90.38 396 THR A N 1
ATOM 3062 C CA . THR A 1 396 ? -9.337 -6.446 15.934 1.00 90.38 396 THR A CA 1
ATOM 3063 C C . THR A 1 396 ? -7.985 -6.296 15.257 1.00 90.38 396 THR A C 1
ATOM 3065 O O . THR A 1 396 ? -6.948 -6.286 15.924 1.00 90.38 396 THR A O 1
ATOM 3068 N N . LEU A 1 397 ? -7.991 -6.181 13.934 1.00 92.44 397 LEU A N 1
ATOM 3069 C CA . LEU A 1 397 ? -6.814 -5.847 13.145 1.00 92.44 397 LEU A CA 1
ATOM 3070 C C . LEU A 1 397 ? -6.874 -4.375 12.759 1.00 92.44 397 LEU A C 1
ATOM 3072 O O . LEU A 1 397 ? -7.883 -3.905 12.234 1.00 92.44 397 LEU A O 1
ATOM 3076 N N . THR A 1 398 ? -5.790 -3.655 13.016 1.00 91.94 398 THR A N 1
ATOM 3077 C CA . THR A 1 398 ? -5.739 -2.207 12.853 1.00 91.94 398 THR A CA 1
ATOM 3078 C C . THR A 1 398 ? -4.455 -1.756 12.170 1.00 91.94 398 THR A C 1
ATOM 3080 O O . THR A 1 398 ? -3.473 -2.503 12.119 1.00 9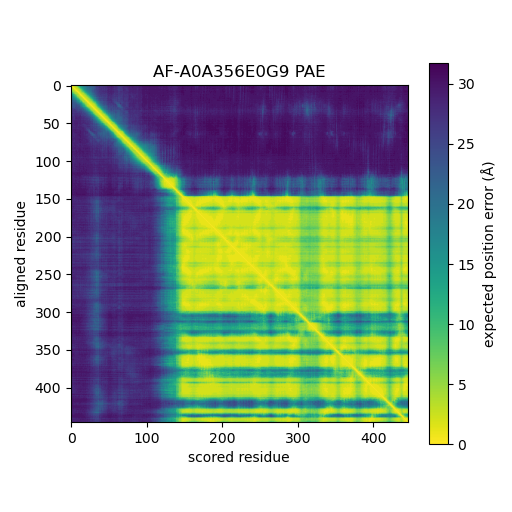1.94 398 THR A O 1
ATOM 3083 N N . VAL A 1 399 ? -4.448 -0.534 11.639 1.00 91.38 399 VAL A N 1
ATOM 3084 C CA . VAL A 1 399 ? -3.268 0.028 10.970 1.00 91.38 399 VAL A CA 1
ATOM 3085 C C . VAL A 1 399 ? -2.105 0.203 11.950 1.00 91.38 399 VAL A C 1
ATOM 3087 O O . VAL A 1 399 ? -0.976 -0.126 11.588 1.00 91.38 399 VAL A O 1
ATOM 3090 N N . ASP A 1 400 ? -2.346 0.634 13.195 1.00 89.44 400 ASP A N 1
ATOM 3091 C CA . ASP A 1 400 ? -1.285 0.728 14.211 1.00 89.44 400 ASP A CA 1
ATOM 3092 C C . ASP A 1 400 ? -0.706 -0.651 14.547 1.00 89.44 400 ASP A C 1
ATOM 3094 O O . ASP A 1 400 ? 0.507 -0.813 14.688 1.00 89.44 400 ASP A O 1
ATOM 3098 N N . ALA A 1 401 ? -1.553 -1.680 14.612 1.00 92.19 401 ALA A N 1
ATOM 3099 C CA . ALA A 1 401 ? -1.093 -3.037 14.854 1.00 92.19 401 ALA A CA 1
ATOM 3100 C C . ALA A 1 401 ? -0.208 -3.565 13.712 1.00 92.19 401 ALA A C 1
ATOM 3102 O O . ALA A 1 401 ? 0.842 -4.155 13.984 1.00 92.19 401 ALA A O 1
ATOM 3103 N N . LEU A 1 402 ? -0.590 -3.311 12.453 1.00 94.62 402 LEU A N 1
ATOM 3104 C CA . LEU A 1 402 ? 0.232 -3.637 11.281 1.00 94.62 402 LEU A CA 1
ATOM 3105 C C . LEU A 1 402 ? 1.551 -2.861 11.281 1.00 94.62 402 LEU A C 1
ATOM 3107 O O . LEU A 1 402 ? 2.609 -3.449 11.053 1.00 94.62 402 LEU A O 1
ATOM 3111 N N . TYR A 1 403 ? 1.507 -1.561 11.580 1.00 93.62 403 TYR A N 1
ATOM 3112 C CA . TYR A 1 403 ? 2.689 -0.711 11.697 1.00 93.62 403 TYR A CA 1
ATOM 3113 C C . TYR A 1 403 ? 3.655 -1.234 12.768 1.00 93.62 403 TYR A C 1
ATOM 3115 O O . TYR A 1 403 ? 4.837 -1.450 12.493 1.00 93.62 403 TYR A O 1
ATOM 3123 N N . ALA A 1 404 ? 3.152 -1.488 13.978 1.00 92.75 404 ALA A N 1
ATOM 3124 C CA . ALA A 1 404 ? 3.947 -1.976 15.098 1.00 92.75 404 ALA A CA 1
ATOM 3125 C C . ALA A 1 404 ? 4.572 -3.345 14.800 1.00 92.75 404 ALA A C 1
ATOM 3127 O O . ALA A 1 404 ? 5.733 -3.576 15.140 1.00 92.75 404 ALA A O 1
ATOM 3128 N N . TYR A 1 405 ? 3.824 -4.245 14.155 1.00 95.12 405 TYR A N 1
ATOM 3129 C CA . TYR A 1 405 ? 4.349 -5.538 13.728 1.00 95.12 405 TYR A CA 1
ATOM 3130 C C . TYR A 1 405 ? 5.462 -5.363 12.690 1.00 95.12 405 TYR A C 1
ATOM 3132 O O . TYR A 1 405 ? 6.567 -5.866 12.884 1.00 95.12 405 TYR A O 1
ATOM 3140 N N . SER A 1 406 ? 5.197 -4.583 11.639 1.00 95.00 406 SER A N 1
ATOM 3141 C CA . SER A 1 406 ? 6.135 -4.365 10.533 1.00 95.00 406 SER A CA 1
ATOM 3142 C C . SER A 1 406 ? 7.436 -3.726 11.001 1.00 95.00 406 SER A C 1
ATOM 3144 O O . SER A 1 406 ? 8.525 -4.149 10.617 1.00 95.00 406 SER A O 1
ATOM 3146 N N . LYS A 1 407 ? 7.337 -2.747 11.904 1.00 92.94 407 LYS A N 1
ATOM 3147 C CA . LYS A 1 407 ? 8.496 -2.133 12.546 1.00 92.94 407 LYS A CA 1
ATOM 3148 C C . LYS A 1 407 ? 9.338 -3.165 13.298 1.00 92.94 407 LYS A C 1
ATOM 3150 O O . LYS A 1 407 ? 10.542 -3.228 13.076 1.00 92.94 407 LYS A O 1
ATOM 3155 N N . ASN A 1 408 ? 8.721 -3.978 14.158 1.00 92.75 408 ASN A N 1
ATOM 3156 C CA . ASN A 1 408 ? 9.442 -4.995 14.930 1.00 92.75 408 ASN A CA 1
ATOM 3157 C C . ASN A 1 408 ? 10.096 -6.049 14.027 1.00 92.75 408 ASN A C 1
ATOM 3159 O O . ASN A 1 408 ? 11.206 -6.494 14.310 1.00 92.75 408 ASN A O 1
ATOM 3163 N N . TYR A 1 409 ? 9.417 -6.441 12.947 1.00 92.94 409 TYR A N 1
ATOM 3164 C CA . TYR A 1 409 ? 9.956 -7.359 11.949 1.00 92.94 409 TYR A CA 1
ATOM 3165 C C . TYR A 1 409 ? 11.223 -6.787 11.302 1.00 92.94 409 TYR A C 1
ATOM 3167 O O . TYR A 1 409 ? 12.272 -7.428 11.333 1.00 92.94 409 TYR A O 1
ATOM 3175 N N . ILE A 1 410 ? 11.157 -5.550 10.794 1.00 91.94 410 ILE A N 1
ATOM 3176 C CA . ILE A 1 410 ? 12.293 -4.875 10.147 1.00 91.94 410 ILE A CA 1
ATOM 3177 C C . ILE A 1 410 ? 13.442 -4.650 11.140 1.00 91.94 410 ILE A C 1
ATOM 3179 O O . ILE A 1 410 ? 14.601 -4.867 10.798 1.00 91.94 410 ILE A O 1
ATOM 3183 N N . GLU A 1 411 ? 13.148 -4.288 12.393 1.00 88.25 411 GLU A N 1
ATOM 3184 C CA . GLU A 1 411 ? 14.155 -4.177 13.461 1.00 88.25 411 GLU A CA 1
ATOM 3185 C C . GLU A 1 411 ? 14.844 -5.515 13.782 1.00 88.25 411 GLU A C 1
ATOM 3187 O O . GLU A 1 411 ? 15.976 -5.525 14.271 1.00 88.25 411 GLU A O 1
ATOM 3192 N N . GLY A 1 412 ? 14.184 -6.640 13.497 1.00 87.38 412 GLY A N 1
ATOM 3193 C CA . GLY A 1 412 ? 14.743 -7.983 13.621 1.00 87.38 412 GLY A CA 1
ATOM 3194 C C . GLY A 1 412 ? 15.669 -8.392 12.470 1.00 87.38 412 GLY A C 1
ATOM 3195 O O . GLY A 1 412 ? 16.406 -9.370 12.617 1.00 87.38 412 GLY A O 1
ATOM 3196 N N . LEU A 1 413 ? 15.666 -7.665 11.347 1.00 87.12 413 LEU A N 1
ATOM 3197 C CA . LEU A 1 413 ? 16.515 -7.964 10.196 1.00 87.12 413 LEU A CA 1
ATOM 3198 C C . LEU A 1 413 ? 17.924 -7.378 10.404 1.00 87.12 413 LEU A C 1
ATOM 3200 O O . LEU A 1 413 ? 18.080 -6.163 10.537 1.00 87.12 413 LEU A O 1
ATOM 3204 N N . PRO A 1 414 ? 18.984 -8.206 10.414 1.00 78.94 414 PRO A N 1
ATOM 3205 C CA . PRO A 1 414 ? 20.325 -7.756 10.791 1.00 78.94 414 PRO A CA 1
ATOM 3206 C C . PRO A 1 414 ? 20.930 -6.748 9.806 1.00 78.94 414 PRO A C 1
ATOM 3208 O O . PRO A 1 414 ? 21.746 -5.925 10.214 1.00 78.94 414 PRO A O 1
ATOM 3211 N N . ASP A 1 415 ? 20.528 -6.810 8.535 1.00 79.81 415 ASP A N 1
ATOM 3212 C CA . ASP A 1 415 ? 21.153 -6.038 7.461 1.00 79.81 415 ASP A CA 1
ATOM 3213 C C . ASP A 1 415 ? 20.503 -4.666 7.233 1.00 79.81 415 ASP A C 1
ATOM 3215 O O . ASP A 1 415 ? 21.152 -3.802 6.660 1.00 79.81 415 ASP A O 1
ATOM 3219 N N . ILE A 1 416 ? 19.256 -4.445 7.676 1.00 79.69 416 ILE A N 1
ATOM 3220 C CA . ILE A 1 416 ? 18.486 -3.218 7.366 1.00 79.69 416 ILE A CA 1
ATOM 3221 C C . ILE A 1 416 ? 17.847 -2.544 8.593 1.00 79.69 416 ILE A C 1
ATOM 3223 O O . ILE A 1 416 ? 17.122 -1.553 8.465 1.00 79.69 416 ILE A O 1
ATOM 3227 N N . SER A 1 417 ? 18.097 -3.071 9.793 1.00 74.81 417 SER A N 1
ATOM 3228 C CA . SER A 1 417 ? 17.561 -2.531 11.042 1.00 74.81 417 SER A CA 1
ATOM 3229 C C . SER A 1 417 ? 18.322 -1.297 11.541 1.00 74.81 417 SER A C 1
ATOM 3231 O O . SER A 1 417 ? 19.489 -1.049 11.224 1.00 74.81 417 SER A O 1
ATOM 3233 N N . LEU A 1 418 ? 17.660 -0.530 12.416 1.00 63.34 418 LEU A N 1
ATOM 3234 C CA . LEU A 1 418 ? 18.243 0.580 13.176 1.00 63.34 418 LEU A CA 1
ATOM 3235 C C . LEU A 1 418 ? 19.217 0.075 14.258 1.00 63.34 418 LEU A C 1
ATOM 3237 O O . LEU A 1 418 ? 19.018 0.274 15.458 1.00 63.34 418 LEU A O 1
ATOM 3241 N N . HIS A 1 419 ? 20.302 -0.583 13.866 1.00 59.44 419 HIS A N 1
ATOM 3242 C CA . HIS A 1 419 ? 21.372 -0.908 14.796 1.00 59.44 419 HIS A CA 1
ATOM 3243 C C . HIS A 1 419 ? 22.260 0.317 15.019 1.00 59.44 419 HIS A C 1
ATOM 3245 O O . HIS A 1 419 ? 23.146 0.650 14.233 1.00 59.44 419 HIS A O 1
ATOM 3251 N N . TRP A 1 420 ? 22.030 0.987 16.147 1.00 50.84 420 TRP A N 1
ATOM 3252 C CA . TRP A 1 420 ? 22.960 1.968 16.685 1.00 50.84 420 TRP A CA 1
ATOM 3253 C C . TRP A 1 420 ? 24.202 1.240 17.193 1.00 50.84 420 TRP A C 1
ATOM 3255 O O . TRP A 1 420 ? 24.167 0.600 18.246 1.00 50.84 420 TRP A O 1
ATOM 3265 N N . ASN A 1 421 ? 25.323 1.368 16.488 1.00 53.84 421 ASN A N 1
ATOM 3266 C CA . ASN A 1 421 ? 26.615 1.189 17.133 1.00 53.84 421 ASN A CA 1
ATOM 3267 C C . ASN A 1 421 ? 27.146 2.573 17.557 1.00 53.84 421 ASN A C 1
ATOM 3269 O O . ASN A 1 421 ? 26.774 3.601 16.994 1.00 53.84 421 ASN A O 1
ATOM 3273 N N . LEU A 1 422 ? 27.995 2.622 18.588 1.00 53.62 422 LEU A N 1
ATOM 3274 C CA . LEU A 1 422 ? 28.486 3.879 19.182 1.00 53.62 422 LEU A CA 1
ATOM 3275 C C . LEU A 1 422 ? 29.282 4.769 18.191 1.00 53.62 422 LEU A C 1
ATOM 3277 O O . LEU A 1 422 ? 29.652 5.888 18.542 1.00 53.62 422 LEU A O 1
ATOM 3281 N N . PHE A 1 423 ? 29.594 4.273 16.989 1.00 60.19 423 PHE A N 1
ATOM 3282 C CA . PHE A 1 423 ? 30.547 4.867 16.050 1.00 60.19 423 PHE A CA 1
ATOM 3283 C C . PHE A 1 423 ? 30.031 5.014 14.608 1.00 60.19 423 PHE A C 1
ATOM 3285 O O . PHE A 1 423 ? 30.664 5.725 13.828 1.00 60.19 423 PHE A O 1
ATOM 3292 N N . SER A 1 424 ? 28.903 4.403 14.247 1.00 53.34 424 SER A N 1
ATOM 3293 C CA . SER A 1 424 ? 28.226 4.576 12.964 1.00 53.34 424 SER A CA 1
ATOM 3294 C C . SER A 1 424 ? 26.762 4.142 13.054 1.00 53.34 424 SER A C 1
ATOM 3296 O O . SER A 1 424 ? 26.409 3.192 13.759 1.00 53.34 424 SER A O 1
ATOM 3298 N N . LEU A 1 425 ? 25.916 4.840 12.301 1.00 59.25 425 LEU A N 1
ATOM 3299 C CA . LEU A 1 425 ? 24.629 4.298 11.878 1.00 59.25 425 LEU A CA 1
ATOM 3300 C C . LEU A 1 425 ? 24.897 3.158 10.880 1.00 59.25 425 LEU A C 1
ATOM 3302 O O . LEU A 1 425 ? 25.952 3.149 10.239 1.00 59.25 425 LEU A O 1
ATOM 3306 N N . SER A 1 426 ? 23.993 2.181 10.792 1.00 64.62 426 SER A N 1
ATOM 3307 C CA . SER A 1 426 ? 24.001 1.239 9.666 1.00 64.62 426 SER A CA 1
ATOM 3308 C C . SER A 1 426 ? 23.910 2.034 8.361 1.00 64.62 426 SER A C 1
ATOM 3310 O O . SER A 1 426 ? 23.159 3.008 8.296 1.00 64.62 426 SER A O 1
ATOM 3312 N N . ASP A 1 427 ? 24.668 1.635 7.338 1.00 67.38 427 ASP A N 1
ATOM 3313 C CA . ASP A 1 427 ? 24.563 2.234 5.999 1.00 67.38 427 ASP A CA 1
ATOM 3314 C C . ASP A 1 427 ? 23.228 1.862 5.322 1.00 67.38 427 ASP A C 1
ATOM 3316 O O . ASP A 1 427 ? 22.801 2.529 4.385 1.00 67.38 427 ASP A O 1
ATOM 3320 N N . TYR A 1 428 ? 22.550 0.834 5.844 1.00 78.50 428 TYR A N 1
ATOM 3321 C CA . TYR A 1 428 ? 21.272 0.325 5.369 1.00 78.50 428 TYR A CA 1
ATOM 3322 C C . TYR A 1 428 ? 20.256 0.408 6.507 1.00 78.50 428 TYR A C 1
ATOM 3324 O O . TYR A 1 428 ? 20.342 -0.325 7.496 1.00 78.50 428 TYR A O 1
ATOM 3332 N N . ILE A 1 429 ? 19.339 1.367 6.405 1.00 85.12 429 ILE A N 1
ATOM 3333 C CA . ILE A 1 429 ? 18.289 1.609 7.395 1.00 85.12 429 ILE A CA 1
ATOM 3334 C C . ILE A 1 429 ? 16.954 1.679 6.672 1.00 85.12 429 ILE A C 1
ATOM 3336 O O . ILE A 1 429 ? 16.780 2.475 5.748 1.00 85.12 429 ILE A O 1
ATOM 3340 N N . GLN A 1 430 ? 15.998 0.901 7.162 1.00 91.44 430 GLN A N 1
ATOM 3341 C CA . GLN A 1 430 ? 14.598 1.013 6.797 1.00 91.44 430 GLN A CA 1
ATOM 3342 C C . GLN A 1 430 ? 13.765 1.195 8.064 1.00 91.44 430 GLN A C 1
ATOM 3344 O O . GLN A 1 430 ? 13.898 0.450 9.033 1.00 91.44 430 GLN A O 1
ATOM 3349 N N . HIS A 1 431 ? 12.917 2.219 8.076 1.00 90.81 431 HIS A N 1
ATOM 3350 C CA . HIS A 1 431 ? 11.989 2.460 9.174 1.00 90.81 431 HIS A CA 1
ATOM 3351 C C . HIS A 1 431 ? 10.638 2.875 8.594 1.00 90.81 431 HIS A C 1
ATOM 3353 O O . HIS A 1 431 ? 10.549 3.970 8.033 1.00 90.81 431 HIS A O 1
ATOM 3359 N N . PRO A 1 432 ? 9.592 2.043 8.724 1.00 92.44 432 PRO A N 1
ATOM 3360 C CA . PRO A 1 432 ? 8.284 2.377 8.191 1.00 92.44 432 PRO A CA 1
ATOM 3361 C C . PRO A 1 432 ? 7.690 3.575 8.932 1.00 92.44 432 PRO A C 1
ATOM 3363 O O . PRO A 1 432 ? 8.078 3.881 10.066 1.00 92.44 432 PRO A O 1
ATOM 3366 N N . LEU A 1 433 ? 6.722 4.246 8.319 1.00 89.88 433 LEU A N 1
ATOM 3367 C CA . LEU A 1 433 ? 5.959 5.322 8.950 1.00 89.88 433 LEU A CA 1
ATOM 3368 C C . LEU A 1 433 ? 4.473 5.172 8.647 1.00 89.88 433 LEU A C 1
ATOM 3370 O O . LEU A 1 433 ? 4.075 4.462 7.730 1.00 89.88 433 LEU A O 1
ATOM 3374 N N . VAL A 1 434 ? 3.649 5.860 9.430 1.00 87.75 434 VAL A N 1
ATOM 3375 C CA . VAL A 1 434 ? 2.196 5.854 9.287 1.00 87.75 434 VAL A CA 1
ATOM 3376 C C . VAL A 1 434 ? 1.646 7.267 9.485 1.00 87.75 434 VAL A C 1
ATOM 3378 O O . VAL A 1 434 ? 2.112 8.004 10.359 1.00 87.75 434 VAL A O 1
ATOM 3381 N N . SER A 1 435 ? 0.674 7.676 8.668 1.00 81.12 435 SER A N 1
ATOM 3382 C CA . SER A 1 435 ? -0.102 8.900 8.885 1.00 81.12 435 SER A CA 1
ATOM 3383 C C . SER A 1 435 ? -1.291 8.638 9.816 1.00 81.12 435 SER A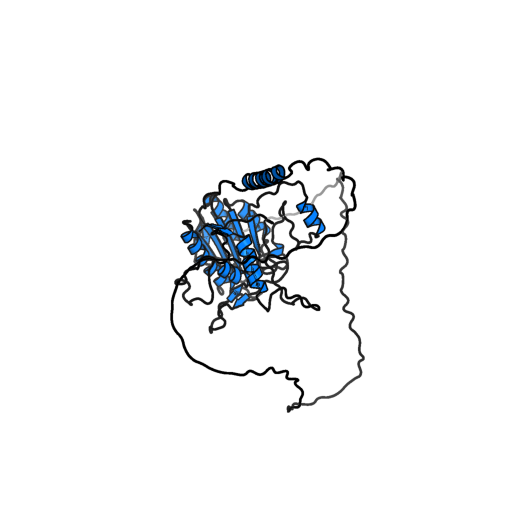 C 1
ATOM 3385 O O . SER A 1 435 ? -1.745 7.512 9.980 1.00 81.12 435 SER A O 1
ATOM 3387 N N . GLY A 1 436 ? -1.812 9.698 10.438 1.00 64.06 436 GLY A N 1
ATOM 3388 C CA . GLY A 1 436 ? -2.978 9.598 11.324 1.00 64.06 436 GLY A CA 1
ATOM 3389 C C . GLY A 1 436 ? -2.663 9.555 12.819 1.00 64.06 436 GLY A C 1
ATOM 3390 O O . GLY A 1 436 ? -3.572 9.470 13.633 1.00 64.06 436 GLY A O 1
ATOM 3391 N N . GLY A 1 437 ? -1.405 9.745 13.225 1.00 63.31 437 GLY A N 1
ATOM 3392 C CA . GLY A 1 437 ? -1.058 10.021 14.625 1.00 63.31 437 GLY A CA 1
ATOM 3393 C C . GLY A 1 437 ? -1.504 8.925 15.605 1.00 63.31 437 GLY A C 1
ATOM 3394 O O . GLY A 1 437 ? -1.257 7.754 15.367 1.00 63.31 437 GLY A O 1
ATOM 3395 N N . ALA A 1 438 ? -2.111 9.316 16.732 1.00 55.03 438 ALA A N 1
ATOM 3396 C CA . ALA A 1 438 ? -2.509 8.399 17.809 1.00 55.03 438 ALA A CA 1
ATOM 3397 C C . ALA A 1 438 ? -3.852 7.676 17.576 1.00 55.03 438 ALA A C 1
ATOM 3399 O O . ALA A 1 438 ? -4.284 6.922 18.447 1.00 55.03 438 ALA A O 1
ATOM 3400 N N . MET A 1 439 ? -4.538 7.946 16.461 1.00 63.62 439 MET A N 1
ATOM 3401 C CA . MET A 1 439 ? -5.838 7.351 16.156 1.00 63.62 439 MET A CA 1
ATOM 3402 C C . MET A 1 439 ? -5.672 6.144 15.245 1.00 63.62 439 MET A C 1
ATOM 3404 O O . MET A 1 439 ? -5.005 6.221 14.215 1.00 63.62 439 MET A O 1
ATOM 3408 N N . ASP A 1 440 ? -6.324 5.050 15.617 1.00 75.88 440 ASP A N 1
ATOM 3409 C CA . ASP A 1 440 ? -6.146 3.758 14.974 1.00 75.88 440 ASP A CA 1
ATOM 3410 C C . ASP A 1 440 ? -7.298 3.448 14.010 1.00 75.88 440 ASP A C 1
ATOM 3412 O O . ASP A 1 440 ? -8.472 3.495 14.386 1.00 75.88 440 ASP A O 1
ATOM 3416 N N . MET A 1 441 ? -6.970 3.139 12.755 1.00 86.94 441 MET A N 1
ATOM 3417 C CA . MET A 1 441 ? -7.950 2.688 11.768 1.00 86.94 441 MET A CA 1
ATOM 3418 C C . MET A 1 441 ? -8.132 1.181 11.893 1.00 86.94 441 MET A C 1
ATOM 3420 O O . MET A 1 441 ? -7.206 0.407 11.652 1.00 86.94 441 MET A O 1
ATOM 3424 N N . VAL A 1 442 ? -9.351 0.759 12.222 1.00 89.25 442 VAL A N 1
ATOM 3425 C CA . VAL A 1 442 ? -9.728 -0.657 12.227 1.00 89.25 442 VAL A CA 1
ATOM 3426 C C . VAL A 1 442 ? -9.916 -1.146 10.797 1.00 89.25 442 VAL A C 1
ATOM 3428 O O . VAL A 1 442 ? -10.704 -0.572 10.048 1.00 89.25 442 VAL A O 1
ATOM 3431 N N . LEU A 1 443 ? -9.227 -2.223 10.436 1.00 91.44 443 LEU A N 1
ATOM 3432 C CA . LEU A 1 443 ? -9.330 -2.865 9.128 1.00 91.44 443 LEU A CA 1
ATOM 3433 C C . LEU A 1 443 ? -10.351 -4.000 9.163 1.00 91.44 443 LEU A C 1
ATOM 3435 O O . LEU A 1 443 ? -11.322 -3.962 8.418 1.00 91.44 443 LEU A O 1
ATOM 3439 N N . PHE A 1 444 ? -10.165 -4.948 10.085 1.00 91.25 444 PHE A N 1
ATOM 3440 C CA . PHE A 1 444 ? -10.967 -6.169 10.189 1.00 91.25 444 PHE A CA 1
ATOM 3441 C C . PHE A 1 444 ? -11.297 -6.494 11.650 1.00 91.25 444 PHE A C 1
ATOM 3443 O O . PHE A 1 444 ? -10.532 -6.156 12.564 1.00 91.25 444 PHE A O 1
ATOM 3450 N N . ARG A 1 445 ? -12.427 -7.174 11.867 1.00 88.62 445 ARG A N 1
ATOM 3451 C CA . ARG A 1 445 ? -12.863 -7.712 13.165 1.00 88.62 445 ARG A CA 1
ATOM 3452 C C . ARG A 1 445 ? -13.309 -9.164 12.997 1.00 88.62 445 ARG A C 1
ATOM 3454 O O . ARG A 1 445 ? -14.170 -9.412 12.163 1.00 88.62 445 ARG A O 1
ATOM 3461 N N . PHE A 1 446 ? -12.737 -10.072 13.787 1.00 87.00 446 PHE A N 1
ATOM 3462 C CA . PHE A 1 446 ? -12.937 -11.530 13.700 1.00 87.00 446 PHE A CA 1
ATOM 3463 C C . PHE A 1 446 ? -13.852 -12.097 14.787 1.00 87.00 446 PHE A C 1
ATOM 3465 O O . PHE A 1 446 ? -13.855 -11.542 15.917 1.00 87.00 446 PHE A O 1
#

Radius of gyration: 35.18 Å; Cα contacts (8 Å, |Δi|>4): 677; chains: 1; bounding box: 81×98×149 Å

pLDDT: mean 71.95, std 26.19, range [24.19, 98.75]

Foldseek 3Di:
DDDDDDDDDDDDDDDDDDDDDDDDDDDDPPPDDPPDPPPPDDDDDDDDDDDDDDDDDDDDDDDDDDDDDDDDDDDDDDDDDDDDDDDDDDDDDDDDDDDDDDDDDDDDDDDDDDPDDDDPPVVVVVVVVVVVVVVVVPPPDDPDQDAEAEEEEQEFEQCQLPPVDHGDDARLVLRVLCQVLLCLQCVVFVHHYHYQAQYHDHNDLFAPDWDCQPNDIAGSHFDPVRLLSNLLSQLNRDAQNYEYEYEGAAEADLQQWGFTGHNDSPDDTDTHQVVVVVVSNVSHHYAAEYEELYAQNQSNFDDALQADSVLVPQDVVNRVCSPPDPDDHDFDSYKYKYFAHSGGWDKDFLCPVDPDTNIHTLLSQQLCQQSQNDPDDDPPSVPDNGDHRPLDDPQWHWPVSSLVSSQVSQCPDPQAHQDDDVPDTRPHHGHMDMPRPPDIGTDHGD

Solvent-accessible surface area (backbone atoms only — not comparable to full-atom values): 27787 Å² total; per-residue (Å²): 137,89,89,84,90,89,88,88,85,86,91,83,86,83,88,88,87,88,87,84,86,83,79,84,81,84,75,81,80,79,80,75,78,81,82,74,81,75,78,79,75,82,84,76,88,88,83,83,88,87,85,89,83,81,91,78,86,86,86,88,80,88,86,82,90,83,84,84,82,86,85,86,89,84,89,84,89,83,86,88,84,89,84,87,86,83,91,85,85,89,86,81,84,88,87,88,85,90,83,82,87,85,89,81,87,92,78,92,75,80,86,77,83,82,75,79,76,79,72,74,62,80,64,52,57,60,52,52,52,49,49,52,50,52,65,67,62,74,78,78,74,73,85,74,77,66,80,37,40,38,39,34,42,24,30,12,36,23,40,60,57,40,94,88,55,78,68,45,80,9,18,51,50,44,29,55,50,52,47,53,49,52,42,53,51,26,56,70,52,79,24,57,64,50,75,44,70,20,49,40,65,52,73,56,53,70,50,94,50,67,45,74,40,67,92,40,81,34,52,29,27,41,29,68,71,32,51,54,50,48,50,59,27,38,41,80,55,48,46,72,48,18,41,37,38,37,38,39,27,40,57,38,38,95,76,16,20,39,51,49,53,53,70,47,90,84,55,67,93,46,71,41,58,46,65,61,56,51,60,54,55,71,65,33,49,30,46,35,42,37,37,34,40,19,22,12,23,38,58,45,55,76,87,43,98,65,39,74,59,61,82,83,66,48,48,73,65,52,48,53,52,56,74,71,44,93,67,80,74,68,82,65,67,61,36,40,39,21,30,0,32,87,30,56,52,56,76,39,62,59,32,79,88,47,99,62,73,45,35,19,38,48,44,52,48,25,42,38,39,26,56,14,41,67,77,73,64,68,92,60,65,93,75,64,78,65,46,80,36,73,33,40,55,94,52,34,30,32,52,56,34,39,49,55,41,25,45,54,48,39,58,67,37,89,76,35,14,82,53,79,49,103,85,46,72,52,95,38,48,41,46,55,42,68,47,57,64,97,60,72,52,74,75,49,60,104

Secondary structure (DSSP, 8-state):
-----------------------------------------------------------------------------------------------------------PPPPPP-------GGGHHHHHHHHHHHHHHSSS---PPPP--EEEEEEEE--TT-SSS---SSHHHHHHHHHHHHHHHHHHTT--EEEEEEEE-TT-SS-S-EEEETTEEEE-S--HHHHHHHHHHHTTT--SS-EEEEEEES-B-TTS-EEPPPSSTTPPP-EE-HHHHHHHHTTS-SEEEEEEESTTGGGGPPPBTTB--GGGT--HHHHHHHHT--S--PPPSEEEEES-SSS---EEETTTTSSS--EEEHHHHHHHHHTT-PSS--S-GGG-PPPPPTT-BTTEEEHHHHHHHHHHHHHT-TTTS---BTTB--SS----EESSTTPPPEEEE-